Protein AF-A0AA36IEC2-F1 (afdb_monomer)

Organism: NCBI:txid2562239

Nearest PDB structures (foldseek):
  5kk2-assembly1_H  TM=3.352E-01  e=6.548E+00  Rattus norvegicus

Mean predicted aligned error: 17.55 Å

pLDDT: mean 84.3, std 18.64, range [32.69, 98.5]

Sequence (507 aa):
MPATSGAPTKKPAANKLTINAMVDDIKTAASSKDDEEENQLRDKGKAEKFGKLMKAGALPLAVVHMWQIESKKAQSQRQFQTNLINGLFNKQTDGSYKMNTESHQFKEYQKIYVQHVAKDKKKGMPRGIMLASVFHGDSRAMEASLAKGELQSHKDDAGMEYLSFRELQTMEVKTNERGETVEGFKKLKSQEAHTLAGLMSKMKWEWVCKEADQTRLEQDAHLPEGFLKTLAKAATACDKLLKEGLKLSKERGLAEKEGALKAAYADLTKHQSQIEHVKTWKELPNTDGPLTKGALDNFLLDIARDVDKYNKEIESVKGILKARLCRSPSMETACRWQGGRFPKLRGKAAEVRHFGAALHALWNAHMNPHLILHRRINLMLQLNCQLENMITEYKDDFAFPPGPAEDFENTCTTMLQLQTQVAEHFLEEGIAYFDVTSKCHMLQELAILARHINPRLIWVFCGEDMMQKMQQVAQSCTRGNTPGQTNLKMARHYRLGLHFLFKKRHG

Structure (mmCIF, N/CA/C/O backbone):
data_AF-A0AA36IEC2-F1
#
_entry.id   AF-A0AA36IEC2-F1
#
loop_
_atom_site.group_PDB
_atom_site.id
_atom_site.type_symbol
_atom_site.label_atom_id
_atom_site.label_alt_id
_atom_site.label_comp_id
_atom_site.label_asym_id
_atom_site.label_entity_id
_atom_site.label_seq_id
_atom_site.pdbx_PDB_ins_code
_atom_site.Cartn_x
_atom_site.Cartn_y
_atom_site.Cartn_z
_atom_site.occupancy
_atom_site.B_iso_or_equiv
_atom_site.auth_seq_id
_atom_site.auth_comp_id
_atom_site.auth_asym_id
_atom_site.auth_atom_id
_atom_site.pdbx_PDB_model_num
ATOM 1 N N . MET A 1 1 ? -11.502 87.257 -6.088 1.00 47.78 1 MET A N 1
ATOM 2 C CA . MET A 1 1 ? -11.928 85.869 -6.354 1.00 47.78 1 MET A CA 1
ATOM 3 C C . MET A 1 1 ? -11.246 85.380 -7.618 1.00 47.78 1 MET A C 1
ATOM 5 O O . MET A 1 1 ? -11.469 85.971 -8.667 1.00 47.78 1 MET A O 1
ATOM 9 N N . PRO A 1 2 ? -10.354 84.391 -7.493 1.00 41.88 2 PRO A N 1
ATOM 10 C CA . PRO A 1 2 ? -10.341 83.289 -8.452 1.00 41.88 2 PRO A CA 1
ATOM 11 C C . PRO A 1 2 ? -10.178 81.920 -7.769 1.00 41.88 2 PRO A C 1
ATOM 13 O O . PRO A 1 2 ? -9.589 81.797 -6.696 1.00 41.88 2 PRO A O 1
ATOM 16 N N . ALA A 1 3 ? -10.743 80.901 -8.413 1.00 41.62 3 ALA A N 1
ATOM 17 C CA . ALA A 1 3 ? -10.750 79.507 -7.996 1.00 41.62 3 ALA A CA 1
ATOM 18 C C . ALA A 1 3 ? -9.379 78.842 -8.204 1.00 41.62 3 ALA A C 1
ATOM 20 O O . ALA A 1 3 ? -8.795 78.939 -9.282 1.00 41.62 3 ALA A O 1
ATOM 21 N N . THR A 1 4 ? -8.891 78.131 -7.186 1.00 37.50 4 THR A N 1
ATOM 22 C CA . THR A 1 4 ? -7.700 77.280 -7.259 1.00 37.50 4 THR A CA 1
ATOM 23 C C . THR A 1 4 ? -8.101 75.824 -7.497 1.00 37.50 4 THR A C 1
ATOM 25 O O . THR A 1 4 ? -8.842 75.210 -6.733 1.00 37.50 4 THR A O 1
ATOM 28 N N . SER A 1 5 ? -7.602 75.273 -8.602 1.00 37.09 5 SER A N 1
ATOM 29 C CA . SER A 1 5 ? -7.731 73.879 -9.021 1.00 37.09 5 SER A CA 1
ATOM 30 C C . SER A 1 5 ? -6.851 72.958 -8.166 1.00 37.09 5 SER A C 1
ATOM 32 O O . SER A 1 5 ? -5.624 73.064 -8.205 1.00 37.09 5 SER A O 1
ATOM 34 N N . GLY A 1 6 ? -7.463 72.036 -7.419 1.00 37.50 6 GLY A N 1
ATOM 35 C CA . GLY A 1 6 ? -6.764 70.980 -6.683 1.00 37.50 6 GLY A CA 1
ATOM 36 C C . GLY A 1 6 ? -6.404 69.792 -7.580 1.00 37.50 6 GLY A C 1
ATOM 37 O O . GLY A 1 6 ? -7.276 69.193 -8.207 1.00 37.50 6 GLY A O 1
ATOM 38 N N . ALA A 1 7 ? -5.117 69.450 -7.631 1.00 38.03 7 ALA A N 1
ATOM 39 C CA . ALA A 1 7 ? -4.586 68.265 -8.302 1.00 38.03 7 ALA A CA 1
ATOM 40 C C . ALA A 1 7 ? -4.870 66.971 -7.502 1.00 38.03 7 ALA A C 1
ATOM 42 O O . ALA A 1 7 ? -4.892 67.013 -6.269 1.00 38.03 7 ALA A O 1
ATOM 43 N N . PRO A 1 8 ? -5.037 65.803 -8.156 1.00 38.59 8 PRO A N 1
ATOM 44 C CA . PRO A 1 8 ? -5.265 64.540 -7.461 1.00 38.59 8 PRO A CA 1
ATOM 45 C C . PRO A 1 8 ? -3.964 63.953 -6.888 1.00 38.59 8 PRO A C 1
ATOM 47 O O . PRO A 1 8 ? -2.959 63.781 -7.581 1.00 38.59 8 PRO A O 1
ATOM 50 N N . THR A 1 9 ? -4.007 63.601 -5.604 1.00 35.81 9 THR A N 1
ATOM 51 C CA . THR A 1 9 ? -2.950 62.915 -4.854 1.00 35.81 9 THR A CA 1
ATOM 52 C C . THR A 1 9 ? -2.808 61.450 -5.287 1.00 35.81 9 THR A C 1
ATOM 54 O O . THR A 1 9 ? -3.767 60.677 -5.314 1.00 35.81 9 THR A O 1
ATOM 57 N N . LYS A 1 10 ? -1.573 61.047 -5.617 1.00 36.94 10 LYS A N 1
ATOM 58 C CA . LYS A 1 10 ? -1.189 59.654 -5.895 1.00 36.94 10 LYS A CA 1
ATOM 59 C C . LYS A 1 10 ? -1.253 58.822 -4.608 1.00 36.94 10 LYS A C 1
ATOM 61 O O . LYS A 1 10 ? -0.612 59.168 -3.619 1.00 36.94 10 LYS A O 1
ATOM 66 N N . LYS A 1 11 ? -1.983 57.702 -4.637 1.00 36.38 11 LYS A N 1
ATOM 67 C CA . LYS A 1 11 ? -1.928 56.662 -3.594 1.00 36.38 11 LYS A CA 1
ATOM 68 C C . LYS A 1 11 ? -0.599 55.887 -3.681 1.00 36.38 11 LYS A C 1
ATOM 70 O O . LYS A 1 11 ? -0.142 55.634 -4.798 1.00 36.38 11 LYS A O 1
ATOM 75 N N . PRO A 1 12 ? 0.007 55.484 -2.549 1.00 33.41 12 PRO A N 1
ATOM 76 C CA . PRO A 1 12 ? 1.220 54.673 -2.547 1.00 33.41 12 PRO A CA 1
ATOM 77 C C . PRO A 1 12 ? 0.942 53.238 -3.016 1.00 33.41 12 PRO A C 1
ATOM 79 O O . PRO A 1 12 ? -0.134 52.681 -2.790 1.00 33.41 12 PRO A O 1
ATOM 82 N N . ALA A 1 13 ? 1.934 52.661 -3.692 1.00 32.69 13 ALA A N 1
ATOM 83 C CA . ALA A 1 13 ? 1.910 51.308 -4.223 1.00 32.69 13 ALA A CA 1
ATOM 84 C C . ALA A 1 13 ? 1.797 50.270 -3.095 1.00 32.69 13 ALA A C 1
ATOM 86 O O . ALA A 1 13 ? 2.565 50.285 -2.134 1.00 32.69 13 ALA A O 1
ATOM 87 N N . ALA A 1 14 ? 0.838 49.354 -3.234 1.00 33.19 14 ALA A N 1
ATOM 88 C CA . ALA A 1 14 ? 0.695 48.201 -2.362 1.00 33.19 14 ALA A CA 1
ATOM 89 C C . ALA A 1 14 ? 1.863 47.227 -2.588 1.00 33.19 14 ALA A C 1
ATOM 91 O O . ALA A 1 14 ? 2.079 46.744 -3.703 1.00 33.19 14 ALA A O 1
ATOM 92 N N . ASN A 1 15 ? 2.602 46.941 -1.516 1.00 36.34 15 ASN A N 1
ATOM 93 C CA . ASN A 1 15 ? 3.621 45.899 -1.475 1.00 36.34 15 ASN A CA 1
ATOM 94 C C . ASN A 1 15 ? 2.999 44.543 -1.844 1.00 36.34 15 ASN A C 1
ATOM 96 O O . ASN A 1 15 ? 2.069 44.070 -1.189 1.00 36.34 15 ASN A O 1
ATOM 100 N N . LYS A 1 16 ? 3.538 43.909 -2.890 1.00 36.50 16 LYS A N 1
ATOM 101 C CA . LYS A 1 16 ? 3.259 42.516 -3.253 1.00 36.50 16 LYS A CA 1
ATOM 102 C C . LYS A 1 16 ? 3.830 41.595 -2.172 1.00 36.50 16 LYS A C 1
ATOM 104 O O . LYS A 1 16 ? 4.987 41.197 -2.240 1.00 36.50 16 LYS A O 1
ATOM 109 N N . LEU A 1 17 ? 3.004 41.243 -1.192 1.00 40.44 17 LEU A N 1
ATOM 110 C CA . LEU A 1 17 ? 3.216 40.058 -0.367 1.00 40.44 17 LEU A CA 1
ATOM 111 C C . LEU A 1 17 ? 3.017 38.823 -1.255 1.00 40.44 17 LEU A C 1
ATOM 113 O O . LEU A 1 17 ? 1.929 38.569 -1.771 1.00 40.44 17 LEU A O 1
ATOM 117 N N . THR A 1 18 ? 4.099 38.091 -1.496 1.00 43.88 18 THR A N 1
ATOM 118 C CA . THR A 1 18 ? 4.103 36.832 -2.243 1.00 43.88 18 THR A CA 1
ATOM 119 C C . THR A 1 18 ? 3.389 35.734 -1.461 1.00 43.88 18 THR A C 1
ATOM 121 O O . THR A 1 18 ? 3.666 35.524 -0.283 1.00 43.88 18 THR A O 1
ATOM 124 N N . ILE A 1 19 ? 2.530 34.986 -2.156 1.00 41.19 19 ILE A N 1
ATOM 125 C CA . ILE A 1 19 ? 1.739 33.842 -1.663 1.00 41.19 19 ILE A CA 1
ATOM 126 C C . ILE A 1 19 ? 2.588 32.818 -0.884 1.00 41.19 19 ILE A C 1
ATOM 128 O O . ILE A 1 19 ? 2.086 32.188 0.041 1.00 41.19 19 ILE A O 1
ATOM 132 N N . ASN A 1 20 ? 3.886 32.712 -1.178 1.00 41.72 20 ASN A N 1
ATOM 133 C CA . ASN A 1 20 ? 4.801 31.823 -0.459 1.00 41.72 20 ASN A CA 1
ATOM 134 C C . ASN A 1 20 ? 4.995 32.208 1.021 1.00 41.72 20 ASN A C 1
ATOM 136 O O . ASN A 1 20 ? 5.064 31.314 1.855 1.00 41.72 20 ASN A O 1
ATOM 140 N N . ALA A 1 21 ? 4.964 33.499 1.376 1.00 48.69 21 ALA A N 1
ATOM 141 C CA . ALA A 1 21 ? 5.058 33.935 2.776 1.00 48.69 21 ALA A CA 1
ATOM 142 C C . ALA A 1 21 ? 3.796 33.565 3.581 1.00 48.69 21 ALA A C 1
ATOM 144 O O . ALA A 1 21 ? 3.878 33.179 4.740 1.00 48.69 21 ALA A O 1
ATOM 145 N N . MET A 1 22 ? 2.624 33.582 2.935 1.00 46.25 22 MET A N 1
ATOM 146 C CA . MET A 1 22 ? 1.365 33.142 3.547 1.00 46.25 22 MET A CA 1
ATOM 147 C C . MET A 1 22 ? 1.311 31.621 3.755 1.00 46.25 22 MET A C 1
ATOM 149 O O . MET A 1 22 ? 0.682 31.150 4.698 1.00 46.25 22 MET A O 1
ATOM 153 N N . VAL A 1 23 ? 1.962 30.839 2.888 1.00 46.44 23 VAL A N 1
ATOM 154 C CA . VAL A 1 23 ? 2.033 29.375 3.024 1.00 46.44 23 VAL A CA 1
ATOM 155 C C . VAL A 1 23 ? 2.973 28.967 4.160 1.00 46.44 23 VAL A C 1
ATOM 157 O O . VAL A 1 23 ? 2.670 27.999 4.860 1.00 46.44 23 VAL A O 1
ATOM 160 N N . ASP A 1 24 ? 4.052 29.714 4.394 1.00 49.03 24 ASP A N 1
ATOM 161 C CA . ASP A 1 24 ? 4.957 29.463 5.519 1.00 49.03 24 ASP A CA 1
ATOM 162 C C . ASP A 1 24 ? 4.345 29.903 6.861 1.00 49.03 24 ASP A C 1
ATOM 164 O O . ASP A 1 24 ? 4.435 29.155 7.835 1.00 49.03 24 ASP A O 1
ATOM 168 N N . ASP A 1 25 ? 3.583 31.001 6.906 1.00 46.66 25 ASP A N 1
ATOM 169 C CA . ASP A 1 25 ? 2.824 31.387 8.108 1.00 46.66 25 ASP A CA 1
ATOM 170 C C . ASP A 1 25 ? 1.684 30.403 8.426 1.00 46.66 25 ASP A C 1
ATOM 172 O O . ASP A 1 25 ? 1.441 30.088 9.591 1.00 46.66 25 ASP A O 1
ATOM 176 N N . ILE A 1 26 ? 1.019 29.830 7.413 1.00 47.50 26 ILE A N 1
ATOM 177 C CA . ILE A 1 26 ? -0.009 28.792 7.616 1.00 47.50 26 ILE A CA 1
ATOM 178 C C . ILE A 1 26 ? 0.618 27.456 8.031 1.00 47.50 26 ILE A C 1
ATOM 180 O O . ILE A 1 26 ? 0.047 26.762 8.869 1.00 47.50 26 ILE A O 1
ATOM 184 N N . LYS A 1 27 ? 1.798 27.091 7.510 1.00 44.28 27 LYS A N 1
ATOM 185 C CA . LYS A 1 27 ? 2.533 25.905 7.984 1.00 44.28 27 LYS A CA 1
ATOM 186 C C . LYS A 1 27 ? 2.996 26.065 9.429 1.00 44.28 27 LYS A C 1
ATOM 188 O O . LYS A 1 27 ? 2.899 25.106 10.186 1.00 44.28 27 LYS A O 1
ATOM 193 N N . THR A 1 28 ? 3.412 27.268 9.818 1.00 44.28 28 THR A N 1
ATOM 194 C CA . THR A 1 28 ? 3.853 27.578 11.186 1.00 44.28 28 THR A CA 1
ATOM 195 C C . THR A 1 28 ? 2.665 27.691 12.159 1.00 44.28 28 THR A C 1
ATOM 197 O O . THR A 1 28 ? 2.767 27.301 13.322 1.00 44.28 28 THR A O 1
ATOM 200 N N . ALA A 1 29 ? 1.494 28.135 11.684 1.00 39.22 29 ALA A N 1
ATOM 201 C CA . ALA A 1 29 ? 0.252 28.189 12.464 1.00 39.22 29 ALA A CA 1
ATOM 202 C C . ALA A 1 29 ? -0.489 26.838 12.558 1.00 39.22 29 ALA A C 1
ATOM 204 O O . ALA A 1 29 ? -1.216 26.601 13.521 1.00 39.22 29 ALA A O 1
ATOM 205 N N . ALA A 1 30 ? -0.314 25.941 11.581 1.00 38.62 30 ALA A N 1
ATOM 206 C CA . ALA A 1 30 ? -0.909 24.601 11.588 1.00 38.62 30 ALA A CA 1
ATOM 207 C C . ALA A 1 30 ? -0.095 23.578 12.402 1.00 38.62 30 ALA A C 1
ATOM 209 O O . ALA A 1 30 ? -0.630 22.533 12.758 1.00 38.62 30 ALA A O 1
ATOM 210 N N . SER A 1 31 ? 1.167 23.877 12.728 1.00 39.00 31 SER A N 1
ATOM 211 C CA . SER A 1 31 ? 2.005 23.063 13.619 1.00 39.00 31 SER A CA 1
ATOM 212 C C . SER A 1 31 ? 1.961 23.497 15.090 1.00 39.00 31 SER A C 1
ATOM 214 O O . SER A 1 31 ? 2.713 22.960 15.892 1.00 39.00 31 SER A O 1
ATOM 216 N N . SER A 1 32 ? 1.142 24.489 15.458 1.00 39.81 32 SER A N 1
ATOM 217 C CA . SER A 1 32 ? 1.195 25.131 16.783 1.00 39.81 32 SER A CA 1
ATOM 218 C C . SER A 1 32 ? -0.139 25.175 17.536 1.00 39.81 32 SER A C 1
ATOM 220 O O . SER A 1 32 ? -0.264 25.947 18.482 1.00 39.81 32 SER A O 1
ATOM 222 N N . LYS A 1 33 ? -1.144 24.368 17.156 1.00 37.53 33 LYS A N 1
ATOM 223 C CA . LYS A 1 33 ? -2.482 24.453 17.777 1.00 37.53 33 LYS A CA 1
ATOM 224 C C . LYS A 1 33 ? -3.104 23.188 18.370 1.00 37.53 33 LYS A C 1
ATOM 226 O O . LYS A 1 33 ? -4.206 23.317 18.876 1.00 37.53 33 LYS A O 1
ATOM 231 N N . ASP A 1 34 ? -2.414 22.045 18.418 1.00 38.00 34 ASP A N 1
ATOM 232 C CA . ASP A 1 34 ? -2.934 20.846 19.117 1.00 38.00 34 ASP A CA 1
ATOM 233 C C . ASP A 1 34 ? -1.892 20.064 19.958 1.00 38.00 34 ASP A C 1
ATOM 235 O O . ASP A 1 34 ? -2.221 19.009 20.489 1.00 38.00 34 ASP A O 1
ATOM 239 N N . ASP A 1 35 ? -0.677 20.593 20.167 1.00 41.88 35 ASP A N 1
ATOM 240 C CA . ASP A 1 35 ? 0.358 19.980 21.029 1.00 41.88 35 ASP A CA 1
ATOM 241 C C . ASP A 1 35 ? 0.687 20.854 22.261 1.00 41.88 35 ASP A C 1
ATOM 243 O O . ASP A 1 35 ? 1.843 20.992 22.660 1.00 41.88 35 ASP A O 1
ATOM 247 N N . GLU A 1 36 ? -0.325 21.426 22.922 1.00 42.94 36 GLU A N 1
ATOM 248 C CA . GLU A 1 36 ? -0.196 21.769 24.351 1.00 42.94 36 GLU A CA 1
ATOM 249 C C . GLU A 1 36 ? -0.370 20.495 25.203 1.00 42.94 36 GLU A C 1
ATOM 251 O O . GLU A 1 36 ? -1.143 20.447 26.158 1.00 42.94 36 GLU A O 1
ATOM 256 N N . GLU A 1 37 ? 0.368 19.427 24.872 1.00 51.28 37 GLU A N 1
ATOM 257 C CA . GLU A 1 37 ? 0.730 18.455 25.897 1.00 51.28 37 GLU A CA 1
ATOM 258 C C . GLU A 1 37 ? 1.607 19.222 26.883 1.00 51.28 37 GLU A C 1
ATOM 260 O O . GLU A 1 37 ? 2.784 19.482 26.615 1.00 51.28 37 GLU A O 1
ATOM 265 N N . GLU A 1 38 ? 1.005 19.638 28.003 1.00 48.88 38 GLU A N 1
ATOM 266 C CA . GLU A 1 38 ? 1.720 20.101 29.185 1.00 48.88 38 GLU A CA 1
ATOM 267 C C . GLU A 1 38 ? 2.996 19.279 29.303 1.00 48.88 38 GLU A C 1
ATOM 269 O O . GLU A 1 38 ? 2.957 18.053 29.431 1.00 48.88 38 GLU A O 1
ATOM 274 N N . ASN A 1 39 ? 4.135 19.956 29.202 1.00 59.75 39 ASN A N 1
ATOM 275 C CA . ASN A 1 39 ? 5.445 19.345 29.298 1.00 59.75 39 ASN A CA 1
ATOM 276 C C . ASN A 1 39 ? 5.613 18.904 30.761 1.00 59.75 39 ASN A C 1
ATOM 278 O O . ASN A 1 39 ? 6.229 19.603 31.567 1.00 59.75 39 ASN A O 1
ATOM 282 N N . GLN A 1 40 ? 4.947 17.806 31.138 1.00 81.12 40 GLN A N 1
ATOM 283 C CA . GLN A 1 40 ? 4.780 17.394 32.520 1.00 81.12 40 GLN A CA 1
ATOM 284 C C . GLN A 1 40 ? 6.172 17.200 33.098 1.00 81.12 40 GLN A C 1
ATOM 286 O O . GLN A 1 40 ? 6.946 16.339 32.667 1.00 81.12 40 GLN A O 1
ATOM 291 N N . LEU A 1 41 ? 6.518 18.049 34.062 1.00 92.62 41 LEU A N 1
ATOM 292 C CA . LEU A 1 41 ? 7.785 17.941 34.757 1.00 92.62 41 LEU A CA 1
ATOM 293 C C . LEU A 1 41 ? 7.836 16.576 35.450 1.00 92.62 41 LEU A C 1
ATOM 295 O O . LEU A 1 41 ? 6.860 16.092 36.028 1.00 92.62 41 LEU A O 1
ATOM 299 N N . ARG A 1 42 ? 8.995 15.923 35.365 1.00 94.62 42 ARG A N 1
ATOM 300 C CA . ARG A 1 42 ? 9.210 14.623 36.001 1.00 94.62 42 ARG A CA 1
ATOM 301 C C . ARG A 1 42 ? 9.097 14.779 37.512 1.00 94.62 42 ARG A C 1
ATOM 303 O O . ARG A 1 42 ? 9.872 15.532 38.100 1.00 94.62 42 ARG A O 1
ATOM 310 N N . ASP A 1 43 ? 8.191 14.030 38.136 1.00 96.62 43 ASP A N 1
ATOM 311 C CA . ASP A 1 43 ? 8.055 14.030 39.591 1.00 96.62 43 ASP A CA 1
ATOM 312 C C . ASP A 1 43 ? 9.342 13.479 40.229 1.00 96.62 43 ASP A C 1
ATOM 314 O O . ASP A 1 43 ? 9.743 12.330 39.996 1.00 96.62 43 ASP A O 1
ATOM 318 N N . LYS A 1 44 ? 10.016 14.320 41.022 1.00 97.06 44 LYS A N 1
ATOM 319 C CA . LYS A 1 44 ? 11.308 13.997 41.641 1.00 97.06 44 LYS A CA 1
ATOM 320 C C . LYS A 1 44 ? 11.200 12.805 42.597 1.00 97.06 44 LYS A C 1
ATOM 322 O O . LYS A 1 44 ? 12.075 11.941 42.585 1.00 97.06 44 LYS A O 1
ATOM 327 N N . GLY A 1 45 ? 10.121 12.718 43.377 1.00 96.69 45 GLY A N 1
ATOM 328 C CA . GLY A 1 45 ? 9.923 11.644 44.349 1.00 96.69 45 GLY A CA 1
ATOM 329 C C . GLY A 1 45 ? 9.689 10.294 43.674 1.00 96.69 45 GLY A C 1
ATOM 330 O O . GLY A 1 45 ? 10.316 9.295 44.043 1.00 96.69 45 GLY A O 1
ATOM 331 N N . LYS A 1 46 ? 8.860 10.269 42.621 1.00 97.69 46 LYS A N 1
ATOM 332 C CA . LYS A 1 46 ? 8.660 9.062 41.801 1.00 97.69 46 LYS A CA 1
ATOM 333 C C . LYS A 1 46 ? 9.961 8.627 41.119 1.00 97.69 46 LYS A C 1
ATOM 335 O O . LYS A 1 46 ? 10.281 7.438 41.111 1.00 97.69 46 LYS A O 1
ATOM 340 N N . ALA A 1 47 ? 10.744 9.575 40.597 1.00 97.38 47 ALA A N 1
ATOM 341 C CA . ALA A 1 47 ? 12.016 9.287 39.935 1.00 97.38 47 ALA A CA 1
ATOM 342 C C . ALA A 1 47 ? 13.071 8.704 40.892 1.00 97.38 47 ALA A C 1
ATOM 344 O O . ALA A 1 47 ? 13.745 7.731 40.546 1.00 97.38 47 ALA A O 1
ATOM 345 N N . GLU A 1 48 ? 13.189 9.239 42.109 1.00 97.81 48 GLU A N 1
ATOM 346 C CA . GLU A 1 48 ? 14.088 8.698 43.135 1.00 97.81 48 GLU A CA 1
ATOM 347 C C . GLU A 1 48 ? 13.682 7.281 43.561 1.00 97.81 48 GLU A C 1
ATOM 349 O O . GLU A 1 48 ? 14.537 6.394 43.670 1.00 97.81 48 GLU A O 1
ATOM 354 N N . LYS A 1 49 ? 12.377 7.029 43.755 1.00 97.62 49 LYS A N 1
ATOM 355 C CA . LYS A 1 49 ? 11.866 5.688 44.082 1.00 97.62 49 LYS A CA 1
ATOM 356 C C . LYS A 1 49 ? 12.139 4.693 42.953 1.00 97.62 49 LYS A C 1
ATOM 358 O O . LYS A 1 49 ? 12.612 3.589 43.229 1.00 97.62 49 LYS A O 1
ATOM 363 N N . PHE A 1 50 ? 11.900 5.090 41.703 1.00 97.81 50 PHE A N 1
ATOM 364 C CA . PHE A 1 50 ? 12.205 4.278 40.524 1.00 97.81 50 PHE A CA 1
ATOM 365 C C . PHE A 1 50 ? 13.697 3.937 40.443 1.00 97.81 50 PHE A C 1
ATOM 367 O O . PHE A 1 50 ? 14.053 2.772 40.276 1.00 97.81 50 PHE A O 1
ATOM 374 N N . GLY A 1 51 ? 14.577 4.923 40.649 1.00 97.44 51 GLY A N 1
ATOM 375 C CA . GLY A 1 51 ? 16.026 4.718 40.661 1.00 97.44 51 GLY A CA 1
ATOM 376 C C . GLY A 1 51 ? 16.490 3.748 41.753 1.00 97.44 51 GLY A C 1
ATOM 377 O O . GLY A 1 51 ? 17.339 2.895 41.492 1.00 97.44 51 GLY A O 1
ATOM 378 N N . LYS A 1 52 ? 15.903 3.820 42.957 1.00 97.94 52 LYS A N 1
ATOM 379 C CA . LYS A 1 52 ? 16.175 2.865 44.049 1.00 97.94 52 LYS A CA 1
ATOM 380 C C . LYS A 1 52 ? 15.747 1.439 43.685 1.00 97.94 52 LYS A C 1
ATOM 382 O O . LYS A 1 52 ? 16.531 0.514 43.877 1.00 97.94 52 LYS A O 1
ATOM 387 N N . LEU A 1 53 ? 14.546 1.259 43.126 1.00 97.50 53 LEU A N 1
ATOM 388 C CA . LEU A 1 53 ? 14.048 -0.062 42.712 1.00 97.50 53 LEU A CA 1
ATOM 389 C C . LEU A 1 53 ? 14.837 -0.644 41.531 1.00 97.50 53 LEU A C 1
ATOM 391 O O . LEU A 1 53 ? 15.083 -1.847 41.505 1.00 97.50 53 LEU A O 1
ATOM 395 N N . MET A 1 54 ? 15.279 0.198 40.592 1.00 97.19 54 MET A N 1
ATOM 396 C CA . MET A 1 54 ? 16.132 -0.218 39.477 1.00 97.19 54 MET A CA 1
ATOM 397 C C . MET A 1 54 ? 17.500 -0.705 39.966 1.00 97.19 54 MET A C 1
ATOM 399 O O . MET A 1 54 ? 17.943 -1.769 39.548 1.00 97.19 54 MET A O 1
ATOM 403 N N . LYS A 1 55 ? 18.145 0.030 40.884 1.00 97.19 55 LYS A N 1
ATOM 404 C CA . LYS A 1 55 ? 19.425 -0.387 41.488 1.00 97.19 55 LYS A CA 1
ATOM 405 C C . LYS A 1 55 ? 19.294 -1.668 42.314 1.00 97.19 55 LYS A C 1
ATOM 407 O O . LYS A 1 55 ? 20.217 -2.469 42.325 1.00 97.19 55 LYS A O 1
ATOM 412 N N . ALA A 1 56 ? 18.155 -1.862 42.977 1.00 97.38 56 ALA A N 1
ATOM 413 C CA . ALA A 1 56 ? 17.867 -3.065 43.755 1.00 97.38 56 ALA A CA 1
ATOM 414 C C . ALA A 1 56 ? 17.440 -4.277 42.902 1.00 97.38 56 ALA A C 1
ATOM 416 O O . ALA A 1 56 ? 17.245 -5.354 43.455 1.00 97.38 56 ALA A O 1
ATOM 417 N N . GLY A 1 57 ? 17.237 -4.120 41.587 1.00 95.25 57 GLY A N 1
ATOM 418 C CA . GLY A 1 57 ? 16.733 -5.196 40.724 1.00 95.25 57 GLY A CA 1
ATOM 419 C C . GLY A 1 57 ? 15.287 -5.621 41.020 1.00 95.25 57 GLY A C 1
ATOM 420 O O . GLY A 1 57 ? 14.872 -6.699 40.615 1.00 95.25 57 GLY A O 1
ATOM 421 N N . ALA A 1 58 ? 14.511 -4.784 41.715 1.00 96.81 58 ALA A N 1
ATOM 422 C CA . ALA A 1 58 ? 13.150 -5.099 42.161 1.00 96.81 58 ALA A CA 1
ATOM 423 C C . ALA A 1 58 ? 12.054 -4.687 41.153 1.00 96.81 58 ALA A C 1
ATOM 425 O O . ALA A 1 58 ? 10.865 -4.852 41.425 1.00 96.81 58 ALA A O 1
ATOM 426 N N . LEU A 1 59 ? 12.428 -4.108 40.005 1.00 96.44 59 LEU A N 1
ATOM 427 C CA . LEU A 1 59 ? 11.481 -3.735 38.950 1.00 96.44 59 LEU A CA 1
ATOM 428 C C . LEU A 1 59 ? 11.137 -4.942 38.059 1.00 96.44 59 LEU A C 1
ATOM 430 O O . LEU A 1 59 ? 12.041 -5.689 37.682 1.00 96.44 59 LEU A O 1
ATOM 434 N N . PRO A 1 60 ? 9.870 -5.098 37.630 1.00 94.81 60 PRO A N 1
ATOM 435 C CA . PRO A 1 60 ? 9.505 -6.102 36.636 1.00 94.81 60 PRO A CA 1
ATOM 436 C C . PRO A 1 60 ? 10.308 -5.937 35.339 1.00 94.81 60 PRO A C 1
ATOM 438 O O . PRO A 1 60 ? 10.457 -4.822 34.831 1.00 94.81 60 PRO A O 1
ATOM 441 N N . LEU A 1 61 ? 10.764 -7.052 34.759 1.00 91.31 61 LEU A N 1
ATOM 442 C CA . LEU A 1 61 ? 11.565 -7.075 33.523 1.00 91.31 61 LEU A CA 1
ATOM 443 C C . LEU A 1 61 ? 10.926 -6.290 32.367 1.00 91.31 61 LEU A C 1
ATOM 445 O O . LEU A 1 61 ? 11.626 -5.572 31.655 1.00 91.31 61 LEU A O 1
ATOM 449 N N . ALA A 1 62 ? 9.600 -6.358 32.220 1.00 93.00 62 ALA A N 1
ATOM 450 C CA . ALA A 1 62 ? 8.871 -5.612 31.195 1.00 93.00 62 ALA A CA 1
ATOM 451 C C . ALA A 1 62 ? 9.039 -4.087 31.351 1.00 93.00 62 ALA A C 1
ATOM 453 O O . ALA A 1 62 ? 9.274 -3.386 30.369 1.00 93.00 62 ALA A O 1
ATOM 454 N N . VAL A 1 63 ? 9.009 -3.572 32.585 1.00 95.25 63 VAL A N 1
ATOM 455 C CA . VAL A 1 63 ? 9.199 -2.140 32.878 1.00 95.25 63 VAL A CA 1
ATOM 456 C C . VAL A 1 63 ? 10.647 -1.721 32.624 1.00 95.25 63 VAL A C 1
ATOM 458 O O . VAL A 1 63 ? 10.895 -0.657 32.055 1.00 95.25 63 VAL A O 1
ATOM 461 N N . VAL A 1 64 ? 11.613 -2.569 32.994 1.00 95.69 64 VAL A N 1
ATOM 462 C CA . VAL A 1 64 ? 13.036 -2.330 32.698 1.00 95.69 64 VAL A CA 1
ATOM 463 C C . VAL A 1 64 ? 13.262 -2.257 31.187 1.00 95.69 64 VAL A C 1
ATOM 465 O O . VAL A 1 64 ? 13.953 -1.355 30.714 1.00 95.69 64 VAL A O 1
ATOM 468 N N . HIS A 1 65 ? 12.623 -3.140 30.418 1.00 94.00 65 HIS A N 1
ATOM 469 C CA . HIS A 1 65 ? 12.688 -3.125 28.961 1.00 94.00 65 HIS A CA 1
ATOM 470 C C . HIS A 1 65 ? 12.049 -1.862 28.360 1.00 94.00 65 HIS A C 1
ATOM 472 O O . HIS A 1 65 ? 12.666 -1.224 27.505 1.00 94.00 65 HIS A O 1
ATOM 478 N N . MET A 1 66 ? 10.871 -1.435 28.839 1.00 94.31 66 MET A N 1
ATOM 479 C CA . MET A 1 66 ? 10.275 -0.153 28.426 1.00 94.31 66 MET A CA 1
ATOM 480 C C . MET A 1 66 ? 11.241 1.012 28.671 1.00 94.31 66 MET A C 1
ATOM 482 O O . MET A 1 66 ? 11.439 1.864 27.805 1.00 94.31 66 MET A O 1
ATOM 486 N N . TRP A 1 67 ? 11.887 1.033 29.838 1.00 96.38 67 TRP A N 1
ATOM 487 C CA . TRP A 1 67 ? 12.828 2.088 30.194 1.00 96.38 67 TRP A CA 1
ATOM 488 C C . TRP A 1 67 ? 14.103 2.068 29.348 1.00 96.38 67 TRP A C 1
ATOM 490 O O . TRP A 1 67 ? 14.556 3.122 28.913 1.00 96.38 67 TRP A O 1
ATOM 500 N N . GLN A 1 68 ? 14.721 0.910 29.125 1.00 95.19 68 GLN A N 1
ATOM 501 C CA . GLN A 1 68 ? 16.043 0.833 28.492 1.00 95.19 68 GLN A CA 1
ATOM 502 C C . GLN A 1 68 ? 15.992 0.774 26.964 1.00 95.19 68 GLN A C 1
ATOM 504 O O . GLN A 1 68 ? 16.908 1.283 26.314 1.00 95.19 68 GLN A O 1
ATOM 509 N N . ILE A 1 69 ? 14.959 0.141 26.403 1.00 92.94 69 ILE A N 1
ATOM 510 C CA . ILE A 1 69 ? 14.861 -0.160 24.971 1.00 92.94 69 ILE A CA 1
ATOM 511 C C . ILE A 1 69 ? 13.796 0.712 24.313 1.00 92.94 69 ILE A C 1
ATOM 513 O O . ILE A 1 69 ? 14.120 1.442 23.380 1.00 92.94 69 ILE A O 1
ATOM 517 N N . GLU A 1 70 ? 12.555 0.704 24.805 1.00 93.12 70 GLU A N 1
ATOM 518 C CA . GLU A 1 70 ? 11.479 1.470 24.152 1.00 93.12 70 GLU A CA 1
ATOM 519 C C . GLU A 1 70 ? 11.671 2.980 24.281 1.00 93.12 70 GLU A C 1
ATOM 521 O O . GLU A 1 70 ? 11.448 3.706 23.315 1.00 93.12 70 GLU A O 1
ATOM 526 N N . SER A 1 71 ? 12.200 3.463 25.412 1.00 95.94 71 SER A N 1
ATOM 527 C CA . SER A 1 71 ? 12.493 4.895 25.550 1.00 95.94 71 SER A CA 1
ATOM 528 C C . SER A 1 71 ? 13.495 5.410 24.512 1.00 95.94 71 SER A C 1
ATOM 530 O O . SER A 1 71 ? 13.406 6.567 24.120 1.00 95.94 71 SER A O 1
ATOM 532 N N . LYS A 1 72 ? 14.417 4.565 24.025 1.00 94.88 72 LYS A N 1
ATOM 533 C CA . LYS A 1 72 ? 15.385 4.934 22.976 1.00 94.88 72 LYS A CA 1
ATOM 534 C C . LYS A 1 72 ? 14.765 4.985 21.580 1.00 94.88 72 LYS A C 1
ATOM 536 O O . LYS A 1 72 ? 15.337 5.612 20.698 1.00 94.88 72 LYS A O 1
ATOM 541 N N . LYS A 1 73 ? 13.638 4.298 21.370 1.00 92.38 73 LYS A N 1
ATOM 542 C CA . LYS A 1 73 ? 12.901 4.288 20.096 1.00 92.38 73 LYS A CA 1
ATOM 543 C C . LYS A 1 73 ? 11.872 5.416 20.007 1.00 92.38 73 LYS A C 1
ATOM 545 O O . LYS A 1 73 ? 11.445 5.755 18.909 1.00 92.38 73 LYS A O 1
ATOM 550 N N . ALA A 1 74 ? 11.440 5.956 21.146 1.00 94.00 74 ALA A N 1
ATOM 551 C CA . ALA A 1 74 ? 10.495 7.064 21.198 1.00 94.00 74 ALA A CA 1
ATOM 552 C C . ALA A 1 74 ? 11.106 8.356 20.627 1.00 94.00 74 ALA A C 1
ATOM 554 O O . ALA A 1 74 ? 12.308 8.587 20.743 1.00 94.00 74 ALA A O 1
ATOM 555 N N . GLN A 1 75 ? 10.259 9.230 20.075 1.00 92.25 75 GLN A N 1
ATOM 556 C CA . GLN A 1 75 ? 10.666 10.524 19.507 1.00 92.25 75 GLN A CA 1
ATOM 557 C C . GLN A 1 75 ? 11.413 11.406 20.523 1.00 92.25 75 GLN A C 1
ATOM 559 O O . GLN A 1 75 ? 12.365 12.095 20.168 1.00 92.25 75 GLN A O 1
ATOM 564 N N . SER A 1 76 ? 11.013 11.346 21.798 1.00 95.25 76 SER A N 1
ATOM 565 C CA . SER A 1 76 ? 11.709 11.986 22.914 1.00 95.25 76 SER A CA 1
ATOM 566 C C . SER A 1 76 ? 11.907 10.990 24.051 1.00 95.25 76 SER A C 1
ATOM 568 O O . SER A 1 76 ? 10.978 10.663 24.795 1.00 95.25 76 SER A O 1
ATOM 570 N N . GLN A 1 77 ? 13.150 10.531 24.224 1.00 96.12 77 GLN A N 1
ATOM 571 C CA . GLN A 1 77 ? 13.512 9.603 25.298 1.00 96.12 77 GLN A CA 1
ATOM 572 C C . GLN A 1 77 ? 13.156 10.168 26.679 1.00 96.12 77 GLN A C 1
ATOM 574 O O . GLN A 1 77 ? 12.639 9.452 27.540 1.00 96.12 77 GLN A O 1
ATOM 579 N N . ARG A 1 78 ? 13.409 11.465 26.898 1.00 95.81 78 ARG A N 1
ATOM 580 C CA . ARG A 1 78 ? 13.167 12.125 28.185 1.00 95.81 78 ARG A CA 1
ATOM 581 C C . ARG A 1 78 ? 11.679 12.170 28.522 1.00 95.81 78 ARG A C 1
ATOM 583 O O . ARG A 1 78 ? 11.336 11.849 29.660 1.00 95.81 78 ARG A O 1
ATOM 590 N N . GLN A 1 79 ? 10.833 12.540 27.560 1.00 95.00 79 GLN A N 1
ATOM 591 C CA . GLN A 1 79 ? 9.381 12.635 27.740 1.00 95.00 79 GLN A CA 1
ATOM 592 C C . GLN A 1 79 ? 8.776 11.252 27.983 1.00 95.00 79 GLN A C 1
ATOM 594 O O . GLN A 1 79 ? 8.061 11.066 28.962 1.00 95.00 79 GLN A O 1
ATOM 599 N N . PHE A 1 80 ? 9.172 10.245 27.195 1.00 96.00 80 PHE A N 1
ATOM 600 C CA . PHE A 1 80 ? 8.724 8.865 27.395 1.00 96.00 80 PHE A CA 1
ATOM 601 C C . PHE A 1 80 ? 9.068 8.345 28.795 1.00 96.00 80 PHE A C 1
ATOM 603 O O . PHE A 1 80 ? 8.217 7.808 29.499 1.00 96.00 80 PHE A O 1
ATOM 610 N N . GLN A 1 81 ? 10.312 8.546 29.234 1.00 96.69 81 GLN A N 1
ATOM 611 C CA . GLN A 1 81 ? 10.750 8.175 30.580 1.00 96.69 81 GLN A CA 1
ATOM 612 C C . GLN A 1 81 ? 9.981 8.916 31.679 1.00 96.69 81 GLN A C 1
ATOM 614 O O . GLN A 1 81 ? 9.706 8.342 32.731 1.00 96.69 81 GLN A O 1
ATOM 619 N N . THR A 1 82 ? 9.654 10.190 31.461 1.00 96.69 82 THR A N 1
ATOM 620 C CA . THR A 1 82 ? 8.868 10.979 32.411 1.00 96.69 82 THR A CA 1
ATOM 621 C C . THR A 1 82 ? 7.440 10.452 32.519 1.00 96.69 82 THR A C 1
ATOM 623 O O . THR A 1 82 ? 6.997 10.176 33.631 1.00 96.69 82 THR A O 1
ATOM 626 N N . ASN A 1 83 ? 6.771 10.204 31.393 1.00 95.12 83 ASN A N 1
ATOM 627 C CA . ASN A 1 83 ? 5.417 9.646 31.360 1.00 95.12 83 ASN A CA 1
ATOM 628 C C . ASN A 1 83 ? 5.379 8.250 31.993 1.00 95.12 83 ASN A C 1
ATOM 630 O O . ASN A 1 83 ? 4.496 7.950 32.794 1.00 95.12 83 ASN A O 1
ATOM 634 N N . LEU A 1 84 ? 6.398 7.429 31.715 1.00 95.81 84 LEU A N 1
ATOM 635 C CA . LEU A 1 84 ? 6.558 6.104 32.307 1.00 95.81 84 LEU A CA 1
ATOM 636 C C . LEU A 1 84 ? 6.675 6.175 33.837 1.00 95.81 84 LEU A C 1
ATOM 638 O O . LEU A 1 84 ? 5.956 5.465 34.531 1.00 95.81 84 LEU A O 1
ATOM 642 N N . ILE A 1 85 ? 7.541 7.041 34.379 1.00 96.94 85 ILE A N 1
ATOM 643 C CA . ILE A 1 85 ? 7.700 7.207 35.837 1.00 96.94 85 ILE A CA 1
ATOM 644 C C . ILE A 1 85 ? 6.421 7.765 36.467 1.00 96.94 85 ILE A C 1
ATOM 646 O O . ILE A 1 85 ? 5.985 7.275 37.513 1.00 96.94 85 ILE A O 1
ATOM 650 N N . ASN A 1 86 ? 5.819 8.779 35.843 1.00 95.81 86 ASN A N 1
ATOM 651 C CA . ASN A 1 86 ? 4.637 9.446 36.374 1.00 95.81 86 ASN A CA 1
ATOM 652 C C . ASN A 1 86 ? 3.421 8.506 36.402 1.00 95.81 86 ASN A C 1
ATOM 654 O O . ASN A 1 86 ? 2.690 8.527 37.393 1.00 95.81 86 ASN A O 1
ATOM 658 N N . GLY A 1 87 ? 3.251 7.654 35.385 1.00 94.44 87 GLY A N 1
ATOM 659 C CA . GLY A 1 87 ? 2.180 6.656 35.317 1.00 94.44 87 GLY A CA 1
ATOM 660 C C . GLY A 1 87 ? 2.434 5.384 36.136 1.00 94.44 87 GLY A C 1
ATOM 661 O O . GLY A 1 87 ? 1.481 4.739 36.565 1.00 94.44 87 GLY A O 1
ATOM 662 N N . LEU A 1 88 ? 3.699 5.017 36.384 1.00 96.69 88 LEU A N 1
ATOM 663 C CA . LEU A 1 88 ? 4.048 3.791 37.114 1.00 96.69 88 LEU A CA 1
ATOM 664 C C . LEU A 1 88 ? 3.810 3.896 38.625 1.00 96.69 88 LEU A C 1
ATOM 666 O O . LEU A 1 88 ? 3.566 2.876 39.266 1.00 96.69 88 LEU A O 1
ATOM 670 N N . PHE A 1 89 ? 3.896 5.089 39.219 1.00 97.31 89 PHE A N 1
ATOM 671 C CA . PHE A 1 89 ? 3.730 5.267 40.666 1.00 97.31 89 PHE A CA 1
ATOM 672 C C . PHE A 1 89 ? 2.538 6.147 41.006 1.00 97.31 89 PHE A C 1
ATOM 674 O O . PHE A 1 89 ? 2.441 7.287 40.550 1.00 97.31 89 PHE A O 1
ATOM 681 N N . ASN A 1 90 ? 1.710 5.655 41.923 1.00 96.19 90 ASN A N 1
ATOM 682 C CA . ASN A 1 90 ? 0.672 6.440 42.575 1.00 96.19 90 ASN A CA 1
ATOM 683 C C . ASN A 1 90 ? 1.168 6.868 43.959 1.00 96.19 90 ASN A C 1
ATOM 685 O O . ASN A 1 90 ? 1.704 6.051 44.715 1.00 96.19 90 ASN A O 1
ATOM 689 N N . LYS A 1 91 ? 1.011 8.156 44.276 1.00 96.88 91 LYS A N 1
ATOM 690 C CA . LYS A 1 91 ? 1.303 8.693 45.607 1.00 96.88 91 LYS A CA 1
ATOM 691 C C . LYS A 1 91 ? 0.126 8.361 46.524 1.00 96.88 91 LYS A C 1
ATOM 693 O O . LYS A 1 91 ? -1.012 8.670 46.184 1.00 96.88 91 LYS A O 1
ATOM 698 N N . GLN A 1 92 ? 0.393 7.691 47.635 1.00 97.19 92 GLN A N 1
ATOM 699 C CA . GLN A 1 92 ? -0.604 7.373 48.652 1.00 97.19 92 GLN A CA 1
ATOM 700 C C . GLN A 1 92 ? -0.809 8.561 49.603 1.00 97.19 92 GLN A C 1
ATOM 702 O O . GLN A 1 92 ? -0.043 9.528 49.597 1.00 97.19 92 GLN A O 1
ATOM 707 N N . THR A 1 93 ? -1.869 8.507 50.411 1.00 96.62 93 THR A N 1
ATOM 708 C CA . THR A 1 93 ? -2.219 9.558 51.382 1.00 96.62 93 THR A CA 1
ATOM 709 C C . THR A 1 93 ? -1.171 9.725 52.483 1.00 96.62 93 THR A C 1
ATOM 711 O O . THR A 1 93 ? -1.017 10.818 53.014 1.00 96.62 93 THR A O 1
ATOM 714 N N . ASP A 1 94 ? -0.409 8.673 52.783 1.00 94.38 94 ASP A N 1
ATOM 715 C CA . ASP A 1 94 ? 0.734 8.673 53.707 1.00 94.38 94 ASP A CA 1
ATOM 716 C C . ASP A 1 94 ? 2.011 9.301 53.103 1.00 94.38 94 ASP A C 1
ATOM 718 O O . ASP A 1 94 ? 3.053 9.364 53.752 1.00 94.38 94 ASP A O 1
ATOM 722 N N . GLY A 1 95 ? 1.952 9.753 51.844 1.00 94.25 95 GLY A N 1
ATOM 723 C CA . GLY A 1 95 ? 3.091 10.295 51.105 1.00 94.25 95 GLY A CA 1
ATOM 724 C C . GLY A 1 95 ? 4.027 9.238 50.512 1.00 94.25 95 GLY A C 1
ATOM 725 O O . GLY A 1 95 ? 4.990 9.606 49.833 1.00 94.25 95 GLY A O 1
ATOM 726 N N . SER A 1 96 ? 3.754 7.945 50.709 1.00 96.19 96 SER A N 1
ATOM 727 C CA . SER A 1 96 ? 4.518 6.855 50.110 1.00 96.19 96 SER A CA 1
ATOM 728 C C . SER A 1 96 ? 4.160 6.662 48.627 1.00 96.19 96 SER A C 1
ATOM 730 O O . SER A 1 96 ? 3.111 7.090 48.142 1.00 96.19 96 SER A O 1
ATOM 732 N N . TYR A 1 97 ? 5.057 6.033 47.863 1.00 97.50 97 TYR A N 1
ATOM 733 C CA . TYR A 1 97 ? 4.839 5.734 46.444 1.00 97.50 97 TYR A CA 1
ATOM 734 C C . TYR A 1 97 ? 4.629 4.234 46.252 1.00 97.50 97 TYR A C 1
ATOM 736 O O . TYR A 1 97 ? 5.552 3.443 46.487 1.00 97.50 97 TYR A O 1
ATOM 744 N N . LYS A 1 98 ? 3.444 3.850 45.765 1.00 96.81 98 LYS A N 1
ATOM 745 C CA . LYS A 1 98 ? 3.115 2.466 45.401 1.00 96.81 98 LYS A CA 1
ATOM 746 C C . LYS A 1 98 ? 3.213 2.290 43.887 1.00 96.81 98 LYS A C 1
ATOM 748 O O . LYS A 1 98 ? 2.651 3.077 43.125 1.00 96.81 98 LYS A O 1
ATOM 753 N N . MET A 1 99 ? 3.942 1.262 43.457 1.00 97.12 99 MET A N 1
ATOM 754 C CA . MET A 1 99 ? 4.052 0.888 42.046 1.00 97.12 99 MET A CA 1
ATOM 755 C C . MET A 1 99 ? 2.719 0.296 41.573 1.00 97.12 99 MET A C 1
ATOM 757 O O . MET A 1 99 ? 2.212 -0.640 42.187 1.00 97.12 99 MET A O 1
ATOM 761 N N . ASN A 1 100 ? 2.157 0.840 40.498 1.00 94.50 100 ASN A N 1
ATOM 762 C CA . ASN A 1 100 ? 0.915 0.393 39.888 1.00 94.50 100 ASN A CA 1
ATOM 763 C C . ASN A 1 100 ? 1.203 -0.304 38.552 1.00 94.50 100 ASN A C 1
ATOM 765 O O . ASN A 1 100 ? 1.144 0.303 37.484 1.00 94.50 100 ASN A O 1
ATOM 769 N N . THR A 1 101 ? 1.496 -1.600 38.610 1.00 92.75 101 THR A N 1
ATOM 770 C CA . THR A 1 101 ? 1.646 -2.438 37.410 1.00 92.75 101 THR A CA 1
ATOM 771 C C . THR A 1 101 ? 0.306 -2.812 36.776 1.00 92.75 101 THR A C 1
ATOM 773 O O . THR A 1 101 ? 0.292 -3.461 35.735 1.00 92.75 101 THR A O 1
ATOM 776 N N . GLU A 1 102 ? -0.824 -2.430 37.382 1.00 91.31 102 GLU A N 1
ATOM 777 C CA . GLU A 1 102 ? -2.148 -2.822 36.902 1.00 91.31 102 GLU A CA 1
ATOM 778 C C . GLU A 1 102 ? -2.767 -1.861 35.888 1.00 91.31 102 GLU A C 1
ATOM 780 O O . GLU A 1 102 ? -3.806 -2.185 35.306 1.00 91.31 102 GLU A O 1
ATOM 785 N N . SER A 1 103 ? -2.141 -0.703 35.663 1.00 90.06 103 SER A N 1
ATOM 786 C CA . SER A 1 103 ? -2.586 0.233 34.635 1.00 90.06 103 SER A CA 1
ATOM 787 C C . SER A 1 103 ? -2.596 -0.437 33.254 1.00 90.06 103 SER A C 1
ATOM 789 O O . SER A 1 103 ? -1.738 -1.262 32.925 1.00 90.06 103 SER A O 1
ATOM 791 N N . HIS A 1 104 ? -3.602 -0.078 32.452 1.00 83.81 104 HIS A N 1
ATOM 792 C CA . HIS A 1 104 ? -3.887 -0.670 31.145 1.00 83.81 104 HIS A CA 1
ATOM 793 C C . HIS A 1 104 ? -2.645 -0.727 30.250 1.00 83.81 104 HIS A C 1
ATOM 795 O O . HIS A 1 104 ? -2.320 -1.782 29.710 1.00 83.81 104 HIS A O 1
ATOM 801 N N . GLN A 1 105 ? -1.890 0.373 30.191 1.00 84.88 105 GLN A N 1
ATOM 802 C CA . GLN A 1 105 ? -0.677 0.483 29.382 1.00 84.88 105 GLN A CA 1
ATOM 803 C C . GLN A 1 105 ? 0.380 -0.569 29.757 1.00 84.88 105 GLN A C 1
ATOM 805 O O . GLN A 1 105 ? 1.024 -1.141 28.879 1.00 84.88 105 GLN A O 1
ATOM 810 N N . PHE A 1 106 ? 0.546 -0.868 31.050 1.00 90.06 106 PHE A N 1
ATOM 811 C CA . PHE A 1 106 ? 1.510 -1.871 31.511 1.00 90.06 106 PHE A CA 1
ATOM 812 C C . PHE A 1 106 ? 1.008 -3.292 31.295 1.00 90.06 106 PHE A C 1
ATOM 814 O O . PHE A 1 106 ? 1.801 -4.141 30.899 1.00 90.06 106 PHE A O 1
ATOM 821 N N . LYS A 1 107 ? -0.291 -3.554 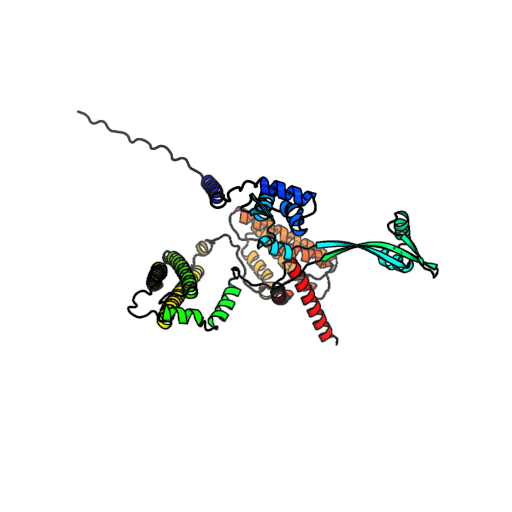31.494 1.00 87.81 107 LYS A N 1
ATOM 822 C CA . LYS A 1 107 ? -0.890 -4.867 31.207 1.00 87.81 107 LYS A CA 1
ATOM 823 C C . LYS A 1 107 ? -0.796 -5.210 29.722 1.00 87.81 107 LYS A C 1
ATOM 825 O O . LYS A 1 107 ? -0.446 -6.335 29.379 1.00 87.81 107 LYS A O 1
ATOM 830 N N . GLU A 1 108 ? -1.066 -4.255 28.837 1.00 82.25 108 GLU A N 1
ATOM 831 C CA . GLU A 1 108 ? -0.888 -4.447 27.395 1.00 82.25 108 GLU A CA 1
ATOM 832 C C . GLU A 1 108 ? 0.574 -4.674 27.034 1.00 82.25 108 GLU A C 1
ATOM 834 O O . GLU A 1 108 ? 0.897 -5.626 26.323 1.00 82.25 108 GLU A O 1
ATOM 839 N N . TYR A 1 109 ? 1.476 -3.852 27.574 1.00 86.62 109 TYR A N 1
ATOM 840 C CA . TYR A 1 109 ? 2.895 -4.027 27.309 1.00 86.62 109 TYR A CA 1
ATOM 841 C C . TYR A 1 109 ? 3.410 -5.369 27.830 1.00 86.62 109 TYR A C 1
ATOM 843 O O . TYR A 1 109 ? 4.174 -6.036 27.145 1.00 86.62 109 TYR A O 1
ATOM 851 N N . GLN A 1 110 ? 2.955 -5.814 29.001 1.00 85.69 110 GLN A N 1
ATOM 852 C CA . GLN A 1 110 ? 3.306 -7.111 29.572 1.00 85.69 110 GLN A CA 1
ATOM 853 C C . GLN A 1 110 ? 2.831 -8.276 28.693 1.00 85.69 110 GLN A C 1
ATOM 855 O O . GLN A 1 110 ? 3.549 -9.264 28.570 1.00 85.69 110 GLN A O 1
ATOM 860 N N . LYS A 1 111 ? 1.669 -8.152 28.036 1.00 79.50 111 LYS A N 1
ATOM 861 C CA . LYS A 1 111 ? 1.190 -9.141 27.054 1.00 79.50 111 LYS A CA 1
ATOM 862 C C . LYS A 1 111 ? 2.043 -9.162 25.785 1.00 79.50 111 LYS A C 1
ATOM 864 O O . LYS A 1 111 ? 2.240 -10.219 25.194 1.00 79.50 111 LYS A O 1
ATOM 869 N N . ILE A 1 112 ? 2.531 -8.000 25.350 1.00 73.25 112 ILE A N 1
ATOM 870 C CA . ILE A 1 112 ? 3.324 -7.854 24.118 1.00 73.25 112 ILE A CA 1
ATOM 871 C C . ILE A 1 112 ? 4.811 -8.141 24.361 1.00 73.25 112 ILE A C 1
ATOM 873 O O . ILE A 1 112 ? 5.530 -8.479 23.421 1.00 73.25 112 ILE A O 1
ATOM 877 N N . TYR A 1 113 ? 5.276 -8.017 25.604 1.00 77.56 113 TYR A N 1
ATOM 878 C CA . TYR A 1 113 ? 6.670 -8.164 25.992 1.00 77.56 113 TYR A CA 1
ATOM 879 C C . TYR A 1 113 ? 7.213 -9.525 25.548 1.00 77.56 113 TYR A C 1
ATOM 881 O O . TYR A 1 113 ? 6.828 -10.579 26.052 1.00 77.56 113 TYR A O 1
ATOM 889 N N . VAL A 1 114 ? 8.117 -9.483 24.570 1.00 67.50 114 VAL A N 1
ATOM 890 C CA . VAL A 1 114 ? 8.807 -10.659 24.049 1.00 67.50 114 VAL A CA 1
ATOM 891 C C . VAL A 1 114 ? 10.101 -10.806 24.824 1.00 67.50 114 VAL A C 1
ATOM 893 O O . VAL A 1 114 ? 10.989 -9.958 24.730 1.00 67.50 114 VAL A O 1
ATOM 896 N N . GLN A 1 115 ? 10.231 -11.893 25.579 1.00 69.00 115 GLN A N 1
ATOM 897 C CA . GLN A 1 115 ? 11.509 -12.204 26.195 1.00 69.00 115 GLN A CA 1
ATOM 898 C C . GLN A 1 115 ? 12.394 -12.888 25.152 1.00 69.00 115 GLN A C 1
ATOM 900 O O . GLN A 1 115 ? 12.126 -14.011 24.716 1.00 69.00 115 GLN A O 1
ATOM 905 N N . HIS A 1 116 ? 13.461 -12.202 24.747 1.00 61.88 116 HIS A N 1
ATOM 906 C CA . HIS A 1 116 ? 14.538 -12.821 23.988 1.00 61.88 116 HIS A CA 1
ATOM 907 C C . HIS A 1 116 ? 15.389 -13.634 24.960 1.00 61.88 116 HIS A C 1
ATOM 909 O O . HIS A 1 116 ? 16.170 -13.081 25.733 1.00 61.88 116 HIS A O 1
ATOM 915 N N . VAL A 1 117 ? 15.212 -14.953 24.945 1.00 70.81 117 VAL A N 1
ATOM 916 C CA . VAL A 1 117 ? 16.059 -15.866 25.709 1.00 70.81 117 VAL A CA 1
ATOM 917 C C . VAL A 1 117 ? 17.042 -16.487 24.728 1.00 70.81 117 VAL A C 1
ATOM 919 O O . VAL A 1 117 ? 16.674 -17.327 23.905 1.00 70.81 117 VAL A O 1
ATOM 922 N N . ALA A 1 118 ? 18.300 -16.060 24.803 1.00 70.56 118 ALA A N 1
ATOM 923 C CA . ALA A 1 118 ? 19.386 -16.753 24.131 1.00 70.56 118 ALA A CA 1
ATOM 924 C C . ALA A 1 118 ? 19.751 -17.981 24.973 1.00 70.56 118 ALA A C 1
ATOM 926 O O . ALA A 1 118 ? 20.215 -17.844 26.105 1.00 70.56 118 ALA A O 1
ATOM 927 N N . LYS A 1 119 ? 19.494 -19.182 24.448 1.00 79.81 119 LYS A N 1
ATOM 928 C CA . LYS A 1 119 ? 19.998 -20.421 25.045 1.00 79.81 119 LYS A CA 1
ATOM 929 C C . LYS A 1 119 ? 21.235 -20.844 24.284 1.00 79.81 119 LYS A C 1
ATOM 931 O O . LYS A 1 119 ? 21.181 -21.089 23.081 1.00 79.81 119 LYS A O 1
ATOM 936 N N . ASP A 1 120 ? 22.331 -20.933 25.012 1.00 83.12 120 ASP A N 1
ATOM 937 C CA . ASP A 1 120 ? 23.577 -21.452 24.490 1.00 83.12 120 ASP A CA 1
ATOM 938 C C . ASP A 1 120 ? 23.518 -22.980 24.504 1.00 83.12 120 ASP A C 1
ATOM 940 O O . ASP A 1 120 ? 23.346 -23.588 25.564 1.00 83.12 120 ASP A O 1
ATOM 944 N N . LYS A 1 121 ? 23.574 -23.608 23.331 1.00 88.69 121 LYS A N 1
ATOM 945 C CA . LYS A 1 121 ? 23.578 -25.066 23.194 1.00 88.69 121 LYS A CA 1
ATOM 946 C C . LYS A 1 121 ? 24.881 -25.498 22.546 1.00 88.69 121 LYS A C 1
ATOM 948 O O . LYS A 1 121 ? 25.380 -24.848 21.636 1.00 88.69 121 LYS A O 1
ATOM 953 N N . LYS A 1 122 ? 25.432 -26.622 22.994 1.00 90.62 122 LYS A N 1
ATOM 954 C CA . LYS A 1 122 ? 26.533 -27.285 22.294 1.00 90.62 122 LYS A CA 1
ATOM 955 C C . LYS A 1 122 ? 25.951 -28.384 21.421 1.00 90.62 122 LYS A C 1
ATOM 957 O O . LYS A 1 122 ? 25.225 -29.240 21.927 1.00 90.62 122 LYS A O 1
ATOM 962 N N . LYS A 1 123 ? 26.261 -28.359 20.128 1.00 93.75 123 LYS A N 1
ATOM 963 C CA . LYS A 1 123 ? 25.884 -29.417 19.189 1.00 93.75 123 LYS A CA 1
ATOM 964 C C . LYS A 1 123 ? 27.141 -30.171 18.775 1.00 93.75 123 LYS A C 1
ATOM 966 O O . LYS A 1 123 ? 28.086 -29.559 18.290 1.00 93.75 123 LYS A O 1
ATOM 971 N N . GLY A 1 124 ? 27.158 -31.481 19.013 1.00 95.00 124 GLY A N 1
ATOM 972 C CA . GLY A 1 124 ? 28.240 -32.387 18.619 1.00 95.00 124 GLY A CA 1
ATOM 973 C C . GLY A 1 124 ? 27.825 -33.264 17.444 1.00 95.00 124 GLY A C 1
ATOM 974 O O . GLY A 1 124 ? 26.699 -33.758 17.421 1.00 95.00 124 GLY A O 1
ATOM 975 N N . MET A 1 125 ? 28.713 -33.454 16.467 1.00 96.69 125 MET A N 1
ATOM 976 C CA . MET A 1 125 ? 28.504 -34.372 15.340 1.00 96.69 125 MET A CA 1
ATOM 977 C C . MET A 1 125 ? 29.796 -35.151 15.044 1.00 96.69 125 MET A C 1
ATOM 979 O O . MET A 1 125 ? 30.881 -34.606 15.258 1.00 96.69 125 MET A O 1
ATOM 983 N N . PRO A 1 126 ? 29.723 -36.398 14.540 1.00 97.56 126 PRO A N 1
ATOM 984 C CA . PRO A 1 126 ? 30.910 -37.148 14.130 1.00 97.56 126 PRO A CA 1
ATOM 985 C C . PRO A 1 126 ? 31.722 -36.385 13.080 1.00 97.56 126 PRO A C 1
ATOM 987 O O . PRO A 1 126 ? 31.140 -35.754 12.191 1.00 97.56 126 PRO A O 1
ATOM 990 N N . ARG A 1 127 ? 33.056 -36.484 13.130 1.00 97.12 127 ARG A N 1
ATOM 991 C CA . ARG A 1 127 ? 33.969 -35.742 12.238 1.00 97.12 127 ARG A CA 1
ATOM 992 C C . ARG A 1 127 ? 33.608 -35.844 10.754 1.00 97.12 127 ARG A C 1
ATOM 994 O O . ARG A 1 127 ? 33.548 -34.824 10.074 1.00 97.12 127 ARG A O 1
ATOM 1001 N N . GLY A 1 128 ? 33.319 -37.050 10.260 1.00 96.56 128 GLY A N 1
ATOM 1002 C CA . GLY A 1 128 ? 32.953 -37.261 8.853 1.00 96.56 128 GLY A CA 1
ATOM 1003 C C . GLY A 1 128 ? 31.665 -36.537 8.449 1.00 96.56 128 GLY A C 1
ATOM 1004 O O . GLY A 1 128 ? 31.594 -35.947 7.372 1.00 96.56 128 GLY A O 1
ATOM 1005 N N . ILE A 1 129 ? 30.669 -36.509 9.341 1.00 96.62 129 ILE A N 1
ATOM 1006 C CA . ILE A 1 129 ? 29.401 -35.810 9.097 1.00 96.62 129 ILE A CA 1
ATOM 1007 C C . ILE A 1 129 ? 29.623 -34.297 9.141 1.00 96.62 129 ILE A C 1
ATOM 1009 O O . ILE A 1 129 ? 29.106 -33.585 8.282 1.00 96.62 129 ILE A O 1
ATOM 1013 N N . MET A 1 130 ? 30.421 -33.798 10.091 1.00 97.25 130 MET A N 1
ATOM 1014 C CA . MET A 1 130 ? 30.752 -32.372 10.185 1.00 97.25 130 MET A CA 1
ATOM 1015 C C . MET A 1 130 ? 31.441 -31.878 8.909 1.00 97.25 130 MET A C 1
ATOM 1017 O O . MET A 1 130 ? 31.036 -30.867 8.335 1.00 97.25 130 MET A O 1
ATOM 1021 N N . LEU A 1 131 ? 32.432 -32.637 8.432 1.00 97.19 131 LEU A N 1
ATOM 1022 C CA . LEU A 1 131 ? 33.180 -32.328 7.219 1.00 97.19 131 LEU A CA 1
ATOM 1023 C C . LEU A 1 131 ? 32.264 -32.256 5.991 1.00 97.19 131 LEU A C 1
ATOM 1025 O O . LEU A 1 131 ? 32.321 -31.290 5.234 1.00 97.19 131 LEU A O 1
ATOM 1029 N N . ALA A 1 132 ? 31.390 -33.248 5.811 1.00 96.06 132 ALA A N 1
ATOM 1030 C CA . ALA A 1 132 ? 30.491 -33.295 4.661 1.00 96.06 132 ALA A CA 1
ATOM 1031 C C . ALA A 1 132 ? 29.383 -32.226 4.716 1.00 96.06 132 ALA A C 1
ATOM 1033 O O . ALA A 1 132 ? 29.069 -31.614 3.698 1.00 96.06 132 ALA A O 1
ATOM 1034 N N . SER A 1 133 ? 28.780 -32.000 5.888 1.00 95.00 133 SER A N 1
ATOM 1035 C CA . SER A 1 133 ? 27.574 -31.166 6.019 1.00 95.00 133 SER A CA 1
ATOM 1036 C C . SER A 1 133 ? 27.844 -29.680 6.255 1.00 95.00 133 SER A C 1
ATOM 1038 O O . SER A 1 133 ? 27.117 -28.856 5.708 1.00 95.00 133 SER A O 1
ATOM 1040 N N . VAL A 1 134 ? 28.854 -29.335 7.061 1.00 95.12 134 VAL A N 1
ATOM 1041 C CA . VAL A 1 134 ? 29.156 -27.939 7.431 1.00 95.12 134 VAL A CA 1
ATOM 1042 C C . VAL A 1 134 ? 30.258 -27.360 6.550 1.00 95.12 134 VAL A C 1
ATOM 1044 O O . VAL A 1 134 ? 30.168 -26.208 6.142 1.00 95.12 134 VAL A O 1
ATOM 1047 N N . PHE A 1 135 ? 31.273 -28.163 6.220 1.00 95.00 135 PHE A N 1
ATOM 1048 C CA . PHE A 1 135 ? 32.432 -27.719 5.436 1.00 95.00 135 PHE A CA 1
ATOM 1049 C C . PHE A 1 135 ? 32.390 -28.168 3.970 1.00 95.00 135 PHE A C 1
ATOM 1051 O O . PHE A 1 135 ? 33.345 -27.935 3.235 1.00 95.00 135 PHE A O 1
ATOM 1058 N N . HIS A 1 136 ? 31.304 -28.814 3.532 1.00 94.00 136 HIS A N 1
ATOM 1059 C CA . HIS A 1 136 ? 31.110 -29.272 2.150 1.00 94.00 136 HIS A CA 1
ATOM 1060 C C . HIS A 1 136 ? 32.280 -30.111 1.590 1.00 94.00 136 HIS A C 1
ATOM 1062 O O . HIS A 1 136 ? 32.557 -30.081 0.394 1.00 94.00 136 HIS A O 1
ATOM 1068 N N . GLY A 1 137 ? 32.969 -30.867 2.453 1.00 95.00 137 GLY A N 1
ATOM 1069 C CA . GLY A 1 137 ? 34.116 -31.705 2.092 1.00 95.00 137 GLY A CA 1
ATOM 1070 C C . GLY A 1 137 ? 35.492 -31.031 2.195 1.00 95.00 137 GLY A C 1
ATOM 1071 O O . GLY A 1 137 ? 36.496 -31.711 1.992 1.00 95.00 137 GLY A O 1
ATOM 1072 N N . ASP A 1 138 ? 35.582 -29.742 2.540 1.00 96.69 138 ASP A N 1
ATOM 1073 C CA . ASP A 1 138 ? 36.867 -29.043 2.673 1.00 96.69 138 ASP A CA 1
ATOM 1074 C C . ASP A 1 138 ? 37.549 -29.331 4.024 1.00 96.69 138 ASP A C 1
ATOM 1076 O O . ASP A 1 138 ? 37.239 -28.740 5.064 1.00 96.69 138 ASP A O 1
ATOM 1080 N N . SER A 1 139 ? 38.524 -30.246 4.005 1.00 97.12 139 SER A N 1
ATOM 1081 C CA . SER A 1 139 ? 39.272 -30.640 5.207 1.00 97.12 139 SER A CA 1
ATOM 1082 C C . SER A 1 139 ? 40.153 -29.518 5.759 1.00 97.12 139 SER A C 1
ATOM 1084 O O . SER A 1 139 ? 40.352 -29.447 6.972 1.00 97.12 139 SER A O 1
ATOM 1086 N N . ARG A 1 140 ? 40.660 -28.617 4.905 1.00 97.50 140 ARG A N 1
ATOM 1087 C CA . ARG A 1 140 ? 41.554 -27.531 5.340 1.00 97.50 140 ARG A CA 1
ATOM 1088 C C . ARG A 1 140 ? 40.784 -26.480 6.129 1.00 97.50 140 ARG A C 1
ATOM 1090 O O . ARG A 1 140 ? 41.267 -26.011 7.158 1.00 97.50 140 ARG A O 1
ATOM 1097 N N . ALA A 1 141 ? 39.576 -26.145 5.678 1.00 96.88 141 ALA A N 1
ATOM 1098 C CA . ALA A 1 141 ? 38.696 -25.225 6.392 1.00 96.88 141 ALA A CA 1
ATOM 1099 C C . ALA A 1 141 ? 38.313 -25.764 7.783 1.00 96.88 141 ALA A C 1
ATOM 1101 O O . ALA A 1 141 ? 38.347 -25.022 8.765 1.00 96.88 141 ALA A O 1
ATOM 1102 N N . MET A 1 142 ? 38.033 -27.067 7.890 1.00 97.56 142 MET A N 1
ATOM 1103 C CA . MET A 1 142 ? 37.703 -27.707 9.168 1.00 97.56 142 MET A CA 1
ATOM 1104 C C . MET A 1 142 ? 38.886 -27.705 10.151 1.00 97.56 142 MET A C 1
ATOM 1106 O O . MET A 1 142 ? 38.710 -27.392 11.330 1.00 97.56 142 MET A O 1
ATOM 1110 N N . GLU A 1 143 ? 40.097 -28.020 9.683 1.00 97.38 143 GLU A N 1
ATOM 1111 C CA . GLU A 1 143 ? 41.314 -27.961 10.505 1.00 97.38 143 GLU A CA 1
ATOM 1112 C C . GLU A 1 143 ? 41.629 -26.533 10.964 1.00 97.38 143 GLU A C 1
ATOM 1114 O O . GLU A 1 143 ? 41.995 -26.324 12.121 1.00 97.38 143 GLU A O 1
ATOM 1119 N N . ALA A 1 144 ? 41.405 -25.536 10.103 1.00 97.50 144 ALA A N 1
ATOM 1120 C CA . ALA A 1 144 ? 41.543 -24.133 10.475 1.00 97.50 144 ALA A CA 1
ATOM 1121 C C . ALA A 1 144 ? 40.548 -23.721 11.578 1.00 97.50 144 ALA A C 1
ATOM 1123 O O . ALA A 1 144 ? 40.937 -23.016 12.510 1.00 97.50 144 ALA A O 1
ATOM 1124 N N . SER A 1 145 ? 39.290 -24.175 11.528 1.00 97.25 145 SER A N 1
ATOM 1125 C CA . SER A 1 145 ? 38.301 -23.920 12.593 1.00 97.25 145 SER A CA 1
ATOM 1126 C C . SER A 1 145 ? 38.627 -24.647 13.905 1.00 97.25 145 SER A C 1
ATOM 1128 O O . SER A 1 145 ? 38.377 -24.102 14.983 1.00 97.25 145 SER A O 1
ATOM 1130 N N . LEU A 1 146 ? 39.243 -25.835 13.847 1.00 96.62 146 LEU A N 1
ATOM 1131 C CA . LEU A 1 146 ? 39.795 -26.511 15.031 1.00 96.62 146 LEU A CA 1
ATOM 1132 C C . LEU A 1 146 ? 40.954 -25.717 15.644 1.00 96.62 146 LEU A C 1
ATOM 1134 O O . LEU A 1 146 ? 40.967 -25.492 16.852 1.00 96.62 146 LEU A O 1
ATOM 1138 N N . ALA A 1 147 ? 41.885 -25.228 14.819 1.00 96.81 147 ALA A N 1
ATOM 1139 C CA . ALA A 1 147 ? 43.010 -24.410 15.274 1.00 96.81 147 ALA A CA 1
ATOM 1140 C C . ALA A 1 147 ? 42.559 -23.076 15.897 1.00 96.81 147 ALA A C 1
ATOM 1142 O O . ALA A 1 147 ? 43.176 -22.593 16.844 1.00 96.81 147 ALA A O 1
ATOM 1143 N N . LYS A 1 148 ? 41.455 -22.499 15.404 1.00 96.94 148 LYS A N 1
ATOM 1144 C CA . LYS A 1 148 ? 40.831 -21.289 15.967 1.00 96.94 148 LYS A CA 1
ATOM 1145 C C . LYS A 1 148 ? 40.044 -21.534 17.260 1.00 96.94 148 LYS A C 1
ATOM 1147 O O . LYS A 1 148 ? 39.628 -20.569 17.896 1.00 96.94 148 LYS A O 1
ATOM 1152 N N . GLY A 1 149 ? 39.816 -22.789 17.652 1.00 95.56 149 GLY A N 1
ATOM 1153 C CA . GLY A 1 149 ? 39.014 -23.140 18.828 1.00 95.56 149 GLY A CA 1
ATOM 1154 C C . GLY A 1 149 ? 37.502 -22.960 18.642 1.00 95.56 149 GLY A C 1
ATOM 1155 O O . GLY A 1 149 ? 36.762 -22.950 19.624 1.00 95.56 149 GLY A O 1
ATOM 1156 N N . GLU A 1 150 ? 37.030 -22.825 17.398 1.00 96.06 150 GLU A N 1
ATOM 1157 C CA . GLU A 1 150 ? 35.597 -22.771 17.069 1.00 96.06 150 GLU A CA 1
ATOM 1158 C C . GLU A 1 150 ? 34.942 -24.156 17.209 1.00 96.06 150 GLU A C 1
ATOM 1160 O O . GLU A 1 150 ? 33.759 -24.264 17.545 1.00 96.06 150 GLU A O 1
ATOM 1165 N N . LEU A 1 151 ? 35.733 -25.212 16.983 1.00 97.19 151 LEU A N 1
ATOM 1166 C CA . LEU A 1 151 ? 35.366 -26.613 17.172 1.00 97.19 151 LEU A CA 1
ATOM 1167 C C . LEU A 1 151 ? 36.144 -27.211 18.352 1.00 97.19 151 LEU A C 1
ATOM 1169 O O . LEU A 1 151 ? 37.345 -26.989 18.490 1.00 97.19 151 LEU A O 1
ATOM 1173 N N . GLN A 1 152 ? 35.474 -28.017 19.175 1.00 97.12 152 GLN A N 1
ATOM 1174 C CA . GLN A 1 152 ? 36.099 -28.818 20.233 1.00 97.12 152 GLN A CA 1
ATOM 1175 C C . GLN A 1 152 ? 35.963 -30.303 19.895 1.00 97.12 152 GLN A C 1
ATOM 1177 O O . GLN A 1 152 ? 34.847 -30.784 19.682 1.00 97.12 152 GLN A O 1
ATOM 1182 N N . SER A 1 153 ? 37.094 -31.012 19.834 1.00 96.75 153 SER A N 1
ATOM 1183 C CA . SER A 1 153 ? 37.131 -32.456 19.588 1.00 96.75 153 SER A CA 1
ATOM 1184 C C . SER A 1 153 ? 37.015 -33.237 20.897 1.00 96.75 153 SER A C 1
ATOM 1186 O O . SER A 1 153 ? 37.733 -32.967 21.861 1.00 96.75 153 SER A O 1
ATOM 1188 N N . HIS A 1 154 ? 36.114 -34.216 20.916 1.00 96.50 154 HIS A N 1
ATOM 1189 C CA . HIS A 1 154 ? 35.931 -35.161 22.011 1.00 96.50 154 HIS A CA 1
ATOM 1190 C C . HIS A 1 154 ? 35.809 -36.575 21.441 1.00 96.50 154 HIS A C 1
ATOM 1192 O O . HIS A 1 154 ? 35.198 -36.772 20.391 1.00 96.50 154 HIS A O 1
ATOM 1198 N N . LYS A 1 155 ? 36.381 -37.568 22.126 1.00 97.19 155 LYS A N 1
ATOM 1199 C CA . LYS A 1 155 ? 36.202 -38.981 21.775 1.00 97.19 155 LYS A CA 1
ATOM 1200 C C . LYS A 1 155 ? 35.160 -39.602 22.691 1.00 97.19 155 LYS A C 1
ATOM 1202 O O . LYS A 1 155 ? 35.200 -39.368 23.894 1.00 97.19 155 LYS A O 1
ATOM 1207 N N . ASP A 1 156 ? 34.245 -40.350 22.096 1.00 95.00 156 ASP A N 1
ATOM 1208 C CA . ASP A 1 156 ? 33.267 -41.158 22.824 1.00 95.00 156 ASP A CA 1
ATOM 1209 C C . ASP A 1 156 ? 33.914 -42.454 23.352 1.00 95.00 156 ASP A C 1
ATOM 1211 O O . ASP A 1 156 ? 35.018 -42.811 22.928 1.00 95.00 156 ASP A O 1
ATOM 1215 N N . ASP A 1 157 ? 33.217 -43.193 24.216 1.00 94.75 157 ASP A N 1
ATOM 1216 C CA . ASP A 1 157 ? 33.687 -44.461 24.801 1.00 94.75 157 ASP A CA 1
ATOM 1217 C C . ASP A 1 157 ? 33.994 -45.524 23.726 1.00 94.75 157 ASP A C 1
ATOM 1219 O O . ASP A 1 157 ? 34.842 -46.397 23.909 1.00 94.75 157 ASP A O 1
ATOM 1223 N N . ALA A 1 158 ? 33.362 -45.410 22.551 1.00 93.69 158 ALA A N 1
ATOM 1224 C CA . ALA A 1 158 ? 33.626 -46.236 21.371 1.00 93.69 158 ALA A CA 1
ATOM 1225 C C . ALA A 1 158 ? 34.849 -45.782 20.538 1.00 93.69 158 ALA A C 1
ATOM 1227 O O . ALA A 1 158 ? 35.098 -46.311 19.455 1.00 93.69 158 ALA A O 1
ATOM 1228 N N . GLY A 1 159 ? 35.587 -44.760 20.983 1.00 95.06 159 GLY A N 1
ATOM 1229 C CA . GLY A 1 159 ? 36.755 -44.204 20.292 1.00 95.06 159 GLY A CA 1
ATOM 1230 C C . GLY A 1 159 ? 36.440 -43.315 19.081 1.00 95.06 159 GLY A C 1
ATOM 1231 O O . GLY A 1 159 ? 37.368 -42.831 18.428 1.00 95.06 159 GLY A O 1
ATOM 1232 N N . MET A 1 160 ? 35.161 -43.068 18.776 1.00 95.81 160 MET A N 1
ATOM 1233 C CA . MET A 1 160 ? 34.745 -42.190 17.676 1.00 95.81 160 MET A CA 1
ATOM 1234 C C . MET A 1 160 ? 34.940 -40.711 18.026 1.00 95.81 160 MET A C 1
ATOM 1236 O O . MET A 1 160 ? 34.542 -40.258 19.098 1.00 95.81 160 MET A O 1
ATOM 1240 N N . GLU A 1 161 ? 35.527 -39.948 17.100 1.00 97.00 161 GLU A N 1
ATOM 1241 C CA . GLU A 1 161 ? 35.770 -38.510 17.258 1.00 97.00 161 GLU A CA 1
ATOM 1242 C C . GLU A 1 161 ? 34.525 -37.684 16.885 1.00 97.00 161 GLU A C 1
ATOM 1244 O O . GLU A 1 161 ? 34.065 -37.685 15.735 1.00 97.00 161 GLU A O 1
ATOM 1249 N N . TYR A 1 162 ? 34.010 -36.935 17.860 1.00 97.56 162 TYR A N 1
ATOM 1250 C CA . TYR A 1 162 ? 32.946 -35.951 17.706 1.00 97.56 162 TYR A CA 1
ATOM 1251 C C . TYR A 1 162 ? 33.519 -34.539 17.762 1.00 97.56 162 TYR A C 1
ATOM 1253 O O . TYR A 1 162 ? 34.271 -34.185 18.669 1.00 97.56 162 TYR A O 1
ATOM 1261 N N . LEU A 1 163 ? 33.104 -33.709 16.810 1.00 97.69 163 LEU A N 1
ATOM 1262 C CA . LEU A 1 163 ? 33.394 -32.283 16.800 1.00 97.69 163 LEU A CA 1
ATOM 1263 C C . LEU A 1 163 ? 32.163 -31.544 17.315 1.00 97.69 163 LEU A C 1
ATOM 1265 O O . LEU A 1 163 ? 31.060 -31.716 16.790 1.00 97.69 163 LEU A O 1
ATOM 1269 N N . SER A 1 164 ? 32.343 -30.741 18.358 1.00 96.06 164 SER A N 1
ATOM 1270 C CA . SER A 1 164 ? 31.284 -29.927 18.946 1.00 96.06 164 SER A CA 1
ATOM 1271 C C . SER A 1 164 ? 31.508 -28.446 18.689 1.00 96.06 164 SER A C 1
ATOM 1273 O O . SER A 1 164 ? 32.638 -27.965 18.728 1.00 96.06 164 SER A O 1
ATOM 1275 N N . PHE A 1 165 ? 30.421 -27.729 18.415 1.00 96.00 165 PHE A N 1
ATOM 1276 C CA . PHE A 1 165 ? 30.425 -26.285 18.216 1.00 96.00 165 PHE A CA 1
ATOM 1277 C C . PHE A 1 165 ? 29.303 -25.621 19.008 1.00 96.00 165 PHE A C 1
ATOM 1279 O O . PHE A 1 165 ? 28.316 -26.253 19.407 1.00 96.00 165 PHE A O 1
ATOM 1286 N N . ARG A 1 166 ? 29.489 -24.328 19.269 1.00 92.62 166 ARG A N 1
ATOM 1287 C CA . ARG A 1 166 ? 28.540 -23.496 20.002 1.00 92.62 166 ARG A CA 1
ATOM 1288 C C . ARG A 1 166 ? 27.416 -23.053 19.066 1.00 92.62 166 ARG A C 1
ATOM 1290 O O . ARG A 1 166 ? 27.661 -22.361 18.085 1.00 92.62 166 ARG A O 1
ATOM 1297 N N . GLU A 1 167 ? 26.186 -23.428 19.384 1.00 89.56 167 GLU A N 1
ATOM 1298 C CA . GLU A 1 167 ? 24.977 -23.012 18.680 1.00 89.56 167 GLU A CA 1
ATOM 1299 C C . GLU A 1 167 ? 24.184 -22.048 19.574 1.00 89.56 167 GLU A C 1
ATOM 1301 O O . GLU A 1 167 ? 23.626 -22.430 20.607 1.00 89.56 167 GLU A O 1
ATOM 1306 N N . LEU A 1 168 ? 24.132 -20.773 19.178 1.00 85.69 168 LEU A N 1
ATOM 1307 C CA . LEU A 1 168 ? 23.330 -19.769 19.871 1.00 85.69 168 LEU A CA 1
ATOM 1308 C C . LEU A 1 168 ? 21.878 -19.866 19.391 1.00 85.69 168 LEU A C 1
ATOM 1310 O O . LEU A 1 168 ? 21.518 -19.322 18.347 1.00 85.69 168 LEU A O 1
ATOM 1314 N N . GLN A 1 169 ? 21.024 -20.541 20.161 1.00 80.06 169 GLN A N 1
ATOM 1315 C CA . GLN A 1 169 ? 19.602 -20.599 19.852 1.00 80.06 169 GLN A CA 1
ATOM 1316 C C . GLN A 1 169 ? 18.883 -19.403 20.485 1.00 80.06 169 GLN A C 1
ATOM 1318 O O . GLN A 1 169 ? 18.528 -19.412 21.667 1.00 80.06 169 GLN A O 1
ATOM 1323 N N . THR A 1 170 ? 18.636 -18.368 19.685 1.00 73.25 170 THR A N 1
ATOM 1324 C CA . THR A 1 170 ? 17.790 -17.238 20.084 1.00 73.25 170 THR A CA 1
ATOM 1325 C C . THR A 1 170 ? 16.326 -17.651 19.973 1.00 73.25 170 THR A C 1
ATOM 1327 O O . THR A 1 170 ? 15.799 -17.794 18.871 1.00 73.25 170 THR A O 1
ATOM 1330 N N . MET A 1 171 ? 15.658 -17.874 21.107 1.00 69.44 171 MET A N 1
ATOM 1331 C CA . MET A 1 171 ? 14.216 -18.121 21.130 1.00 69.44 171 MET A CA 1
ATOM 1332 C C . MET A 1 171 ? 13.478 -16.861 21.580 1.00 69.44 171 MET A C 1
ATOM 1334 O O . MET A 1 171 ? 13.765 -16.294 22.634 1.00 69.44 171 MET A O 1
ATOM 1338 N N . GLU A 1 172 ? 12.498 -16.444 20.784 1.00 65.50 172 GLU A N 1
ATOM 1339 C CA . GLU A 1 172 ? 11.494 -15.465 21.195 1.00 65.50 172 GLU A CA 1
ATOM 1340 C C . GLU A 1 172 ? 10.380 -16.192 21.947 1.00 65.50 172 GLU A C 1
ATOM 1342 O O . GLU A 1 172 ? 9.553 -16.874 21.336 1.00 65.50 172 GLU A O 1
ATOM 1347 N N . VAL A 1 173 ? 10.338 -16.057 23.273 1.00 63.69 173 VAL A N 1
ATOM 1348 C CA . VAL A 1 173 ? 9.195 -16.540 24.054 1.00 63.69 173 VAL A CA 1
ATOM 1349 C C . VAL A 1 173 ? 8.136 -15.442 24.041 1.00 63.69 173 VAL A C 1
ATOM 1351 O O . VAL A 1 173 ? 8.295 -14.401 24.675 1.00 63.69 173 VAL A O 1
ATOM 1354 N N . LYS A 1 174 ? 7.067 -15.663 23.269 1.00 56.75 174 LYS A N 1
ATOM 1355 C CA . LYS A 1 174 ? 5.872 -14.808 23.251 1.00 56.75 174 LYS A CA 1
ATOM 1356 C C . LYS A 1 174 ? 4.829 -15.423 24.175 1.00 56.75 174 LYS A C 1
ATOM 1358 O O . LYS A 1 174 ? 4.259 -16.460 23.842 1.00 56.75 174 LYS A O 1
ATOM 1363 N N . THR A 1 175 ? 4.580 -14.801 25.322 1.00 49.53 175 THR A N 1
ATOM 1364 C CA . THR A 1 175 ? 3.437 -15.114 26.190 1.00 49.53 175 THR A CA 1
ATOM 1365 C C . THR A 1 175 ? 2.154 -14.725 25.461 1.00 49.53 175 THR A C 1
ATOM 1367 O O . THR A 1 175 ? 1.789 -13.559 25.391 1.00 49.53 175 THR A O 1
ATOM 1370 N N . ASN A 1 176 ? 1.509 -15.700 24.825 1.00 41.50 176 ASN A N 1
ATOM 1371 C CA . ASN A 1 176 ? 0.373 -15.478 23.934 1.00 41.50 176 ASN A CA 1
ATOM 1372 C C . ASN A 1 176 ? -0.934 -15.859 24.651 1.00 41.50 176 ASN A C 1
ATOM 1374 O O . ASN A 1 176 ? -1.527 -16.896 24.368 1.00 41.50 176 ASN A O 1
ATOM 1378 N N . GLU A 1 177 ? -1.400 -15.019 25.573 1.00 43.78 177 GLU A N 1
ATOM 1379 C CA . GLU A 1 177 ? -2.800 -15.060 26.010 1.00 43.78 177 GLU A CA 1
ATOM 1380 C C . GLU A 1 177 ? -3.610 -14.155 25.076 1.00 43.78 177 GLU A C 1
ATOM 1382 O O . GLU A 1 177 ? -3.631 -12.932 25.222 1.00 43.78 177 GLU A O 1
ATOM 1387 N N . ARG A 1 178 ? -4.228 -14.745 24.045 1.00 42.25 178 ARG A N 1
ATOM 1388 C CA . ARG A 1 178 ? -5.073 -14.014 23.092 1.00 42.25 178 ARG A CA 1
ATOM 1389 C C . ARG A 1 178 ? -6.553 -14.245 23.383 1.00 42.25 178 ARG A C 1
ATOM 1391 O O . ARG A 1 178 ? -7.125 -15.239 22.952 1.00 42.25 178 ARG A O 1
ATOM 1398 N N . GLY A 1 179 ? -7.165 -13.257 24.025 1.00 35.16 179 GLY A N 1
ATOM 1399 C CA . GLY A 1 179 ? -8.557 -12.871 23.809 1.00 35.16 179 GLY A CA 1
ATOM 1400 C C . GLY A 1 179 ? -8.568 -11.388 23.438 1.00 35.16 179 GLY A C 1
ATOM 1401 O O . GLY A 1 179 ? -7.990 -10.583 24.164 1.00 35.16 179 GLY A O 1
ATOM 1402 N N . GLU A 1 180 ? -9.156 -11.030 22.295 1.00 38.84 180 GLU A N 1
ATOM 1403 C CA . GLU A 1 180 ? -9.347 -9.633 21.882 1.00 38.84 180 GLU A CA 1
ATOM 1404 C C . GLU A 1 180 ? -10.834 -9.284 21.951 1.00 38.84 180 GLU A C 1
ATOM 1406 O O . GLU A 1 180 ? -11.653 -9.836 21.214 1.00 38.84 180 GLU A O 1
ATOM 1411 N N . THR A 1 181 ? -11.161 -8.324 22.811 1.00 33.97 181 THR A N 1
ATOM 1412 C CA . THR A 1 181 ? -12.385 -7.530 22.715 1.00 33.97 181 THR A CA 1
ATOM 1413 C C . THR A 1 181 ? -12.091 -6.405 21.726 1.00 33.97 181 THR A C 1
ATOM 1415 O O . THR A 1 181 ? -11.199 -5.593 21.963 1.00 33.97 181 THR A O 1
ATOM 1418 N N . VAL A 1 182 ? -12.771 -6.384 20.578 1.00 36.44 182 VAL A N 1
ATOM 1419 C CA . VAL A 1 182 ? -12.531 -5.371 19.541 1.00 36.44 182 VAL A CA 1
ATOM 1420 C C . VAL A 1 182 ? -13.410 -4.155 19.812 1.00 36.44 182 VAL A C 1
ATOM 1422 O O . VAL A 1 182 ? -14.582 -4.137 19.445 1.00 36.44 182 VAL A O 1
ATOM 1425 N N . GLU A 1 183 ? -12.822 -3.117 20.396 1.00 41.09 183 GLU A N 1
ATOM 1426 C CA . GLU A 1 183 ? -13.334 -1.749 20.315 1.00 41.09 183 GLU A CA 1
ATOM 1427 C C . GLU A 1 183 ? -12.399 -0.951 19.398 1.00 41.09 183 GLU A C 1
ATOM 1429 O O . GLU A 1 183 ? -11.224 -0.758 19.699 1.00 41.09 183 GLU A O 1
ATOM 1434 N N . GLY A 1 184 ? -12.882 -0.536 18.221 1.00 41.03 184 GLY A N 1
ATOM 1435 C CA . GLY A 1 184 ? -12.057 0.246 17.299 1.00 41.03 184 GLY A CA 1
ATOM 1436 C C . GLY A 1 184 ? -12.765 0.716 16.029 1.00 41.03 184 GLY A C 1
ATOM 1437 O O . GLY A 1 184 ? -13.487 -0.034 15.373 1.00 41.03 184 GLY A O 1
ATOM 1438 N N . PHE A 1 185 ? -12.499 1.969 15.650 1.00 44.00 185 PHE A N 1
ATOM 1439 C CA . PHE A 1 185 ? -12.977 2.613 14.425 1.00 44.00 185 PHE A CA 1
ATOM 1440 C C . PHE A 1 185 ? -11.906 2.525 13.330 1.00 44.00 185 PHE A C 1
ATOM 1442 O O . PHE A 1 185 ? -11.011 3.367 13.252 1.00 44.00 185 PHE A O 1
ATOM 1449 N N . LYS A 1 186 ? -11.978 1.518 12.452 1.00 61.16 186 LYS A N 1
ATOM 1450 C CA . LYS A 1 186 ? -11.090 1.444 11.279 1.00 61.16 186 LYS A CA 1
ATOM 1451 C C . LYS A 1 186 ? -11.783 2.007 10.037 1.00 61.16 186 LYS A C 1
ATOM 1453 O O . LYS A 1 186 ? -12.901 1.616 9.713 1.00 61.16 186 LYS A O 1
ATOM 1458 N N . LYS A 1 187 ? -11.102 2.904 9.311 1.00 50.62 187 LYS A N 1
ATOM 1459 C CA . LYS A 1 187 ? -11.570 3.429 8.015 1.00 50.62 187 LYS A CA 1
ATOM 1460 C C . LYS A 1 187 ? -11.615 2.295 6.979 1.00 50.62 187 LYS A C 1
ATOM 1462 O O . LYS A 1 187 ? -10.575 1.745 6.621 1.00 50.62 187 LYS A O 1
ATOM 1467 N N . LEU A 1 188 ? -12.817 1.954 6.518 1.00 67.12 188 LEU A N 1
ATOM 1468 C CA . LEU A 1 188 ? -13.067 0.967 5.461 1.00 67.12 188 LEU A CA 1
ATOM 1469 C C . LEU A 1 188 ? -12.712 1.533 4.080 1.00 67.12 188 LEU A C 1
ATOM 1471 O O . LEU A 1 188 ? -12.930 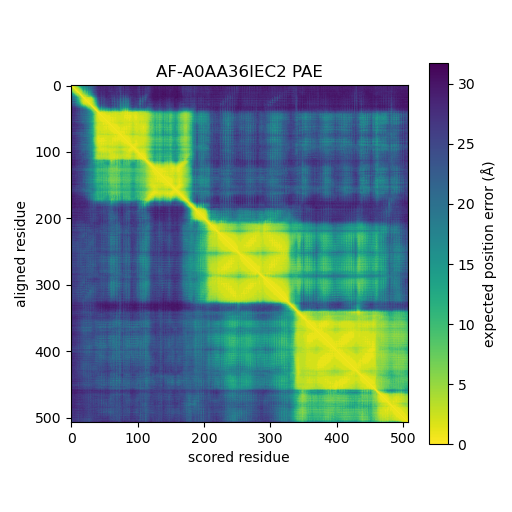2.717 3.810 1.00 67.12 188 LEU A O 1
ATOM 1475 N N . LYS A 1 189 ? -12.199 0.684 3.181 1.00 74.44 189 LYS A N 1
ATOM 1476 C CA . LYS A 1 189 ? -12.026 1.049 1.765 1.00 74.44 189 LYS A CA 1
ATOM 1477 C C . LYS A 1 189 ? -13.392 1.116 1.077 1.00 74.44 189 LYS A C 1
ATOM 1479 O O . LYS A 1 189 ? -14.300 0.385 1.443 1.00 74.44 189 LYS A O 1
ATOM 1484 N N . SER A 1 190 ? -13.537 1.942 0.039 1.00 61.34 190 SER A N 1
ATOM 1485 C CA . SER A 1 190 ? -14.832 2.178 -0.633 1.00 61.34 190 SER A CA 1
ATOM 1486 C C . SER A 1 190 ? -15.525 0.902 -1.147 1.00 61.34 190 SER A C 1
ATOM 1488 O O . SER A 1 190 ? -16.738 0.780 -1.004 1.00 61.34 190 SER A O 1
ATOM 1490 N N . GLN A 1 191 ? -14.781 -0.077 -1.677 1.00 61.34 191 GLN A N 1
ATOM 1491 C CA . GLN A 1 191 ? -15.359 -1.361 -2.104 1.00 61.34 191 GLN A CA 1
ATOM 1492 C C . GLN A 1 191 ? -15.818 -2.222 -0.921 1.00 61.34 191 GLN A C 1
ATOM 1494 O O . GLN A 1 191 ? -16.916 -2.762 -0.956 1.00 61.34 191 GLN A O 1
ATOM 1499 N N . GLU A 1 192 ? -15.024 -2.300 0.149 1.00 63.31 192 GLU A N 1
ATOM 1500 C CA . GLU A 1 192 ? -15.408 -2.995 1.386 1.00 63.31 192 GLU A CA 1
ATOM 1501 C C . GLU A 1 192 ? -16.614 -2.312 2.037 1.00 63.31 192 GLU A C 1
ATOM 1503 O O . GLU A 1 192 ? -17.509 -2.992 2.520 1.00 63.31 192 GLU A O 1
ATOM 1508 N N . ALA A 1 193 ? -16.679 -0.979 1.983 1.00 62.47 193 ALA A N 1
ATOM 1509 C CA . ALA A 1 193 ? -17.813 -0.196 2.452 1.00 62.47 193 ALA A CA 1
ATOM 1510 C C . ALA A 1 193 ? -19.077 -0.471 1.628 1.00 62.47 193 ALA A C 1
ATOM 1512 O O . ALA A 1 193 ? -20.145 -0.563 2.215 1.00 62.47 193 ALA A O 1
ATOM 1513 N N . HIS A 1 194 ? -18.978 -0.661 0.307 1.00 57.66 194 HIS A N 1
ATOM 1514 C CA . HIS A 1 194 ? -20.124 -1.046 -0.524 1.00 57.66 194 HIS A CA 1
ATOM 1515 C C . HIS A 1 194 ? -20.587 -2.484 -0.272 1.00 57.66 194 HIS A C 1
ATOM 1517 O O . HIS A 1 194 ? -21.788 -2.714 -0.152 1.00 57.66 194 HIS A O 1
ATOM 1523 N N . THR A 1 195 ? -19.669 -3.446 -0.154 1.00 66.81 195 THR A N 1
ATOM 1524 C CA . THR A 1 195 ? -20.020 -4.843 0.155 1.00 66.81 195 THR A CA 1
ATOM 1525 C C . THR A 1 195 ? -20.607 -4.961 1.557 1.00 66.81 195 THR A C 1
ATOM 1527 O O . THR A 1 195 ? -21.610 -5.646 1.755 1.00 66.81 195 THR A O 1
ATOM 1530 N N . LEU A 1 196 ? -20.021 -4.247 2.521 1.00 57.72 196 LEU A N 1
ATOM 1531 C CA . LEU A 1 196 ? -20.543 -4.156 3.874 1.00 57.72 196 LEU A CA 1
ATOM 1532 C C . LEU A 1 196 ? -21.897 -3.449 3.864 1.00 57.72 196 LEU A C 1
ATOM 1534 O O . LEU A 1 196 ? -22.828 -3.999 4.413 1.00 57.72 196 LEU A O 1
ATOM 1538 N N . ALA A 1 197 ? -22.071 -2.320 3.175 1.00 58.09 197 ALA A N 1
ATOM 1539 C CA . ALA A 1 197 ? -23.375 -1.663 3.051 1.00 58.09 197 ALA A CA 1
ATOM 1540 C C . ALA A 1 197 ? -24.432 -2.587 2.421 1.00 58.09 197 ALA A C 1
ATOM 1542 O O . ALA A 1 197 ? -25.557 -2.642 2.906 1.00 58.09 197 ALA A O 1
ATOM 1543 N N . GLY A 1 198 ? -24.066 -3.380 1.409 1.00 62.28 198 GLY A N 1
ATOM 1544 C CA . GLY A 1 198 ? -24.942 -4.389 0.812 1.00 62.28 198 GLY A CA 1
ATOM 1545 C C . GLY A 1 198 ? -25.336 -5.495 1.796 1.00 62.28 198 GLY A C 1
ATOM 1546 O O . GLY A 1 198 ? -26.511 -5.840 1.890 1.00 62.28 198 GLY A O 1
ATOM 1547 N N . LEU A 1 199 ? -24.388 -6.017 2.578 1.00 57.31 199 LEU A N 1
ATOM 1548 C CA . LEU A 1 199 ? -24.660 -6.994 3.641 1.00 57.31 199 LEU A CA 1
ATOM 1549 C C . LEU A 1 199 ? -25.490 -6.390 4.783 1.00 57.31 199 LEU A C 1
ATOM 1551 O O . LEU A 1 199 ? -26.457 -7.002 5.223 1.00 57.31 199 LEU A O 1
ATOM 1555 N N . MET A 1 200 ? -25.159 -5.174 5.214 1.00 52.94 200 MET A N 1
ATOM 1556 C CA . MET A 1 200 ? -25.838 -4.454 6.292 1.00 52.94 200 MET A CA 1
ATOM 1557 C C . MET A 1 200 ? -27.259 -4.059 5.874 1.00 52.94 200 MET A C 1
ATOM 1559 O O . MET A 1 200 ? -28.138 -4.093 6.718 1.00 52.94 200 MET A O 1
ATOM 1563 N N . SER A 1 201 ? -27.517 -3.770 4.592 1.00 51.00 201 SER A N 1
ATOM 1564 C CA . SER A 1 201 ? -28.872 -3.504 4.072 1.00 51.00 201 SER A CA 1
ATOM 1565 C C . SER A 1 201 ? -29.777 -4.741 4.061 1.00 51.00 201 SER A C 1
ATOM 1567 O O . SER A 1 201 ? -30.997 -4.616 4.106 1.00 51.00 201 SER A O 1
ATOM 1569 N N . LYS A 1 202 ? -29.183 -5.943 4.009 1.00 50.88 202 LYS A N 1
ATOM 1570 C CA . LYS A 1 202 ? -29.905 -7.222 4.087 1.00 50.88 202 LYS A CA 1
ATOM 1571 C C . LYS A 1 202 ? -30.121 -7.687 5.525 1.00 50.88 202 LYS A C 1
ATOM 1573 O O . LYS A 1 202 ? -31.006 -8.503 5.766 1.00 50.88 202 LYS A O 1
ATOM 1578 N N . MET A 1 203 ? -29.323 -7.193 6.470 1.00 42.19 203 MET A N 1
ATOM 1579 C CA . MET A 1 203 ? -29.592 -7.392 7.888 1.00 42.19 203 MET A CA 1
ATOM 1580 C C . MET A 1 203 ? -30.744 -6.469 8.278 1.00 42.19 203 MET A C 1
ATOM 1582 O O . MET A 1 203 ? -30.632 -5.251 8.176 1.00 42.19 203 MET A O 1
ATOM 1586 N N . LYS A 1 204 ? -31.868 -7.043 8.709 1.00 46.19 204 LYS A N 1
ATOM 1587 C CA . LYS A 1 204 ? -32.911 -6.270 9.383 1.00 46.19 204 LYS A CA 1
ATOM 1588 C C . LYS A 1 204 ? -32.317 -5.792 10.706 1.00 46.19 204 LYS A C 1
ATOM 1590 O O . LYS A 1 204 ? -32.130 -6.589 11.620 1.00 46.19 204 LYS A O 1
ATOM 1595 N N . TRP A 1 205 ? -31.936 -4.520 10.769 1.00 53.50 205 TRP A N 1
ATOM 1596 C CA . TRP A 1 205 ? -31.483 -3.897 12.007 1.00 53.50 205 TRP A CA 1
ATOM 1597 C C . TRP A 1 205 ? -32.702 -3.677 12.884 1.00 53.50 205 TRP A C 1
ATOM 1599 O O . TRP A 1 205 ? -33.345 -2.635 12.821 1.00 53.50 205 TRP A O 1
ATOM 1609 N N . GLU A 1 206 ? -33.041 -4.686 13.672 1.00 53.94 206 GLU A N 1
ATOM 1610 C CA . GLU A 1 206 ? -33.959 -4.504 14.782 1.00 53.94 206 GLU A CA 1
ATOM 1611 C C . GLU A 1 206 ? -33.152 -3.937 15.942 1.00 53.94 206 GLU A C 1
ATOM 1613 O O . GLU A 1 206 ? -32.197 -4.545 16.435 1.00 53.94 206 GLU A O 1
ATOM 1618 N N . TRP A 1 207 ? -33.499 -2.720 16.353 1.00 58.03 207 TRP A N 1
ATOM 1619 C CA . TRP A 1 207 ? -33.028 -2.221 17.627 1.00 58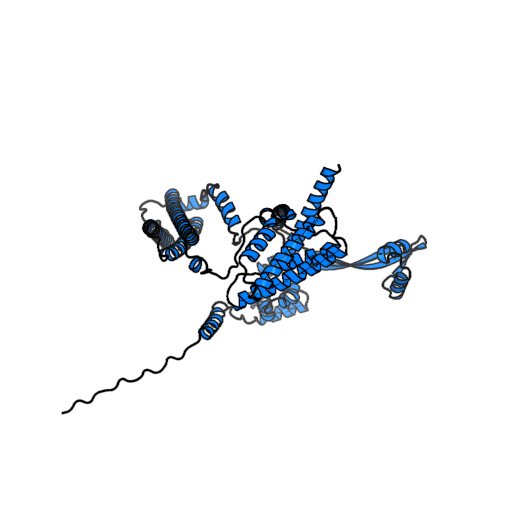.03 207 TRP A CA 1
ATOM 1620 C C . TRP A 1 207 ? -33.683 -3.063 18.723 1.00 58.03 207 TRP A C 1
ATOM 1622 O O . TRP A 1 207 ? -34.886 -2.992 18.971 1.00 58.03 207 TRP A O 1
ATOM 1632 N N . VAL A 1 208 ? -32.882 -3.907 19.365 1.00 66.25 208 VAL A N 1
ATOM 1633 C CA . VAL A 1 208 ? -33.326 -4.665 20.529 1.00 66.25 208 VAL A CA 1
ATOM 1634 C C . VAL A 1 208 ? -33.071 -3.794 21.751 1.00 66.25 208 VAL A C 1
ATOM 1636 O O . VAL A 1 208 ? -31.938 -3.693 22.227 1.00 66.25 208 VAL A O 1
ATOM 1639 N N . CYS A 1 209 ? -34.124 -3.137 22.246 1.00 70.50 209 CYS A N 1
ATOM 1640 C CA . CYS A 1 209 ? -34.115 -2.591 23.601 1.00 70.50 209 CYS A CA 1
ATOM 1641 C C . CYS A 1 209 ? -33.758 -3.733 24.552 1.00 70.50 209 CYS A C 1
ATOM 1643 O O . CYS A 1 209 ? -34.419 -4.773 24.524 1.00 70.50 209 CYS A O 1
ATOM 1645 N N . LYS A 1 210 ? -32.716 -3.573 25.370 1.00 83.88 210 LYS A N 1
ATOM 1646 C CA . LYS A 1 210 ? -32.452 -4.549 26.430 1.00 83.88 210 LYS A CA 1
ATOM 1647 C C . LYS A 1 210 ? -33.663 -4.555 27.361 1.00 83.88 210 LYS A C 1
ATOM 1649 O O . LYS A 1 210 ? -34.181 -3.486 27.663 1.00 83.88 210 LYS A O 1
ATOM 1654 N N . GLU A 1 211 ? -34.081 -5.718 27.853 1.00 83.38 211 GLU A N 1
ATOM 1655 C CA . GLU A 1 211 ? -35.233 -5.812 28.768 1.00 83.38 211 GLU A CA 1
ATOM 1656 C C . GLU A 1 211 ? -35.102 -4.842 29.953 1.00 83.38 211 GLU A C 1
ATOM 1658 O O . GLU A 1 211 ? -36.046 -4.132 30.273 1.00 83.38 211 GLU A O 1
ATOM 1663 N N . ALA A 1 212 ? -33.892 -4.700 30.507 1.00 83.88 212 ALA A N 1
ATOM 1664 C CA . ALA A 1 212 ? -33.598 -3.742 31.575 1.00 83.88 212 ALA A CA 1
ATOM 1665 C C . ALA A 1 212 ? -33.843 -2.269 31.188 1.00 83.88 212 ALA A C 1
ATOM 1667 O O . ALA A 1 212 ? -34.264 -1.472 32.024 1.00 83.88 212 ALA A O 1
ATOM 1668 N N . ASP A 1 213 ? -33.579 -1.898 29.934 1.00 82.56 213 ASP A N 1
ATOM 1669 C CA . ASP A 1 213 ? -33.833 -0.548 29.426 1.00 82.56 213 ASP A CA 1
ATOM 1670 C C . ASP A 1 213 ? -35.330 -0.337 29.162 1.00 82.56 213 ASP A C 1
ATOM 1672 O O . ASP A 1 213 ? -35.834 0.766 29.355 1.00 82.56 213 ASP A O 1
ATOM 1676 N N . GLN A 1 214 ? -36.054 -1.394 28.781 1.00 84.44 214 GLN A N 1
ATOM 1677 C CA . GLN A 1 214 ? -37.503 -1.355 28.604 1.00 84.44 214 GLN A CA 1
ATOM 1678 C C . GLN A 1 214 ? -38.233 -1.196 29.944 1.00 84.44 214 GLN A C 1
ATOM 1680 O O . GLN A 1 214 ? -39.094 -0.329 30.058 1.00 84.44 214 GLN A O 1
ATOM 1685 N N . THR A 1 215 ? -37.833 -1.939 30.981 1.00 84.38 215 THR A N 1
ATOM 1686 C CA . THR A 1 215 ? -38.401 -1.783 32.331 1.00 84.38 215 THR A CA 1
ATOM 1687 C C . THR A 1 215 ? -38.171 -0.372 32.882 1.00 84.38 215 THR A C 1
ATOM 1689 O O . THR A 1 215 ? -39.081 0.220 33.453 1.00 84.38 215 THR A O 1
ATOM 1692 N N . ARG A 1 216 ? -36.979 0.206 32.669 1.00 85.25 216 ARG A N 1
ATOM 1693 C CA . ARG A 1 216 ? -36.668 1.588 33.086 1.00 85.25 216 ARG A CA 1
ATOM 1694 C C . ARG A 1 216 ? -37.487 2.635 32.340 1.00 85.25 216 ARG A C 1
ATOM 1696 O O . ARG A 1 216 ? -37.867 3.642 32.931 1.00 85.25 216 ARG A O 1
ATOM 1703 N N . LEU A 1 217 ? -37.762 2.390 31.060 1.00 87.44 217 LEU A N 1
ATOM 1704 C CA . LEU A 1 217 ? -38.613 3.257 30.251 1.00 87.44 217 LEU A CA 1
ATOM 1705 C C . LEU A 1 217 ? -40.033 3.333 30.822 1.00 87.44 217 LEU A C 1
ATOM 1707 O O . LEU A 1 217 ? -40.610 4.413 30.902 1.00 87.44 217 LEU A O 1
ATOM 1711 N N . GLU A 1 218 ? -40.570 2.182 31.229 1.00 86.31 218 GLU A N 1
ATOM 1712 C CA . GLU A 1 218 ? -41.931 2.046 31.754 1.00 86.31 218 GLU A CA 1
ATOM 1713 C C . GLU A 1 218 ? -42.068 2.573 33.193 1.00 86.31 218 GLU A C 1
ATOM 1715 O O . GLU A 1 218 ? -43.134 3.067 33.553 1.00 86.31 218 GLU A O 1
ATOM 1720 N N . GLN A 1 219 ? -41.009 2.495 34.009 1.00 87.06 219 GLN A N 1
ATOM 1721 C CA . GLN A 1 219 ? -41.049 2.878 35.428 1.00 87.06 219 GLN A CA 1
ATOM 1722 C C . GLN A 1 219 ? -40.659 4.337 35.691 1.00 87.06 219 GLN A C 1
ATOM 1724 O O . GLN A 1 219 ? -41.364 5.032 36.419 1.00 87.06 219 GLN A O 1
ATOM 1729 N N . ASP A 1 220 ? -39.563 4.813 35.095 1.00 83.88 220 ASP A N 1
ATOM 1730 C CA . ASP A 1 220 ? -38.930 6.080 35.495 1.00 83.88 220 ASP A CA 1
ATOM 1731 C C . ASP A 1 220 ? -39.101 7.198 34.455 1.00 83.88 220 ASP A C 1
ATOM 1733 O O . ASP A 1 220 ? -38.571 8.300 34.636 1.00 83.88 220 ASP A O 1
ATOM 1737 N N . ALA A 1 221 ? -39.773 6.909 33.331 1.00 84.25 221 ALA A N 1
ATOM 1738 C CA . ALA A 1 221 ? -39.899 7.789 32.163 1.00 84.25 221 ALA A CA 1
ATOM 1739 C C . ALA A 1 221 ? -38.552 8.361 31.659 1.00 84.25 221 ALA A C 1
ATOM 1741 O O . ALA A 1 221 ? -38.507 9.369 30.955 1.00 84.25 221 ALA A O 1
ATOM 1742 N N . HIS A 1 222 ? -37.432 7.725 32.016 1.00 89.06 222 HIS A N 1
ATOM 1743 C CA . HIS A 1 222 ? -36.092 8.169 31.657 1.00 89.06 222 HIS A CA 1
ATOM 1744 C C . HIS A 1 222 ? -35.637 7.531 30.346 1.00 89.06 222 HIS A C 1
ATOM 1746 O O . HIS A 1 222 ? -35.769 6.325 30.136 1.00 89.06 222 HIS A O 1
ATOM 1752 N N . LEU A 1 223 ? -35.023 8.337 29.477 1.00 92.50 223 LEU A N 1
ATOM 1753 C CA . LEU A 1 223 ? -34.441 7.845 28.231 1.00 92.50 223 LEU A CA 1
ATOM 1754 C C . LEU A 1 223 ? -33.265 6.886 28.497 1.00 92.50 223 LEU A C 1
ATOM 1756 O O . LEU A 1 223 ? -32.314 7.266 29.189 1.00 92.50 223 LEU A O 1
ATOM 1760 N N . PRO A 1 224 ? -33.256 5.684 27.891 1.00 92.12 224 PRO A N 1
ATOM 1761 C CA . PRO A 1 224 ? -32.154 4.746 28.030 1.00 92.12 224 PRO A CA 1
ATOM 1762 C C . PRO A 1 224 ? -30.847 5.305 27.460 1.00 92.12 224 PRO A C 1
ATOM 1764 O O . PRO A 1 224 ? -30.815 5.901 26.380 1.00 92.12 224 PRO A O 1
ATOM 1767 N N . GLU A 1 225 ? -29.723 5.032 28.124 1.00 90.50 225 GLU A N 1
ATOM 1768 C CA . GLU A 1 225 ? -28.396 5.469 27.662 1.00 90.50 225 GLU A CA 1
ATOM 1769 C C . GLU A 1 225 ? -28.061 4.900 26.268 1.00 90.50 225 GLU A C 1
ATOM 1771 O O . GLU A 1 225 ? -27.438 5.564 25.435 1.00 90.50 225 GLU A O 1
ATOM 1776 N N . GLY A 1 226 ? -28.528 3.679 25.978 1.00 89.19 226 GLY A N 1
ATOM 1777 C CA . GLY A 1 226 ? -28.402 3.061 24.659 1.00 89.19 226 GLY A CA 1
ATOM 1778 C C . GLY A 1 226 ? -29.100 3.858 23.553 1.00 89.19 226 GLY A C 1
ATOM 1779 O O . GLY A 1 226 ? -28.555 3.990 22.455 1.00 89.19 226 GLY A O 1
ATOM 1780 N N . PHE A 1 227 ? -30.262 4.446 23.846 1.00 92.62 227 PHE A N 1
ATOM 1781 C CA . PHE A 1 227 ? -30.997 5.298 22.912 1.00 92.62 227 PHE A CA 1
ATOM 1782 C C . PHE A 1 227 ? -30.257 6.619 22.661 1.00 92.62 227 PHE A C 1
ATOM 1784 O O . PHE A 1 227 ? -30.050 6.997 21.508 1.00 92.62 227 PHE A O 1
ATOM 1791 N N . LEU A 1 228 ? -29.744 7.266 23.716 1.00 93.38 228 LEU A N 1
ATOM 1792 C CA . LEU A 1 228 ? -28.944 8.494 23.596 1.00 93.38 228 LEU A CA 1
ATOM 1793 C C . LEU A 1 228 ? -27.674 8.283 22.754 1.00 93.38 228 LEU A C 1
ATOM 1795 O O . LEU A 1 228 ? -27.328 9.126 21.922 1.00 93.38 228 LEU A O 1
ATOM 1799 N N . LYS A 1 229 ? -27.004 7.132 22.898 1.00 93.38 229 LYS A N 1
ATOM 1800 C CA . LYS A 1 229 ? -25.853 6.761 22.052 1.00 93.38 229 LYS A CA 1
ATOM 1801 C C . LYS A 1 229 ? -26.243 6.612 20.580 1.00 93.38 229 LYS A C 1
ATOM 1803 O O . LYS A 1 229 ? -25.483 7.024 19.702 1.00 93.38 229 LYS A O 1
ATOM 1808 N N . THR A 1 230 ? -27.410 6.041 20.294 1.00 91.75 230 THR A N 1
ATOM 1809 C CA . THR A 1 230 ? -27.928 5.922 18.921 1.00 91.75 230 THR A CA 1
ATOM 1810 C C . THR A 1 230 ? -28.298 7.290 18.345 1.00 91.75 230 THR A C 1
ATOM 1812 O O . THR A 1 230 ? -27.914 7.591 17.214 1.00 91.75 230 THR A O 1
ATOM 1815 N N . LEU A 1 231 ? -28.925 8.164 19.137 1.00 95.06 231 LEU A N 1
ATOM 1816 C CA . LEU A 1 231 ? -29.208 9.548 18.743 1.00 95.06 231 LEU A CA 1
ATOM 1817 C C . LEU A 1 231 ? -27.947 10.354 18.441 1.00 95.06 231 LEU A C 1
ATOM 1819 O O . LEU A 1 231 ? -27.923 11.117 17.478 1.00 95.06 231 LEU A O 1
ATOM 1823 N N . ALA A 1 232 ? -26.875 10.173 19.215 1.00 94.69 232 ALA A N 1
ATOM 1824 C CA . ALA A 1 232 ? -25.600 10.826 18.935 1.00 94.69 232 ALA A CA 1
ATOM 1825 C C . ALA A 1 232 ? -25.046 10.426 17.555 1.00 94.69 232 ALA A C 1
ATOM 1827 O O . ALA A 1 232 ? -24.594 11.287 16.801 1.00 94.69 232 ALA A O 1
ATOM 1828 N N . LYS A 1 233 ? -25.152 9.142 17.183 1.00 94.00 233 LYS A N 1
ATOM 1829 C CA . LYS A 1 233 ? -24.756 8.660 15.848 1.00 94.00 233 LYS A CA 1
ATOM 1830 C C . LYS A 1 233 ? -25.635 9.248 14.743 1.00 94.00 233 LYS A C 1
ATOM 1832 O O . LYS A 1 233 ? -25.102 9.661 13.713 1.00 94.00 233 LYS A O 1
ATOM 1837 N N . ALA A 1 234 ? -26.950 9.316 14.963 1.00 94.50 234 ALA A N 1
ATOM 1838 C CA . ALA A 1 234 ? -27.881 9.948 14.029 1.00 94.50 234 ALA A CA 1
ATOM 1839 C C . ALA A 1 234 ? -27.543 11.437 13.824 1.00 94.50 234 ALA A C 1
ATOM 1841 O O . ALA A 1 234 ? -27.453 11.889 12.686 1.00 94.50 234 ALA A O 1
ATOM 1842 N N . ALA A 1 235 ? -27.227 12.168 14.901 1.00 96.31 235 ALA A N 1
ATOM 1843 C CA . ALA A 1 235 ? -26.800 13.567 14.830 1.00 96.31 235 ALA A CA 1
ATOM 1844 C C . ALA A 1 235 ? -25.550 13.750 13.952 1.00 96.31 235 ALA A C 1
ATOM 1846 O O . ALA A 1 235 ? -25.518 14.623 13.087 1.00 96.31 235 ALA A O 1
ATOM 1847 N N . THR A 1 236 ? -24.529 12.902 14.137 1.00 95.56 236 THR A N 1
ATOM 1848 C CA . THR A 1 236 ? -23.305 12.939 13.319 1.00 95.56 236 THR A CA 1
ATOM 1849 C C . THR A 1 236 ? -23.585 12.629 11.846 1.00 95.56 236 THR A C 1
ATOM 1851 O O . THR A 1 236 ? -22.980 13.238 10.962 1.00 95.56 236 THR A O 1
ATOM 1854 N N . ALA A 1 237 ? -24.498 11.695 11.560 1.00 94.31 237 ALA A N 1
ATOM 1855 C CA . ALA A 1 237 ? -24.901 11.379 10.192 1.00 94.31 237 ALA A CA 1
ATOM 1856 C C . ALA A 1 237 ? -25.620 12.565 9.524 1.00 94.31 237 ALA A C 1
ATOM 1858 O O . ALA A 1 237 ? -25.265 12.924 8.398 1.00 94.31 237 ALA A O 1
ATOM 1859 N N . CYS A 1 238 ? -26.555 13.210 10.231 1.00 96.25 238 CYS A N 1
ATOM 1860 C CA . CYS A 1 238 ? -27.251 14.399 9.741 1.00 96.25 238 CYS A CA 1
ATOM 1861 C C . CYS A 1 238 ? -26.278 15.550 9.445 1.00 96.25 238 CYS A C 1
ATOM 1863 O O . CYS A 1 238 ? -26.291 16.088 8.340 1.00 96.25 238 CYS A O 1
ATOM 1865 N N . ASP A 1 239 ? -25.379 15.879 10.380 1.00 96.56 239 ASP A N 1
ATOM 1866 C CA . ASP A 1 239 ? -24.393 16.959 10.213 1.00 96.56 239 ASP A CA 1
ATOM 1867 C C . ASP A 1 239 ? -23.483 16.734 8.991 1.00 96.56 239 ASP A C 1
ATOM 1869 O O . ASP A 1 239 ? -23.237 17.644 8.193 1.00 96.56 239 ASP A O 1
ATOM 1873 N N . LYS A 1 240 ? -23.030 15.490 8.787 1.00 96.00 240 LYS A N 1
ATOM 1874 C CA . LYS A 1 240 ? -22.210 15.130 7.626 1.00 96.00 240 LYS A CA 1
ATOM 1875 C C . LYS A 1 240 ? -22.956 15.359 6.307 1.00 96.00 240 LYS A C 1
ATOM 1877 O O . LYS A 1 240 ? -22.386 15.952 5.389 1.00 96.00 240 LYS A O 1
ATOM 1882 N N . LEU A 1 241 ? -24.204 14.900 6.206 1.00 96.12 241 LEU A N 1
ATOM 1883 C CA . LEU A 1 241 ? -25.002 15.041 4.985 1.00 96.12 241 LEU A CA 1
ATOM 1884 C C . LEU A 1 241 ? -25.398 16.499 4.722 1.00 96.12 241 LEU A C 1
ATOM 1886 O O . LEU A 1 241 ? -25.376 16.936 3.573 1.00 96.12 241 LEU A O 1
ATOM 1890 N N . LEU A 1 242 ? -25.703 17.281 5.762 1.00 97.25 242 LEU A N 1
ATOM 1891 C CA . LEU A 1 242 ? -25.999 18.712 5.630 1.00 97.25 242 LEU A CA 1
ATOM 1892 C C . LEU A 1 242 ? -24.801 19.482 5.058 1.00 97.25 242 LEU A C 1
ATOM 1894 O O . LEU A 1 242 ? -24.957 20.223 4.086 1.00 97.25 242 LEU A O 1
ATOM 1898 N N . LYS A 1 243 ? -23.589 19.245 5.579 1.00 96.94 243 LYS A N 1
ATOM 1899 C CA . LYS A 1 243 ? -22.347 19.842 5.049 1.00 96.94 243 LYS A CA 1
ATOM 1900 C C . LYS A 1 243 ? -22.101 19.467 3.588 1.00 96.94 243 LYS A C 1
ATOM 1902 O O . LYS A 1 243 ? -21.702 20.311 2.784 1.00 96.94 243 LYS A O 1
ATOM 1907 N N . GLU A 1 244 ? -22.331 18.205 3.240 1.00 96.06 244 GLU A N 1
ATOM 1908 C CA . GLU A 1 244 ? -22.125 17.701 1.884 1.00 96.06 244 GLU A CA 1
ATOM 1909 C C . GLU A 1 244 ? -23.138 18.273 0.887 1.00 96.06 244 GLU A C 1
ATOM 1911 O O . GLU A 1 244 ? -22.745 18.774 -0.169 1.00 96.06 244 GLU A O 1
ATOM 1916 N N . GLY A 1 245 ? -24.424 18.286 1.230 1.00 95.88 245 GLY A N 1
ATOM 1917 C CA . GLY A 1 245 ? -25.437 18.872 0.360 1.00 95.88 245 GLY A CA 1
ATOM 1918 C C . GLY A 1 245 ? -25.331 20.394 0.242 1.00 95.88 245 GLY A C 1
ATOM 1919 O O . GLY A 1 245 ? -25.562 20.916 -0.844 1.00 95.88 245 GLY A O 1
ATOM 1920 N N . LEU A 1 246 ? -24.865 21.109 1.277 1.00 95.81 246 LEU A N 1
ATOM 1921 C CA . LEU A 1 246 ? -24.549 22.543 1.178 1.00 95.81 246 LEU A CA 1
ATOM 1922 C C . LEU A 1 246 ? -23.381 22.824 0.219 1.00 95.81 246 LEU A C 1
ATOM 1924 O O . LEU A 1 246 ? -23.334 23.869 -0.429 1.00 95.81 246 LEU A O 1
ATOM 1928 N N . LYS A 1 247 ? -22.410 21.909 0.126 1.00 94.75 247 LYS A N 1
ATOM 1929 C CA . LYS A 1 247 ? -21.340 22.012 -0.872 1.00 94.75 247 LYS A CA 1
ATOM 1930 C C . LYS A 1 247 ? -21.899 21.809 -2.280 1.00 94.75 247 LYS A C 1
ATOM 1932 O O . LYS A 1 247 ? -21.564 22.579 -3.174 1.00 94.75 247 LYS A O 1
ATOM 1937 N N . LEU A 1 248 ? -22.758 20.805 -2.461 1.00 93.94 248 LEU A N 1
ATOM 1938 C CA . LEU A 1 248 ? -23.364 20.489 -3.756 1.00 93.94 248 LEU A CA 1
ATOM 1939 C C . LEU A 1 248 ? -24.360 21.554 -4.225 1.00 93.94 248 LEU A C 1
ATOM 1941 O O . LEU A 1 248 ? -24.423 21.822 -5.419 1.00 93.94 248 LEU A O 1
ATOM 1945 N N . SER A 1 249 ? -25.087 22.213 -3.321 1.00 93.44 249 SER A N 1
ATOM 1946 C CA . SER A 1 249 ? -26.044 23.268 -3.683 1.00 93.44 249 SER A CA 1
ATOM 1947 C C . SER A 1 249 ? -25.387 24.518 -4.279 1.00 93.44 249 SER A C 1
ATOM 1949 O O . SER A 1 249 ? -26.062 25.320 -4.918 1.00 93.44 249 SER A O 1
ATOM 1951 N N . LYS A 1 250 ? -24.069 24.681 -4.110 1.00 93.62 250 LYS A N 1
ATOM 1952 C CA . LYS A 1 250 ? -23.283 25.767 -4.714 1.00 93.62 250 LYS A CA 1
ATOM 1953 C C . LYS A 1 250 ? -22.827 25.460 -6.147 1.00 93.62 250 LYS A C 1
ATOM 1955 O O . LYS A 1 250 ? -22.346 26.364 -6.830 1.00 93.62 250 LYS A O 1
ATOM 1960 N N . GLU A 1 251 ? -22.952 24.215 -6.608 1.00 92.69 251 GLU A N 1
ATOM 1961 C CA . GLU A 1 251 ? -22.534 23.805 -7.951 1.00 92.69 251 GLU A CA 1
ATOM 1962 C C . GLU A 1 251 ? -23.542 24.267 -9.017 1.00 92.69 251 GLU A C 1
ATOM 1964 O O . GLU A 1 251 ? -24.758 24.131 -8.872 1.00 92.69 251 GLU A O 1
ATOM 1969 N N . ARG A 1 252 ? -23.045 24.825 -10.130 1.00 89.81 252 ARG A N 1
ATOM 1970 C CA . ARG A 1 252 ? -23.904 25.383 -11.191 1.00 89.81 252 ARG A CA 1
ATOM 1971 C C . ARG A 1 252 ? -24.558 24.290 -12.041 1.00 89.81 252 ARG A C 1
ATOM 1973 O O . ARG A 1 252 ? -23.898 23.364 -12.507 1.00 89.81 252 ARG A O 1
ATOM 1980 N N . GLY A 1 253 ? -25.825 24.498 -12.404 1.00 87.06 253 GLY A N 1
ATOM 1981 C CA . GLY A 1 253 ? -26.571 23.645 -13.341 1.00 87.06 253 GLY A CA 1
ATOM 1982 C C . GLY A 1 253 ? -27.182 22.400 -12.703 1.00 87.06 253 GLY A C 1
ATOM 1983 O O . GLY A 1 253 ? -27.195 21.336 -13.314 1.00 87.06 253 GLY A O 1
ATOM 1984 N N . LEU A 1 254 ? -27.684 22.562 -11.479 1.00 91.12 254 LEU A N 1
ATOM 1985 C CA . LEU A 1 254 ? -28.488 21.581 -10.753 1.00 91.12 254 LEU A CA 1
ATOM 1986 C C . LEU A 1 254 ? -29.959 22.011 -10.630 1.00 91.12 254 LEU A C 1
ATOM 1988 O O . LEU A 1 254 ? -30.653 21.536 -9.738 1.00 91.12 254 LEU A O 1
ATOM 1992 N N . ALA A 1 255 ? -30.443 22.891 -11.515 1.00 92.69 255 ALA A N 1
ATOM 1993 C CA . ALA A 1 255 ? -31.774 23.503 -11.413 1.00 92.69 255 ALA A CA 1
ATOM 1994 C C . ALA A 1 255 ? -32.907 22.468 -11.252 1.00 92.69 255 ALA A C 1
ATOM 1996 O O . ALA A 1 255 ? -33.810 22.660 -10.446 1.00 92.69 255 ALA A O 1
ATOM 1997 N N . GLU A 1 256 ? -32.814 21.328 -11.944 1.00 93.88 256 GLU A N 1
ATOM 1998 C CA . GLU A 1 256 ? -33.814 20.249 -11.883 1.00 93.88 256 GLU A CA 1
ATOM 1999 C C . GLU A 1 256 ? -33.854 19.514 -10.532 1.00 93.88 256 GLU A C 1
ATOM 2001 O O . GLU A 1 256 ? -34.886 18.969 -10.147 1.00 93.88 256 GLU A O 1
ATOM 2006 N N . LYS A 1 257 ? -32.736 19.485 -9.797 1.00 95.00 257 LYS A N 1
ATOM 2007 C CA . LYS A 1 257 ? -32.597 18.763 -8.520 1.00 95.00 257 LYS A CA 1
ATOM 2008 C C . LYS A 1 257 ? -32.514 19.679 -7.303 1.00 95.00 257 LYS A C 1
ATOM 2010 O O . LYS A 1 257 ? -32.606 19.201 -6.175 1.00 95.00 257 LYS A O 1
ATOM 2015 N N . GLU A 1 258 ? -32.389 20.985 -7.511 1.00 94.75 258 GLU A N 1
ATOM 2016 C CA . GLU A 1 258 ? -32.250 21.972 -6.444 1.00 94.75 258 GLU A CA 1
ATOM 2017 C C . GLU A 1 258 ? -33.457 21.973 -5.497 1.00 94.75 258 GLU A C 1
ATOM 2019 O O . GLU A 1 258 ? -33.277 22.017 -4.281 1.00 94.75 258 GLU A O 1
ATOM 2024 N N . GLY A 1 259 ? -34.679 21.853 -6.030 1.00 95.94 259 GLY A N 1
ATOM 2025 C CA . GLY A 1 259 ? -35.899 21.785 -5.218 1.00 95.94 259 GLY A CA 1
ATOM 2026 C C . GLY A 1 259 ? -35.928 20.566 -4.291 1.00 95.94 259 GLY A C 1
ATOM 2027 O O . GLY A 1 259 ? -36.160 20.709 -3.091 1.00 95.94 259 GLY A O 1
ATOM 2028 N N . ALA A 1 260 ? -35.617 19.379 -4.823 1.00 95.19 260 ALA A N 1
ATOM 2029 C CA . ALA A 1 260 ? -35.567 18.141 -4.044 1.00 95.19 260 ALA A CA 1
ATOM 2030 C C . ALA A 1 260 ? -34.461 18.177 -2.976 1.00 95.19 260 ALA A C 1
ATOM 2032 O O . ALA A 1 260 ? -34.692 17.780 -1.833 1.00 95.19 260 ALA A O 1
ATOM 2033 N N . LEU A 1 261 ? -33.283 18.712 -3.323 1.00 95.75 261 LEU A N 1
ATOM 2034 C CA . LEU A 1 261 ? -32.159 18.848 -2.396 1.00 95.75 261 LEU A CA 1
ATOM 2035 C C . LEU A 1 261 ? -32.476 19.839 -1.265 1.00 95.75 261 LEU A C 1
ATOM 2037 O O . LEU A 1 261 ? -32.168 19.553 -0.112 1.00 95.75 261 LEU A O 1
ATOM 2041 N N . LYS A 1 262 ? -33.127 20.972 -1.568 1.00 95.94 262 LYS A N 1
ATOM 2042 C CA . LYS A 1 262 ? -33.562 21.957 -0.561 1.00 95.94 262 LYS A CA 1
ATOM 2043 C C . LYS A 1 262 ? -34.627 21.396 0.378 1.00 95.94 262 LYS A C 1
ATOM 2045 O O . LYS A 1 262 ? -34.528 21.618 1.581 1.00 95.94 262 LYS A O 1
ATOM 2050 N N . ALA A 1 263 ? -35.609 20.664 -0.152 1.00 96.25 263 ALA A N 1
ATOM 2051 C CA . ALA A 1 263 ? -36.640 20.026 0.665 1.00 96.25 263 ALA A CA 1
ATOM 2052 C C . ALA A 1 263 ? -36.020 19.017 1.647 1.00 96.25 263 ALA A C 1
ATOM 2054 O O . ALA A 1 263 ? -36.221 19.124 2.852 1.00 96.25 263 ALA A O 1
ATOM 2055 N N . ALA A 1 264 ? -35.165 18.118 1.152 1.00 95.12 264 ALA A N 1
ATOM 2056 C CA . ALA A 1 264 ? -34.495 17.130 1.994 1.00 95.12 264 ALA A CA 1
ATOM 2057 C C . ALA A 1 264 ? -33.493 17.756 2.991 1.00 95.12 264 ALA A C 1
ATOM 2059 O O . ALA A 1 264 ? -33.344 17.267 4.111 1.00 95.12 264 ALA A O 1
ATOM 2060 N N . TYR A 1 265 ? -32.839 18.869 2.629 1.00 96.50 265 TYR A N 1
ATOM 2061 C CA . TYR A 1 265 ? -32.012 19.652 3.556 1.00 96.50 265 TYR A CA 1
ATOM 2062 C C . TYR A 1 265 ? -32.847 20.237 4.708 1.00 96.50 265 TYR A C 1
ATOM 2064 O O . TYR A 1 265 ? -32.408 20.224 5.861 1.00 96.50 265 TYR A O 1
ATOM 2072 N N . ALA A 1 266 ? -34.048 20.750 4.414 1.00 97.38 266 ALA A N 1
ATOM 2073 C CA . ALA A 1 266 ? -34.959 21.288 5.424 1.00 97.38 266 ALA A CA 1
ATOM 2074 C C . ALA A 1 266 ? -35.440 20.195 6.394 1.00 97.38 266 ALA A C 1
ATOM 2076 O O . ALA A 1 266 ? -35.399 20.410 7.608 1.00 97.38 266 ALA A O 1
ATOM 2077 N N . ASP A 1 267 ? -35.792 19.013 5.876 1.00 96.56 267 ASP A N 1
ATOM 2078 C CA . ASP A 1 267 ? -36.179 17.845 6.680 1.00 96.56 267 ASP A CA 1
ATOM 2079 C C . ASP A 1 267 ? -35.046 17.436 7.645 1.00 96.56 267 ASP A C 1
ATOM 2081 O O . ASP A 1 267 ? -35.259 17.309 8.854 1.00 96.56 267 ASP A O 1
ATOM 2085 N N . LEU A 1 268 ? -33.799 17.334 7.161 1.00 96.62 268 LEU A N 1
ATOM 2086 C CA . LEU A 1 268 ? -32.655 17.002 8.023 1.00 96.62 268 LEU A CA 1
ATOM 2087 C C . LEU A 1 268 ? -32.336 18.083 9.057 1.00 96.62 268 LEU A C 1
ATOM 2089 O O . LEU A 1 268 ? -31.958 17.760 10.183 1.00 96.62 268 LEU A O 1
ATOM 2093 N N . THR A 1 269 ? -32.467 19.358 8.685 1.00 97.69 269 THR A N 1
ATOM 2094 C CA . THR A 1 269 ? -32.249 20.480 9.611 1.00 97.69 269 THR A CA 1
ATOM 2095 C C . THR A 1 269 ? -33.280 20.433 10.743 1.00 97.69 269 THR A C 1
ATOM 2097 O O . THR A 1 269 ? -32.928 20.598 11.914 1.00 97.69 269 THR A O 1
ATOM 2100 N N . LYS A 1 270 ? -34.541 20.111 10.419 1.00 97.56 270 LYS A N 1
ATOM 2101 C CA . LYS A 1 270 ? -35.594 19.869 11.412 1.00 97.56 270 LYS A CA 1
ATOM 2102 C C . LYS A 1 270 ? -35.217 18.706 12.330 1.00 97.56 270 LYS A C 1
ATOM 2104 O O . LYS A 1 270 ? -35.229 18.884 13.547 1.00 97.56 270 LYS A O 1
ATOM 2109 N N . HIS A 1 271 ? -34.798 17.563 11.790 1.00 97.44 271 HIS A N 1
ATOM 2110 C CA . HIS A 1 271 ? -34.356 16.433 12.613 1.00 97.44 271 HIS A CA 1
ATOM 2111 C C . HIS A 1 271 ? -33.153 16.762 13.498 1.00 97.44 271 HIS A C 1
ATOM 2113 O O . HIS A 1 271 ? -33.113 16.332 14.645 1.00 97.44 271 HIS A O 1
ATOM 2119 N N . GLN A 1 272 ? -32.198 17.564 13.025 1.00 97.31 272 GLN A N 1
ATOM 2120 C CA . GLN A 1 272 ? -31.069 17.992 13.848 1.00 97.31 272 GLN A CA 1
ATOM 2121 C C . GLN A 1 272 ? -31.538 18.815 15.056 1.00 97.31 272 GLN A C 1
ATOM 2123 O O . GLN A 1 272 ? -31.105 18.546 16.174 1.00 97.31 272 GLN A O 1
ATOM 2128 N N . SER A 1 273 ? -32.478 19.745 14.858 1.00 97.31 273 SER A N 1
ATOM 2129 C CA . SER A 1 273 ? -33.068 20.509 15.968 1.00 97.31 273 SER A CA 1
ATOM 2130 C C . SER A 1 273 ? -33.854 19.623 16.945 1.00 97.31 273 SER A C 1
ATOM 2132 O O . SER A 1 273 ? -33.735 19.784 18.157 1.00 97.31 273 SER A O 1
ATOM 2134 N N . GLN A 1 274 ? -34.586 18.628 16.433 1.00 97.12 274 GLN A N 1
ATOM 2135 C CA . GLN A 1 274 ? -35.312 17.651 17.246 1.00 97.12 274 GLN A CA 1
ATOM 2136 C C . GLN A 1 274 ? -34.363 16.768 18.064 1.00 97.12 274 GLN A C 1
ATOM 2138 O O . GLN A 1 274 ? -34.615 16.526 19.238 1.00 97.12 274 GLN A O 1
ATOM 2143 N N . ILE A 1 275 ? -33.254 16.307 17.480 1.00 97.12 275 ILE A N 1
ATOM 2144 C CA . ILE A 1 275 ? -32.259 15.499 18.195 1.00 97.12 275 ILE A CA 1
ATOM 2145 C C . ILE A 1 275 ? -31.614 16.313 19.323 1.00 97.12 275 ILE A C 1
ATOM 2147 O O . ILE A 1 275 ? -31.447 15.794 20.426 1.00 97.12 275 ILE A O 1
ATOM 2151 N N . GLU A 1 276 ? -31.272 17.580 19.080 1.00 96.62 276 GLU A N 1
ATOM 2152 C CA . GLU A 1 276 ? -30.723 18.456 20.122 1.00 96.62 276 GLU A CA 1
ATOM 2153 C C . GLU A 1 276 ? -31.746 18.768 21.224 1.00 96.62 276 GLU A C 1
ATOM 2155 O O . GLU A 1 276 ? -31.385 18.785 22.402 1.00 96.62 276 GLU A O 1
ATOM 2160 N N . HIS A 1 277 ? -33.031 18.911 20.879 1.00 96.12 277 HIS A N 1
ATOM 2161 C CA . HIS A 1 277 ? -34.109 18.995 21.867 1.00 96.12 277 HIS A CA 1
ATOM 2162 C C . HIS A 1 277 ? -34.137 17.758 22.773 1.00 96.12 277 HIS A C 1
ATOM 2164 O O . HIS A 1 277 ? -34.076 17.895 23.993 1.00 96.12 277 HIS A O 1
ATOM 2170 N N . VAL A 1 278 ? -34.138 16.551 22.194 1.00 96.19 278 VAL A N 1
ATOM 2171 C CA . VAL A 1 278 ? -34.147 15.296 22.967 1.00 96.19 278 VAL A CA 1
ATOM 2172 C C . VAL A 1 278 ? -32.900 15.167 23.842 1.00 96.19 278 VAL A C 1
ATOM 2174 O O . VAL A 1 278 ? -32.994 14.732 24.984 1.00 96.19 278 VAL A O 1
ATOM 2177 N N . LYS A 1 279 ? -31.719 15.562 23.355 1.00 94.44 279 LYS A N 1
ATOM 2178 C CA . LYS A 1 279 ? -30.489 15.530 24.165 1.00 94.44 279 LYS A CA 1
ATOM 2179 C C . LYS A 1 279 ? -30.540 16.486 25.355 1.00 94.44 279 LYS A C 1
ATOM 2181 O O . LYS A 1 279 ? -30.033 16.143 26.420 1.00 94.44 279 LYS A O 1
ATOM 2186 N N . THR A 1 280 ? -31.110 17.670 25.151 1.00 95.56 280 THR A N 1
ATOM 2187 C CA . THR A 1 280 ? -31.134 18.745 26.149 1.00 95.56 280 THR A CA 1
ATOM 2188 C C . THR A 1 280 ? -32.196 18.480 27.209 1.00 95.56 280 THR A C 1
ATOM 2190 O O . THR A 1 280 ? -31.902 18.508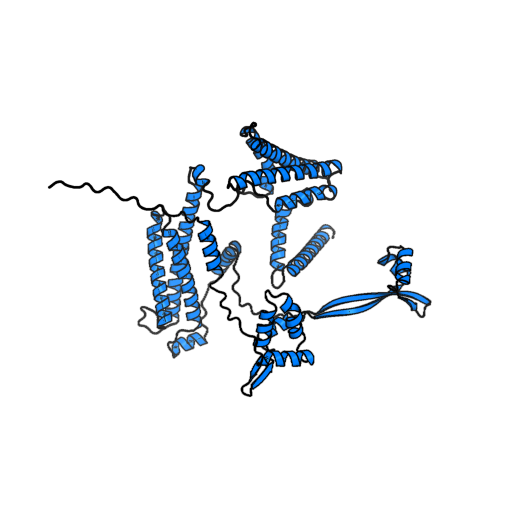 28.400 1.00 95.56 280 THR A O 1
ATOM 2193 N N . TRP A 1 281 ? -33.416 18.178 26.769 1.00 95.06 281 TRP A N 1
ATOM 2194 C CA . TRP A 1 281 ? -34.595 18.088 27.632 1.00 95.06 281 TRP A CA 1
ATOM 2195 C C . TRP A 1 281 ? -34.939 16.660 28.037 1.00 95.06 281 TRP A C 1
ATOM 2197 O O . TRP A 1 281 ? -35.729 16.460 28.947 1.00 95.06 281 TRP A O 1
ATOM 2207 N N . LYS A 1 282 ? -34.319 15.658 27.400 1.00 93.62 282 LYS A N 1
ATOM 2208 C CA . LYS A 1 282 ? -34.617 14.230 27.590 1.00 93.62 282 LYS A CA 1
ATOM 2209 C C . LYS A 1 282 ? -36.078 13.860 27.301 1.00 93.62 282 LYS A C 1
ATOM 2211 O O . LYS A 1 282 ? -36.556 12.834 27.772 1.00 93.62 282 LYS A O 1
ATOM 2216 N N . GLU A 1 283 ? -36.741 14.647 26.457 1.00 93.00 283 GLU A N 1
ATOM 2217 C CA . GLU A 1 283 ? -38.141 14.485 26.063 1.00 93.00 283 GLU A CA 1
ATOM 2218 C C . GLU A 1 283 ? -38.280 14.455 24.534 1.00 93.00 283 GLU A C 1
ATOM 2220 O O . GLU A 1 283 ? -37.537 15.130 23.807 1.00 93.00 283 GLU A O 1
ATOM 2225 N N . LEU A 1 284 ? -39.234 13.660 24.036 1.00 93.56 284 LEU A N 1
ATOM 2226 C CA . LEU A 1 284 ? -39.537 13.563 22.608 1.00 93.56 284 LEU A CA 1
ATOM 2227 C C . LEU A 1 284 ? -40.331 14.797 22.131 1.00 93.56 284 LEU A C 1
ATOM 2229 O O . LEU A 1 284 ? -41.319 15.174 22.760 1.00 93.56 284 LEU A O 1
ATOM 2233 N N . PRO A 1 285 ? -39.938 15.435 21.013 1.00 93.75 285 PRO A N 1
ATOM 2234 C CA . PRO A 1 285 ? -40.646 16.598 20.494 1.00 93.75 285 PRO A CA 1
ATOM 2235 C C . PRO A 1 285 ? -41.994 16.197 19.875 1.00 93.75 285 PRO A C 1
ATOM 2237 O O . PRO A 1 285 ? -42.051 15.286 19.051 1.00 93.75 285 PRO A O 1
ATOM 2240 N N . ASN A 1 286 ? -43.048 16.961 20.179 1.00 89.69 286 ASN A N 1
ATOM 2241 C CA . ASN A 1 286 ? -44.414 16.803 19.648 1.00 89.69 286 ASN A CA 1
ATOM 2242 C C . ASN A 1 286 ? -45.154 15.519 20.072 1.00 89.69 286 ASN A C 1
ATOM 2244 O O . ASN A 1 286 ? -46.034 15.053 19.349 1.00 89.69 286 ASN A O 1
ATOM 2248 N N . THR A 1 287 ? -44.813 14.937 21.220 1.00 88.00 287 THR A N 1
ATOM 2249 C CA . THR A 1 287 ? -45.565 13.817 21.801 1.00 88.00 287 THR A CA 1
ATOM 2250 C C . THR A 1 287 ? -46.099 14.200 23.172 1.00 88.00 287 THR A C 1
ATOM 2252 O O . THR A 1 287 ? -45.340 14.219 24.132 1.00 88.00 287 THR A O 1
ATOM 2255 N N . ASP A 1 288 ? -47.411 14.426 23.266 1.00 87.06 288 ASP A N 1
ATOM 2256 C CA . ASP A 1 288 ? -48.121 14.691 24.532 1.00 87.06 288 ASP A CA 1
ATOM 2257 C C . ASP A 1 288 ? -48.444 13.398 25.319 1.00 87.06 288 ASP A C 1
ATOM 2259 O O . ASP A 1 288 ? -49.212 13.404 26.279 1.00 87.06 288 ASP A O 1
ATOM 2263 N N . GLY A 1 289 ? -47.898 12.257 24.886 1.00 86.88 289 GLY A N 1
ATOM 2264 C CA . GLY A 1 289 ? -48.164 10.932 25.446 1.00 86.88 289 GLY A CA 1
ATOM 2265 C C . GLY A 1 289 ? -47.000 10.366 26.265 1.00 86.88 289 GLY A C 1
ATOM 2266 O O . GLY A 1 289 ? -45.880 10.874 26.191 1.00 86.88 289 GLY A O 1
ATOM 2267 N N . PRO A 1 290 ? -47.237 9.273 27.018 1.00 88.62 290 PRO A N 1
ATOM 2268 C CA . PRO A 1 290 ? -46.183 8.589 27.752 1.00 88.62 290 PRO A CA 1
ATOM 2269 C C . PRO A 1 290 ? -45.092 8.104 26.798 1.00 88.62 290 PRO A C 1
ATOM 2271 O O . PRO A 1 290 ? -45.350 7.691 25.661 1.00 88.62 290 PRO A O 1
ATOM 2274 N N . LEU A 1 291 ? -43.857 8.149 27.282 1.00 91.31 291 LEU A N 1
ATOM 2275 C CA . LEU A 1 291 ? -42.680 7.829 26.498 1.00 91.31 291 LEU A CA 1
ATOM 2276 C C . LEU A 1 291 ? -42.595 6.309 26.297 1.00 91.31 291 LEU A C 1
ATOM 2278 O O . LEU A 1 291 ? -42.055 5.571 27.113 1.00 91.31 291 LEU A O 1
ATOM 2282 N N . THR A 1 292 ? -43.202 5.826 25.215 1.00 92.00 292 THR A N 1
ATOM 2283 C CA . THR A 1 292 ? -43.245 4.397 24.885 1.00 92.00 292 THR A CA 1
ATOM 2284 C C . THR A 1 292 ? -42.098 4.003 23.963 1.00 92.00 292 THR A C 1
ATOM 2286 O O . THR A 1 292 ? -41.602 4.805 23.168 1.00 92.00 292 THR A O 1
ATOM 2289 N N . LYS A 1 293 ? -41.718 2.720 24.003 1.00 89.88 293 LYS A N 1
ATOM 2290 C CA . LYS A 1 293 ? -40.742 2.142 23.069 1.00 89.88 293 LYS A CA 1
ATOM 2291 C C . LYS A 1 293 ? -41.130 2.414 21.610 1.00 89.88 293 LYS A C 1
ATOM 2293 O O . LYS A 1 293 ? -40.297 2.842 20.822 1.00 89.88 293 LYS A O 1
ATOM 2298 N N . GLY A 1 294 ? -42.414 2.248 21.282 1.00 91.62 294 GLY A N 1
ATOM 2299 C CA . GLY A 1 294 ? -42.934 2.515 19.941 1.00 91.62 294 GLY A CA 1
ATOM 2300 C C . GLY A 1 294 ? -42.758 3.972 19.501 1.00 91.62 294 GLY A C 1
ATOM 2301 O O . GLY A 1 294 ? -42.421 4.214 18.347 1.00 91.62 294 GLY A O 1
ATOM 2302 N N . ALA A 1 295 ? -42.919 4.944 20.406 1.00 92.94 295 ALA A N 1
ATOM 2303 C CA . ALA A 1 295 ? -42.686 6.354 20.091 1.00 92.94 295 ALA A CA 1
ATOM 2304 C C . ALA A 1 295 ? -41.205 6.641 19.781 1.00 92.94 295 ALA A C 1
ATOM 2306 O O . ALA A 1 295 ? -40.904 7.345 18.817 1.00 92.94 295 ALA A O 1
ATOM 2307 N N . LEU A 1 296 ? -40.282 6.051 20.551 1.00 93.19 296 LEU A N 1
ATOM 2308 C CA . LEU A 1 296 ? -38.840 6.169 20.312 1.00 93.19 296 LEU A CA 1
ATOM 2309 C C . LEU A 1 296 ? -38.409 5.510 18.996 1.00 93.19 296 LEU A C 1
ATOM 2311 O O . LEU A 1 296 ? -37.624 6.093 18.244 1.00 93.19 296 LEU A O 1
ATOM 2315 N N . ASP A 1 297 ? -38.941 4.321 18.710 1.00 90.88 297 ASP A N 1
ATOM 2316 C CA . ASP A 1 297 ? -38.653 3.582 17.482 1.00 90.88 297 ASP A CA 1
ATOM 2317 C C . ASP A 1 297 ? -39.170 4.341 16.256 1.00 90.88 297 ASP A C 1
ATOM 2319 O O . ASP A 1 297 ? -38.421 4.538 15.299 1.00 90.88 297 ASP A O 1
ATOM 2323 N N . ASN A 1 298 ? -40.405 4.851 16.304 1.00 93.12 298 ASN A N 1
ATOM 2324 C CA . ASN A 1 298 ? -40.973 5.665 15.227 1.00 93.12 298 ASN A CA 1
ATOM 2325 C C . ASN A 1 298 ? -40.153 6.938 14.982 1.00 93.12 298 ASN A C 1
ATOM 2327 O O . ASN A 1 298 ? -39.853 7.260 13.835 1.00 93.12 298 ASN A O 1
ATOM 2331 N N . PHE A 1 299 ? -39.714 7.614 16.049 1.00 95.56 299 PHE A N 1
ATOM 2332 C CA . PHE A 1 299 ? -38.869 8.802 15.938 1.00 95.56 299 PHE A CA 1
ATOM 2333 C C . PHE A 1 299 ? -37.530 8.507 15.242 1.00 95.56 299 PHE A C 1
ATOM 2335 O O . PHE A 1 299 ? -37.122 9.236 14.335 1.00 95.56 299 PHE A O 1
ATOM 2342 N N . LEU A 1 300 ? -36.845 7.421 15.621 1.00 94.75 300 LEU A N 1
ATOM 2343 C CA . LEU A 1 300 ? -35.594 7.015 14.971 1.00 94.75 300 LEU A CA 1
ATOM 2344 C C . LEU A 1 300 ? -35.806 6.540 13.530 1.00 94.75 300 LEU A C 1
ATOM 2346 O O . LEU A 1 300 ? -34.961 6.812 12.675 1.00 94.75 300 LEU A O 1
ATOM 2350 N N . LEU A 1 301 ? -36.909 5.842 13.253 1.00 92.88 301 LEU A N 1
ATOM 2351 C CA . LEU A 1 301 ? -37.252 5.372 11.912 1.00 92.88 301 LEU A CA 1
ATOM 2352 C C . LEU A 1 301 ? -37.544 6.529 10.957 1.00 92.88 301 LEU A C 1
ATOM 2354 O O . LEU A 1 301 ? -37.078 6.491 9.818 1.00 92.88 301 LEU A O 1
ATOM 2358 N N . ASP A 1 302 ? -38.247 7.566 11.415 1.00 95.50 302 ASP A N 1
ATOM 2359 C CA . ASP A 1 302 ? -38.483 8.770 10.619 1.00 95.50 302 ASP A CA 1
ATOM 2360 C C . ASP A 1 302 ? -37.159 9.462 10.262 1.00 95.50 302 ASP A C 1
ATOM 2362 O O . ASP A 1 302 ? -36.899 9.705 9.081 1.00 95.50 302 ASP A O 1
ATOM 2366 N N . ILE A 1 303 ? -36.264 9.658 11.243 1.00 95.81 303 ILE A N 1
ATOM 2367 C CA . ILE A 1 303 ? -34.922 10.215 10.995 1.00 95.81 303 ILE A CA 1
ATOM 2368 C C . ILE A 1 303 ? -34.152 9.344 9.994 1.00 95.81 303 ILE A C 1
ATOM 2370 O O . ILE A 1 303 ? -33.553 9.858 9.050 1.00 95.81 303 ILE A O 1
ATOM 2374 N N . ALA A 1 304 ? -34.151 8.022 10.180 1.00 93.75 304 ALA A N 1
ATOM 2375 C CA . ALA A 1 304 ? -33.424 7.102 9.311 1.00 93.75 304 ALA A CA 1
ATOM 2376 C C . ALA A 1 304 ? -33.947 7.130 7.865 1.00 93.75 304 ALA A C 1
ATOM 2378 O O . ALA A 1 304 ? -33.144 7.116 6.927 1.00 93.75 304 ALA A O 1
ATOM 2379 N N . ARG A 1 305 ? -35.272 7.210 7.675 1.00 95.25 305 ARG A N 1
ATOM 2380 C CA . ARG A 1 305 ? -35.909 7.309 6.354 1.00 95.25 305 ARG A CA 1
ATOM 2381 C C . ARG A 1 305 ? -35.488 8.584 5.631 1.00 95.25 305 ARG A C 1
ATOM 2383 O O . ARG A 1 305 ? -35.115 8.520 4.458 1.00 95.25 305 ARG A O 1
ATOM 2390 N N . ASP A 1 306 ? -35.513 9.720 6.320 1.00 96.12 306 ASP A N 1
ATOM 2391 C CA . ASP A 1 306 ? -35.224 11.012 5.696 1.00 96.12 306 ASP A CA 1
ATOM 2392 C C . ASP A 1 306 ? -33.712 11.203 5.462 1.00 96.12 306 ASP A C 1
ATOM 2394 O O . ASP A 1 306 ? -33.307 11.743 4.428 1.00 96.12 306 ASP A O 1
ATOM 2398 N N . VAL A 1 307 ? -32.862 10.628 6.324 1.00 95.88 307 VAL A N 1
ATOM 2399 C CA . VAL A 1 307 ? -31.411 10.480 6.097 1.00 95.88 307 VAL A CA 1
ATOM 2400 C C . VAL A 1 307 ? -31.111 9.646 4.850 1.00 95.88 307 VAL A C 1
ATOM 2402 O O . VAL A 1 307 ? -30.299 10.064 4.021 1.00 95.88 307 VAL A O 1
ATOM 2405 N N . ASP A 1 308 ? -31.766 8.495 4.673 1.00 93.19 308 ASP A N 1
ATOM 2406 C CA . ASP A 1 308 ? -31.583 7.654 3.482 1.00 93.19 308 ASP A CA 1
ATOM 2407 C C . ASP A 1 308 ? -32.079 8.355 2.207 1.00 93.19 308 ASP A C 1
ATOM 2409 O O . ASP A 1 308 ? -31.377 8.380 1.190 1.00 93.19 308 ASP A O 1
ATOM 2413 N N . LYS A 1 309 ? -33.252 8.999 2.270 1.00 94.81 309 LYS A N 1
ATOM 2414 C CA . LYS A 1 309 ? -33.809 9.805 1.174 1.00 94.81 309 LYS A CA 1
ATOM 2415 C C . LYS A 1 309 ? -32.836 10.904 0.746 1.00 94.81 309 LYS A C 1
ATOM 2417 O O . LYS A 1 309 ? -32.544 11.034 -0.443 1.00 94.81 309 LYS A O 1
ATOM 2422 N N . TYR A 1 310 ? -32.292 11.665 1.693 1.00 96.75 310 TYR A N 1
ATOM 2423 C CA . TYR A 1 310 ? -31.366 12.746 1.373 1.00 96.75 310 TYR A CA 1
ATOM 2424 C C . TYR A 1 310 ? -30.026 12.240 0.830 1.00 96.75 310 TYR A C 1
ATOM 2426 O O . TYR A 1 310 ? -29.497 12.796 -0.133 1.00 96.75 310 TYR A O 1
ATOM 2434 N N . ASN A 1 311 ? -29.505 11.140 1.381 1.00 95.31 311 ASN A N 1
ATOM 2435 C CA . ASN A 1 311 ? -28.300 10.495 0.868 1.00 95.31 311 ASN A CA 1
ATOM 2436 C C . ASN A 1 311 ? -28.478 10.029 -0.592 1.00 95.31 311 ASN A C 1
ATOM 2438 O O . ASN A 1 311 ? -27.588 10.235 -1.417 1.00 95.31 311 ASN A O 1
ATOM 2442 N N . LYS A 1 312 ? -29.645 9.474 -0.948 1.00 93.75 312 LYS A N 1
ATOM 2443 C CA . LYS A 1 312 ? -29.979 9.111 -2.338 1.00 93.75 312 LYS A CA 1
ATOM 2444 C C . LYS A 1 312 ? -30.000 10.323 -3.271 1.00 93.75 312 LYS A C 1
ATOM 2446 O O . LYS A 1 312 ? -29.460 10.238 -4.374 1.00 93.75 312 LYS A O 1
ATOM 2451 N N . GLU A 1 313 ? -30.567 11.451 -2.842 1.00 96.00 313 GLU A N 1
ATOM 2452 C CA . GLU A 1 313 ? -30.553 12.684 -3.643 1.00 96.00 313 GLU A CA 1
ATOM 2453 C C . GLU A 1 313 ? -29.132 13.244 -3.818 1.00 96.00 313 GLU A C 1
ATOM 2455 O O . GLU A 1 313 ? -28.756 13.620 -4.930 1.00 96.00 313 GLU A O 1
ATOM 2460 N N . ILE A 1 314 ? -28.301 13.221 -2.769 1.00 95.62 314 ILE A N 1
ATOM 2461 C CA . ILE A 1 314 ? -26.880 13.600 -2.848 1.00 95.62 314 ILE A CA 1
ATOM 2462 C C . ILE A 1 314 ? -26.136 12.740 -3.879 1.00 95.62 314 ILE A C 1
ATOM 2464 O O . ILE A 1 314 ? -25.430 13.275 -4.739 1.00 95.62 314 ILE A O 1
ATOM 2468 N N . GLU A 1 315 ? -26.306 11.416 -3.843 1.00 95.06 315 GLU A N 1
ATOM 2469 C CA . GLU A 1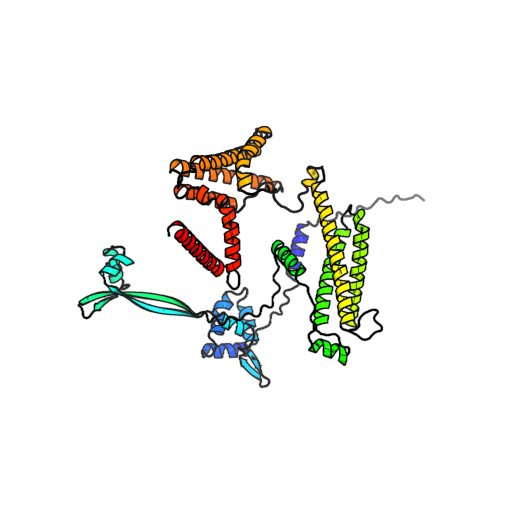 315 ? -25.660 10.514 -4.803 1.00 95.06 315 GLU A CA 1
ATOM 2470 C C . GLU A 1 315 ? -26.199 10.700 -6.231 1.00 95.06 315 GLU A C 1
ATOM 2472 O O . GLU A 1 315 ? -25.422 10.692 -7.191 1.00 95.06 315 GLU A O 1
ATOM 2477 N N . SER A 1 316 ? -27.500 10.969 -6.392 1.00 94.31 316 SER A N 1
ATOM 2478 C CA . SER A 1 316 ? -28.088 11.323 -7.690 1.00 94.31 316 SER A CA 1
ATOM 2479 C C . SER A 1 316 ? -27.455 12.593 -8.268 1.00 94.31 316 SER A C 1
ATOM 2481 O O . SER A 1 3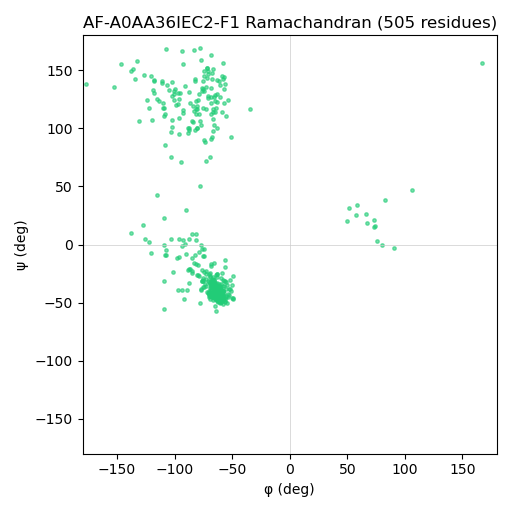16 ? -27.103 12.621 -9.450 1.00 94.31 316 SER A O 1
ATOM 2483 N N . VAL A 1 317 ? -27.281 13.638 -7.454 1.00 94.94 317 VAL A N 1
ATOM 2484 C CA . VAL A 1 317 ? -26.658 14.907 -7.863 1.00 94.94 317 VAL A CA 1
ATOM 2485 C C . VAL A 1 317 ? -25.193 14.703 -8.252 1.00 94.94 317 VAL A C 1
ATOM 2487 O O . VAL A 1 317 ? -24.764 15.172 -9.310 1.00 94.94 317 VAL A O 1
ATOM 2490 N N . LYS A 1 318 ? -24.425 13.940 -7.463 1.00 93.00 318 LYS A N 1
ATOM 2491 C CA . LYS A 1 318 ? -23.045 13.565 -7.820 1.00 93.00 318 LYS A CA 1
ATOM 2492 C C . LYS A 1 318 ? -22.982 12.819 -9.151 1.00 93.00 318 LYS A C 1
ATOM 2494 O O . LYS A 1 318 ? -22.076 13.067 -9.948 1.00 93.00 318 LYS A O 1
ATOM 2499 N N . GLY A 1 319 ? -23.944 11.930 -9.406 1.00 91.00 319 GLY A N 1
ATOM 2500 C CA . GLY A 1 319 ? -24.086 11.219 -10.675 1.00 91.00 319 GLY A CA 1
ATOM 2501 C C . GLY A 1 319 ? -24.258 12.167 -11.863 1.00 91.00 319 GLY A C 1
ATOM 2502 O O . GLY A 1 319 ? -23.540 12.033 -12.856 1.00 91.00 319 GLY A O 1
ATOM 2503 N N . ILE A 1 320 ? -25.136 13.168 -11.738 1.00 90.62 320 ILE A N 1
ATOM 2504 C CA . ILE A 1 320 ? -25.375 14.187 -12.775 1.00 90.62 320 ILE A CA 1
ATOM 2505 C C . ILE A 1 320 ? -24.115 15.022 -13.027 1.00 90.62 320 ILE A C 1
ATOM 2507 O O . ILE A 1 320 ? -23.701 15.177 -14.177 1.00 90.62 320 ILE A O 1
ATOM 2511 N N . LEU A 1 321 ? -23.462 15.514 -11.969 1.00 87.75 321 LEU A N 1
ATOM 2512 C CA . LEU A 1 321 ? -22.224 16.293 -12.094 1.00 87.75 321 LEU A CA 1
ATOM 2513 C C . LEU A 1 321 ? -21.125 15.489 -12.799 1.00 87.75 321 LEU A C 1
ATOM 2515 O O . LEU A 1 321 ? -20.457 15.997 -13.701 1.00 87.75 321 LEU A O 1
ATOM 2519 N N . LYS A 1 322 ? -20.982 14.206 -12.451 1.00 86.19 322 LYS A N 1
ATOM 2520 C CA . LYS A 1 322 ? -20.029 13.296 -13.091 1.00 86.19 322 LYS A CA 1
ATOM 2521 C C . LYS A 1 322 ? -20.369 13.036 -14.560 1.00 86.19 322 LYS A C 1
ATOM 2523 O O . LYS A 1 322 ? -19.474 13.064 -15.397 1.00 86.19 322 LYS A O 1
ATOM 2528 N N . ALA A 1 323 ? -21.639 12.812 -14.890 1.00 83.56 323 ALA A N 1
ATOM 2529 C CA . ALA A 1 323 ? -22.073 12.620 -16.272 1.00 83.56 323 ALA A CA 1
ATOM 2530 C C . ALA A 1 323 ? -21.838 13.878 -17.121 1.00 83.56 323 ALA A C 1
ATOM 2532 O O . ALA A 1 323 ? -21.436 13.779 -18.279 1.00 83.56 323 ALA A O 1
ATOM 2533 N N . ARG A 1 324 ? -22.030 15.065 -16.537 1.00 82.06 324 ARG A N 1
ATOM 2534 C CA . ARG A 1 324 ? -21.776 16.345 -17.202 1.00 82.06 324 ARG A CA 1
ATOM 2535 C C . ARG A 1 324 ? -20.290 16.586 -17.448 1.00 82.06 324 ARG A C 1
ATOM 2537 O O . ARG A 1 324 ? -19.934 16.999 -18.547 1.00 82.06 324 ARG A O 1
ATOM 2544 N N . LEU A 1 325 ? -19.437 16.254 -16.477 1.00 68.12 325 LEU A N 1
ATOM 2545 C CA . LEU A 1 325 ? -17.980 16.233 -16.656 1.00 68.12 325 LEU A CA 1
ATOM 2546 C C . LEU A 1 325 ? -17.554 15.318 -17.816 1.00 68.12 325 LEU A C 1
ATOM 2548 O O . LEU A 1 325 ? -16.578 15.611 -18.493 1.00 68.12 325 LEU A O 1
ATOM 2552 N N . CYS A 1 326 ? -18.298 14.243 -18.090 1.00 69.06 326 CYS A N 1
ATOM 2553 C CA . CYS A 1 326 ? -18.032 13.361 -19.229 1.00 69.06 326 CYS A CA 1
ATOM 2554 C C . CYS A 1 326 ? -18.586 13.867 -20.577 1.00 69.06 326 CYS A C 1
ATOM 2556 O O . CYS A 1 326 ? -18.185 13.335 -21.607 1.00 69.06 326 CYS A O 1
ATOM 2558 N N . ARG A 1 327 ? -19.515 14.837 -20.599 1.00 63.31 327 ARG A N 1
ATOM 2559 C CA . ARG A 1 327 ? -20.217 15.297 -21.818 1.00 63.31 327 ARG A CA 1
ATOM 2560 C C . ARG A 1 327 ? -19.784 16.673 -22.333 1.00 63.31 327 ARG A C 1
ATOM 2562 O O . ARG A 1 327 ? -20.288 17.085 -23.373 1.00 63.31 327 ARG A O 1
ATOM 2569 N N . SER A 1 328 ? -18.906 17.408 -21.646 1.00 52.69 328 SER A N 1
ATOM 2570 C CA . SER A 1 328 ? -18.456 18.718 -22.142 1.00 52.69 328 SER A CA 1
ATOM 2571 C C . SER A 1 328 ? -17.622 18.554 -23.430 1.00 52.69 328 SER A C 1
ATOM 2573 O O . SER A 1 328 ? -16.551 17.951 -23.348 1.00 52.69 328 SER A O 1
ATOM 2575 N N . PRO A 1 329 ? -18.058 19.083 -24.595 1.00 46.38 329 PRO A N 1
ATOM 2576 C CA . PRO A 1 329 ? -17.409 18.843 -25.892 1.00 46.38 329 PRO A CA 1
ATOM 2577 C C . PRO A 1 329 ? -16.092 19.601 -26.098 1.00 46.38 329 PRO A C 1
ATOM 2579 O O . PRO A 1 329 ? -15.379 19.337 -27.062 1.00 46.38 329 PRO A O 1
ATOM 2582 N N . SER A 1 330 ? -15.744 20.549 -25.224 1.00 48.28 330 SER A N 1
ATOM 2583 C CA . SER A 1 330 ? -14.455 21.231 -25.302 1.00 48.28 330 SER A CA 1
ATOM 2584 C C . SER A 1 330 ? -13.372 20.355 -24.674 1.00 48.28 330 SER A C 1
ATOM 2586 O O . SER A 1 330 ? -13.190 20.313 -23.454 1.00 48.28 330 SER A O 1
ATOM 2588 N N . MET A 1 331 ? -12.609 19.674 -25.528 1.00 48.19 331 MET A N 1
ATOM 2589 C CA . MET A 1 331 ? -11.385 18.964 -25.142 1.00 48.19 331 MET A CA 1
ATOM 2590 C C . MET A 1 331 ? -10.427 19.886 -24.350 1.00 48.19 331 MET A C 1
ATOM 2592 O O . MET A 1 331 ? -9.773 19.443 -23.410 1.00 48.19 331 MET A O 1
ATOM 2596 N N . GLU A 1 332 ? -10.452 21.198 -24.628 1.00 48.97 332 GLU A N 1
ATOM 2597 C CA . GLU A 1 332 ? -9.707 22.233 -23.891 1.00 48.97 332 GLU A CA 1
ATOM 2598 C C . GLU A 1 332 ? -10.160 22.440 -22.438 1.00 48.97 332 GLU A C 1
ATOM 2600 O O . GLU A 1 332 ? -9.355 22.822 -21.592 1.00 48.97 332 GLU A O 1
ATOM 2605 N N . THR A 1 333 ? -11.427 22.176 -22.097 1.00 45.78 333 THR A N 1
ATOM 2606 C CA . THR A 1 333 ? -11.916 22.315 -20.711 1.00 45.78 333 THR A CA 1
ATOM 2607 C C . THR A 1 333 ? -12.026 20.971 -19.994 1.00 45.78 333 THR A C 1
ATOM 2609 O O . THR A 1 333 ? -11.882 20.934 -18.775 1.00 45.78 333 THR A O 1
ATOM 2612 N N . ALA A 1 334 ? -12.159 19.858 -20.725 1.00 46.38 334 ALA A N 1
ATOM 2613 C CA . ALA A 1 334 ? -11.947 18.513 -20.182 1.00 46.38 334 ALA A CA 1
ATOM 2614 C C . ALA A 1 334 ? -10.489 18.307 -19.713 1.00 46.38 334 ALA A C 1
ATOM 2616 O O . ALA A 1 334 ? -10.246 17.581 -18.751 1.00 46.38 334 ALA A O 1
ATOM 2617 N N . CYS A 1 335 ? -9.539 19.027 -20.324 1.00 46.16 335 CYS A N 1
ATOM 2618 C CA . CYS A 1 335 ? -8.153 19.144 -19.868 1.00 46.16 335 CYS A CA 1
ATOM 2619 C C . CYS A 1 335 ? -7.913 20.237 -18.808 1.00 46.16 335 CYS A C 1
ATOM 2621 O O . CYS A 1 335 ? -6.765 20.430 -18.407 1.00 46.16 335 CYS A O 1
ATOM 2623 N N . ARG A 1 336 ? -8.944 20.885 -18.233 1.00 43.66 336 ARG A N 1
ATOM 2624 C CA . ARG A 1 336 ? -8.805 21.402 -16.855 1.00 43.66 336 ARG A CA 1
ATOM 2625 C C . ARG A 1 336 ? -8.834 20.202 -15.913 1.00 43.66 336 ARG A C 1
ATOM 2627 O O . ARG A 1 336 ? -9.812 19.946 -15.215 1.00 43.66 336 ARG A O 1
ATOM 2634 N N . TRP A 1 337 ? -7.733 19.457 -15.950 1.00 52.03 337 TRP A N 1
ATOM 2635 C CA . TRP A 1 337 ? -7.369 18.352 -15.085 1.00 52.03 337 TRP A CA 1
ATOM 2636 C C . TRP A 1 337 ? -7.511 18.789 -13.629 1.00 52.03 337 TRP A C 1
ATOM 2638 O O . TRP A 1 337 ? -6.605 19.367 -13.031 1.00 52.03 337 TRP A O 1
ATOM 2648 N N . GLN A 1 338 ? -8.680 18.538 -13.042 1.00 45.31 338 GLN A N 1
ATOM 2649 C CA . GLN A 1 338 ? -8.913 18.765 -11.624 1.00 45.31 338 GLN A CA 1
ATOM 2650 C C . GLN A 1 338 ? -8.085 17.745 -10.825 1.00 45.31 338 GLN A C 1
ATOM 2652 O O . GLN A 1 338 ? -8.532 16.636 -10.539 1.00 45.31 338 GLN A O 1
ATOM 2657 N N . GLY A 1 339 ? -6.853 18.126 -10.476 1.00 51.56 339 GLY A N 1
ATOM 2658 C CA . GLY A 1 339 ? -6.106 17.530 -9.368 1.00 51.56 339 GLY A CA 1
ATOM 2659 C C . GLY A 1 339 ? -4.956 16.587 -9.720 1.00 51.56 339 GLY A C 1
ATOM 2660 O O . GLY A 1 339 ? -4.873 15.526 -9.107 1.00 51.56 339 GLY A O 1
ATOM 2661 N N . GLY A 1 340 ? -4.069 16.958 -10.652 1.00 60.78 340 GLY A N 1
ATOM 2662 C CA . GLY A 1 340 ? -2.721 16.364 -10.742 1.00 60.78 340 GLY A CA 1
ATOM 2663 C C . GLY A 1 340 ? -2.682 14.845 -10.943 1.00 60.78 340 GLY 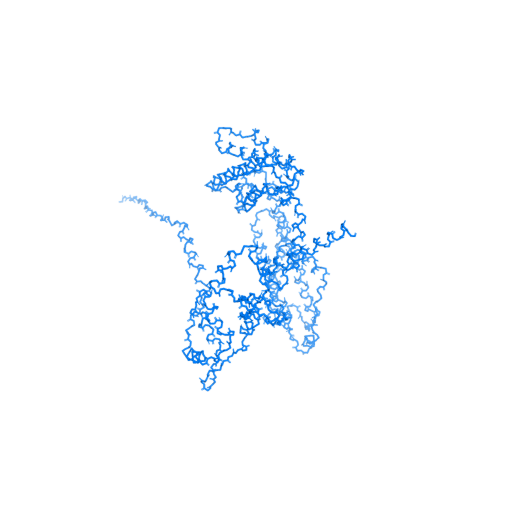A C 1
ATOM 2664 O O . GLY A 1 340 ? -1.822 14.166 -10.391 1.00 60.78 340 GLY A O 1
ATOM 2665 N N . ARG A 1 341 ? -3.650 14.280 -11.669 1.00 72.94 341 ARG A N 1
ATOM 2666 C CA . ARG A 1 341 ? -3.667 12.846 -11.996 1.00 72.94 341 ARG A CA 1
ATOM 2667 C C . ARG A 1 341 ? -3.199 12.665 -13.432 1.00 72.94 341 ARG A C 1
ATOM 2669 O O . ARG A 1 341 ? -3.609 13.431 -14.283 1.00 72.94 341 ARG A O 1
ATOM 2676 N N . PHE A 1 342 ? -2.398 11.641 -13.691 1.00 82.19 342 PHE A N 1
ATOM 2677 C CA . PHE A 1 342 ? -1.992 11.270 -15.046 1.00 82.19 342 PHE A CA 1
ATOM 2678 C C . PHE A 1 342 ? -3.153 10.639 -15.837 1.00 82.19 342 PHE A C 1
ATOM 2680 O O . PHE A 1 342 ? -4.020 9.996 -15.219 1.00 82.19 342 PHE A O 1
ATOM 2687 N N . PRO A 1 343 ? -3.184 10.760 -17.179 1.00 84.12 343 PRO A N 1
ATOM 2688 C CA . PRO A 1 343 ? -4.075 9.975 -18.027 1.00 84.12 343 PRO A CA 1
ATOM 2689 C C . PRO A 1 343 ? -3.868 8.482 -17.814 1.00 84.12 343 PRO A C 1
ATOM 2691 O O . PRO A 1 343 ? -2.752 7.980 -17.728 1.00 84.12 343 PRO A O 1
ATOM 2694 N N . LYS A 1 344 ? -4.986 7.761 -17.675 1.00 82.19 344 LYS A N 1
ATOM 2695 C CA . LYS A 1 344 ? -4.995 6.319 -17.425 1.00 82.19 344 LYS A CA 1
ATOM 2696 C C . LYS A 1 344 ? -5.780 5.625 -18.517 1.00 82.19 344 LYS A C 1
ATOM 2698 O O . LYS A 1 344 ? -6.994 5.811 -18.609 1.00 82.19 344 LYS A O 1
ATOM 2703 N N . LEU A 1 345 ? -5.097 4.773 -19.272 1.00 81.44 345 LEU A N 1
ATOM 2704 C CA . LEU A 1 345 ? -5.763 3.781 -20.098 1.00 81.44 345 LEU A CA 1
ATOM 2705 C C . LEU A 1 345 ? -6.496 2.804 -19.171 1.00 81.44 345 LEU A C 1
ATOM 2707 O O . LEU A 1 345 ? -5.903 2.236 -18.250 1.00 81.44 345 LEU A O 1
ATOM 2711 N N . ARG A 1 346 ? -7.807 2.656 -19.370 1.00 82.06 346 ARG A N 1
ATOM 2712 C CA . ARG A 1 346 ? -8.604 1.647 -18.669 1.00 82.06 346 ARG A CA 1
ATOM 2713 C C . ARG A 1 346 ? -8.718 0.417 -19.553 1.00 82.06 346 ARG A C 1
ATOM 2715 O O . ARG A 1 346 ? -9.104 0.532 -20.707 1.00 82.06 346 ARG A O 1
ATOM 2722 N N . GLY A 1 347 ? -8.433 -0.736 -18.977 1.00 81.62 347 GLY A N 1
ATOM 2723 C CA . GLY A 1 347 ? -8.566 -2.035 -19.621 1.00 81.62 347 GLY A CA 1
ATOM 2724 C C . GLY A 1 347 ? -7.847 -3.076 -18.782 1.00 81.62 347 GLY A C 1
ATOM 2725 O O . GLY A 1 347 ? -6.967 -2.723 -17.986 1.00 81.62 347 GLY A O 1
ATOM 2726 N N . LYS A 1 348 ? -8.235 -4.344 -18.916 1.00 79.12 348 LYS A N 1
ATOM 2727 C CA . LYS A 1 348 ? -7.422 -5.415 -18.342 1.00 79.12 348 LYS A CA 1
ATOM 2728 C C . LYS A 1 348 ? -6.115 -5.487 -19.104 1.00 79.12 348 LYS A C 1
ATOM 2730 O O . LYS A 1 348 ? -6.070 -5.264 -20.311 1.00 79.12 348 LYS A O 1
ATOM 2735 N N . ALA A 1 349 ? -5.061 -5.856 -18.401 1.00 77.38 349 ALA A N 1
ATOM 2736 C CA . ALA A 1 349 ? -3.735 -6.027 -18.968 1.00 77.38 349 ALA A CA 1
ATOM 2737 C C . ALA A 1 349 ? -3.735 -6.893 -20.243 1.00 77.38 349 ALA A C 1
ATOM 2739 O O . ALA A 1 349 ? -3.169 -6.513 -21.264 1.00 77.38 349 ALA A O 1
ATOM 2740 N N . ALA A 1 350 ? -4.442 -8.026 -20.198 1.00 77.69 350 ALA A N 1
ATOM 2741 C CA . ALA A 1 350 ? -4.568 -8.935 -21.332 1.00 77.69 350 ALA A CA 1
ATOM 2742 C C . ALA A 1 350 ? -5.327 -8.330 -22.529 1.00 77.69 350 ALA A C 1
ATOM 2744 O O . ALA A 1 350 ? -5.031 -8.681 -23.668 1.00 77.69 350 ALA A O 1
ATOM 2745 N N . GLU A 1 351 ? -6.279 -7.423 -22.284 1.00 82.81 351 GLU A N 1
ATOM 2746 C CA . GLU A 1 351 ? -7.066 -6.746 -23.326 1.00 82.81 351 GLU A CA 1
ATOM 2747 C C . GLU A 1 351 ? -6.236 -5.670 -24.034 1.00 82.81 351 GLU A C 1
ATOM 2749 O O . GLU A 1 351 ? -6.354 -5.488 -25.242 1.00 82.81 351 GLU A O 1
ATOM 2754 N N . VAL A 1 352 ? -5.368 -4.978 -23.290 1.00 87.06 352 VAL A N 1
ATOM 2755 C CA . VAL A 1 352 ? -4.547 -3.879 -23.820 1.00 87.06 352 VAL A CA 1
ATOM 2756 C C . VAL A 1 352 ? -3.160 -4.322 -24.283 1.00 87.06 352 VAL A C 1
ATOM 2758 O O . VAL A 1 352 ? -2.411 -3.493 -24.787 1.00 87.06 352 VAL A O 1
ATOM 2761 N N . ARG A 1 353 ? -2.805 -5.608 -24.156 1.00 82.62 353 ARG A N 1
ATOM 2762 C CA . ARG A 1 353 ? -1.457 -6.106 -24.492 1.00 82.62 353 ARG A CA 1
ATOM 2763 C C . ARG A 1 353 ? -1.044 -5.836 -25.940 1.00 82.62 353 ARG A C 1
ATOM 2765 O O . ARG A 1 353 ? 0.127 -5.681 -26.209 1.00 82.62 353 ARG A O 1
ATOM 2772 N N . HIS A 1 354 ? -2.010 -5.800 -26.858 1.00 85.25 354 HIS A N 1
ATOM 2773 C CA . HIS A 1 354 ? -1.771 -5.586 -28.292 1.00 85.25 354 HIS A CA 1
ATOM 2774 C C . HIS A 1 354 ? -1.951 -4.122 -28.701 1.00 85.25 354 HIS A C 1
ATOM 2776 O O . HIS A 1 354 ? -1.911 -3.783 -29.882 1.00 85.25 354 HIS A O 1
ATOM 2782 N N . PHE A 1 355 ? -2.199 -3.243 -27.729 1.00 91.44 355 PHE A N 1
ATOM 2783 C CA . PHE A 1 355 ? -2.448 -1.832 -27.983 1.00 91.44 355 PHE A CA 1
ATOM 2784 C C . PHE A 1 355 ? -1.166 -1.071 -28.343 1.00 91.44 355 PHE A C 1
ATOM 2786 O O . PHE A 1 355 ? -1.251 -0.053 -29.026 1.00 91.44 355 PHE A O 1
ATOM 2793 N N . GLY A 1 356 ? 0.013 -1.571 -27.943 1.00 92.62 356 GLY A N 1
ATOM 2794 C CA . GLY A 1 356 ? 1.307 -0.932 -28.202 1.00 92.62 356 GLY A CA 1
ATOM 2795 C C . GLY A 1 356 ? 1.545 -0.649 -29.687 1.00 92.62 356 GLY A C 1
ATOM 2796 O O . GLY A 1 356 ? 1.800 0.496 -30.062 1.00 92.62 356 GLY A O 1
ATOM 2797 N N . ALA A 1 357 ? 1.356 -1.656 -30.544 1.00 95.75 357 ALA A N 1
ATOM 2798 C CA . ALA A 1 357 ? 1.542 -1.520 -31.990 1.00 95.75 357 ALA A CA 1
ATOM 2799 C C . ALA A 1 357 ? 0.566 -0.513 -32.628 1.00 95.75 357 ALA A C 1
ATOM 2801 O O . ALA A 1 357 ? 0.970 0.306 -33.454 1.00 95.75 357 ALA A O 1
ATOM 2802 N N . ALA A 1 358 ? -0.706 -0.529 -32.216 1.00 96.50 358 ALA A N 1
ATOM 2803 C CA . ALA A 1 358 ? -1.705 0.423 -32.701 1.00 96.50 358 ALA A CA 1
ATOM 2804 C C . ALA A 1 358 ? -1.376 1.862 -32.268 1.00 96.50 358 ALA A C 1
ATOM 2806 O O . ALA A 1 358 ? -1.482 2.791 -33.069 1.00 96.50 358 ALA A O 1
ATOM 2807 N N . LEU A 1 359 ? -0.926 2.044 -31.022 1.00 95.88 359 LEU A N 1
ATOM 2808 C CA . LEU A 1 359 ? -0.511 3.342 -30.495 1.00 95.88 359 LEU A CA 1
ATOM 2809 C C . LEU A 1 359 ? 0.731 3.876 -31.220 1.00 95.88 359 LEU A C 1
ATOM 2811 O O . LEU A 1 359 ? 0.772 5.054 -31.566 1.00 95.88 359 LEU A O 1
ATOM 2815 N N . HIS A 1 360 ? 1.711 3.015 -31.498 1.00 97.69 360 HIS A N 1
ATOM 2816 C CA . HIS A 1 360 ? 2.898 3.373 -32.272 1.00 97.69 360 HIS A CA 1
ATOM 2817 C C . HIS A 1 360 ? 2.547 3.765 -33.717 1.00 97.69 360 HIS A C 1
ATOM 2819 O O . HIS A 1 360 ? 3.044 4.773 -34.219 1.00 97.69 360 HIS A O 1
ATOM 2825 N N . ALA A 1 361 ? 1.652 3.028 -34.382 1.00 97.94 361 ALA A N 1
ATOM 2826 C CA . ALA A 1 361 ? 1.185 3.371 -35.726 1.00 97.94 361 ALA A CA 1
ATOM 2827 C C . ALA A 1 361 ? 0.451 4.723 -35.754 1.00 97.94 361 ALA A C 1
ATOM 2829 O O . ALA A 1 361 ? 0.726 5.563 -36.612 1.00 97.94 361 ALA A O 1
ATOM 2830 N N . LEU A 1 362 ? -0.432 4.963 -34.779 1.00 97.69 362 LEU A N 1
ATOM 2831 C CA . LEU A 1 362 ? -1.143 6.233 -34.640 1.00 97.69 362 LEU A CA 1
ATOM 2832 C C . LEU A 1 362 ? -0.179 7.396 -34.367 1.00 97.69 362 LEU A C 1
ATOM 2834 O O . LEU A 1 362 ? -0.326 8.467 -34.953 1.00 97.69 362 LEU A O 1
ATOM 2838 N N . TRP A 1 363 ? 0.823 7.187 -33.508 1.00 97.75 363 TRP A N 1
ATOM 2839 C CA . TRP A 1 363 ? 1.834 8.202 -33.224 1.00 97.75 363 TRP A CA 1
ATOM 2840 C C . TRP A 1 363 ? 2.637 8.558 -34.475 1.00 97.75 363 TRP A C 1
ATOM 2842 O O . TRP A 1 363 ? 2.767 9.737 -34.788 1.00 97.75 363 TRP A O 1
ATOM 2852 N N . ASN A 1 364 ? 3.093 7.566 -35.247 1.00 98.12 364 ASN A N 1
ATOM 2853 C CA . ASN A 1 364 ? 3.804 7.809 -36.506 1.00 98.12 364 ASN A CA 1
ATOM 2854 C C . ASN A 1 364 ? 2.976 8.623 -37.513 1.00 98.12 364 ASN A C 1
ATOM 2856 O O . ASN A 1 364 ? 3.534 9.462 -38.214 1.00 98.12 364 ASN A O 1
ATOM 2860 N N . ALA A 1 365 ? 1.656 8.418 -37.564 1.00 98.31 365 ALA A N 1
ATOM 2861 C CA . ALA A 1 365 ? 0.772 9.151 -38.471 1.00 98.31 365 ALA A CA 1
ATOM 2862 C C . ALA A 1 365 ? 0.595 10.636 -38.099 1.00 98.31 365 ALA A C 1
ATOM 2864 O O . ALA A 1 365 ? 0.289 11.452 -38.968 1.00 98.31 365 ALA A O 1
ATOM 2865 N N . HIS A 1 366 ? 0.772 10.993 -36.823 1.00 98.00 366 HIS A N 1
ATOM 2866 C CA . HIS A 1 366 ? 0.466 12.333 -36.307 1.00 98.00 366 HIS A CA 1
ATOM 2867 C C . HIS A 1 366 ? 1.659 13.072 -35.692 1.00 98.00 366 HIS A C 1
ATOM 2869 O O . HIS A 1 366 ? 1.535 14.244 -35.332 1.00 98.00 366 HIS A O 1
ATOM 2875 N N . MET A 1 367 ? 2.813 12.424 -35.537 1.00 98.00 367 MET A N 1
ATOM 2876 C CA . MET A 1 367 ? 3.976 13.060 -34.933 1.00 98.00 367 MET A CA 1
ATOM 2877 C C . MET A 1 367 ? 4.600 14.117 -35.851 1.00 98.00 367 MET A C 1
ATOM 2879 O O . MET A 1 367 ? 4.619 13.980 -37.071 1.00 98.00 367 MET A O 1
ATOM 2883 N N . ASN A 1 368 ? 5.197 15.148 -35.251 1.00 97.31 368 ASN A N 1
ATOM 2884 C CA . ASN A 1 368 ? 6.048 16.088 -35.967 1.00 97.31 368 ASN A CA 1
ATOM 2885 C C . ASN A 1 368 ? 7.518 15.620 -35.885 1.00 97.31 368 ASN A C 1
ATOM 2887 O O . ASN A 1 368 ? 8.097 15.664 -34.795 1.00 97.31 368 ASN A O 1
ATOM 2891 N N . PRO A 1 369 ? 8.155 15.212 -37.001 1.00 97.88 369 PRO A N 1
ATOM 2892 C CA . PRO A 1 369 ? 9.518 14.676 -36.989 1.00 97.88 369 PRO A CA 1
ATOM 2893 C C . PRO A 1 369 ? 10.587 15.724 -36.640 1.00 97.88 369 PRO A C 1
ATOM 2895 O O . PRO A 1 369 ? 11.705 15.362 -36.271 1.00 97.88 369 PRO A O 1
ATOM 2898 N N . HIS A 1 370 ? 10.265 17.017 -36.721 1.00 97.81 370 HIS A N 1
ATOM 2899 C CA . HIS A 1 370 ? 11.187 18.097 -36.367 1.00 97.81 370 HIS A CA 1
ATOM 2900 C C . HIS A 1 370 ? 11.274 18.331 -34.852 1.00 97.81 370 HIS A C 1
ATOM 2902 O O . HIS A 1 370 ? 12.243 18.923 -34.377 1.00 97.81 370 HIS A O 1
ATOM 2908 N N . LEU A 1 371 ? 10.307 17.833 -34.072 1.00 97.69 371 LEU A N 1
ATOM 2909 C CA . LEU A 1 371 ? 10.316 17.952 -32.615 1.00 97.69 371 LEU A CA 1
ATOM 2910 C C . LEU A 1 371 ? 11.106 16.800 -31.982 1.00 97.69 371 LEU A C 1
ATOM 2912 O O . LEU A 1 371 ? 10.781 15.623 -32.143 1.00 97.69 371 LEU A O 1
ATOM 2916 N N . ILE A 1 372 ? 12.143 17.138 -31.206 1.00 97.69 372 ILE A N 1
ATOM 2917 C CA . ILE A 1 372 ? 12.980 16.155 -30.492 1.00 97.69 372 ILE A CA 1
ATOM 2918 C C . ILE A 1 372 ? 12.127 15.290 -29.556 1.00 97.69 372 ILE A C 1
ATOM 2920 O O . ILE A 1 372 ? 12.273 14.069 -29.560 1.00 97.69 372 ILE A O 1
ATOM 2924 N N . LEU A 1 373 ? 11.203 15.904 -28.810 1.00 97.69 373 LEU A N 1
ATOM 2925 C CA . LEU A 1 373 ? 10.297 15.192 -27.909 1.00 97.69 373 LEU A CA 1
ATOM 2926 C C . LEU A 1 373 ? 9.462 14.138 -28.648 1.00 97.69 373 LEU A C 1
ATOM 2928 O O . LEU A 1 373 ? 9.355 13.004 -28.189 1.00 97.69 373 LEU A O 1
ATOM 2932 N N . HIS A 1 374 ? 8.923 14.477 -29.822 1.00 98.19 374 HIS A N 1
ATOM 2933 C CA . HIS A 1 374 ? 8.102 13.550 -30.602 1.00 98.19 374 HIS A CA 1
ATOM 2934 C C . HIS A 1 374 ? 8.901 12.344 -31.092 1.00 98.19 374 HIS A C 1
ATOM 2936 O O . HIS A 1 374 ? 8.403 11.220 -31.036 1.00 98.19 374 HIS A O 1
ATOM 2942 N N . ARG A 1 375 ? 10.151 12.565 -31.514 1.00 98.44 375 ARG A N 1
ATOM 2943 C CA . ARG A 1 375 ? 11.069 11.483 -31.890 1.00 98.44 375 ARG A CA 1
ATOM 2944 C C . ARG A 1 375 ? 11.419 10.588 -30.702 1.00 98.44 375 ARG A C 1
ATOM 2946 O O . ARG A 1 375 ? 11.460 9.374 -30.868 1.00 98.44 375 ARG A O 1
ATOM 2953 N N . ARG A 1 376 ? 11.613 11.159 -29.505 1.00 98.25 376 ARG A N 1
ATOM 2954 C CA . ARG A 1 376 ? 11.834 10.389 -28.266 1.00 98.25 376 ARG A CA 1
ATOM 2955 C C . ARG A 1 376 ? 10.629 9.517 -27.914 1.00 98.25 376 ARG A C 1
ATOM 2957 O O . ARG A 1 376 ? 10.813 8.336 -27.646 1.00 98.25 376 ARG A O 1
ATOM 2964 N N . ILE A 1 377 ? 9.414 10.070 -27.969 1.00 98.12 377 ILE A N 1
ATOM 2965 C CA . ILE A 1 377 ? 8.176 9.307 -27.735 1.00 98.12 377 ILE A CA 1
ATOM 2966 C C . ILE A 1 377 ? 8.029 8.196 -28.781 1.00 98.12 377 ILE A C 1
ATOM 2968 O O . ILE A 1 377 ? 7.703 7.067 -28.423 1.00 98.12 377 ILE A O 1
ATOM 2972 N N . ASN A 1 378 ? 8.323 8.484 -30.052 1.00 98.44 378 ASN A N 1
ATOM 2973 C CA . ASN A 1 378 ? 8.257 7.480 -31.111 1.00 98.44 378 ASN A CA 1
ATOM 2974 C C . ASN A 1 378 ? 9.224 6.318 -30.861 1.00 98.44 378 ASN A C 1
ATOM 2976 O O . ASN A 1 378 ? 8.814 5.162 -30.883 1.00 98.44 378 ASN A O 1
ATOM 2980 N N . LEU A 1 379 ? 10.487 6.628 -30.547 1.00 98.44 379 LEU A N 1
ATOM 2981 C CA . LEU A 1 379 ? 11.496 5.622 -30.226 1.00 98.44 379 LEU A CA 1
ATOM 2982 C C . LEU A 1 379 ? 11.102 4.807 -28.986 1.00 98.44 379 LEU A C 1
ATOM 2984 O O . LEU A 1 379 ? 11.220 3.588 -28.992 1.00 98.44 379 LEU A O 1
ATOM 2988 N N . MET A 1 380 ? 10.567 5.453 -27.947 1.00 98.12 380 MET A N 1
ATOM 2989 C CA . MET A 1 380 ? 10.062 4.762 -26.758 1.00 98.12 380 MET A CA 1
ATOM 2990 C C . MET A 1 380 ? 8.939 3.768 -27.109 1.00 98.12 380 MET A C 1
ATOM 2992 O O . MET A 1 380 ? 8.970 2.628 -26.652 1.00 98.12 380 MET A O 1
ATOM 2996 N N . LEU A 1 381 ? 7.968 4.163 -27.943 1.00 97.50 381 LEU A N 1
ATOM 2997 C CA . LEU A 1 381 ? 6.881 3.282 -28.394 1.00 97.50 381 LEU A CA 1
ATOM 2998 C C . LEU A 1 381 ? 7.390 2.130 -29.271 1.00 97.50 381 LEU A C 1
ATOM 3000 O O . LEU A 1 381 ? 6.916 1.001 -29.131 1.00 97.50 381 LEU A O 1
ATOM 3004 N N . GLN A 1 382 ? 8.367 2.398 -30.139 1.00 98.19 382 GLN A N 1
ATOM 3005 C CA . GLN A 1 382 ? 9.025 1.384 -30.960 1.00 98.19 382 GLN A CA 1
ATOM 3006 C C . GLN A 1 382 ? 9.728 0.331 -30.093 1.00 98.19 382 GLN A C 1
ATOM 3008 O O . GLN A 1 382 ? 9.511 -0.863 -30.299 1.00 98.19 382 GLN A O 1
ATOM 3013 N N . LEU A 1 383 ? 10.514 0.759 -29.098 1.00 98.19 383 LEU A N 1
ATOM 3014 C CA . LEU A 1 383 ? 11.197 -0.144 -28.167 1.00 98.19 383 LEU A CA 1
ATOM 3015 C C . LEU A 1 383 ? 10.191 -0.959 -27.341 1.00 98.19 383 LEU A C 1
ATOM 3017 O O . LEU A 1 383 ? 10.386 -2.157 -27.163 1.00 98.19 383 LEU A O 1
ATOM 3021 N N . ASN A 1 384 ? 9.070 -0.363 -26.913 1.00 96.12 384 ASN A N 1
ATOM 3022 C CA . ASN A 1 384 ? 8.008 -1.111 -26.233 1.00 96.12 384 ASN A CA 1
ATOM 3023 C C . ASN A 1 384 ? 7.433 -2.234 -27.118 1.00 96.12 384 ASN A C 1
ATOM 3025 O O . ASN A 1 384 ? 7.273 -3.363 -26.659 1.00 96.12 384 ASN A O 1
ATOM 3029 N N . CYS A 1 385 ? 7.175 -1.954 -28.402 1.00 96.44 385 CYS A N 1
ATOM 3030 C CA . CYS A 1 385 ? 6.726 -2.978 -29.351 1.00 96.44 385 CYS A CA 1
ATOM 3031 C C . CYS A 1 385 ? 7.791 -4.069 -29.560 1.00 96.44 385 CYS A C 1
ATOM 3033 O O . CYS A 1 385 ? 7.456 -5.245 -29.682 1.00 96.44 385 CYS A O 1
ATOM 3035 N N . GLN A 1 386 ? 9.075 -3.700 -29.583 1.00 97.31 386 GLN A N 1
ATOM 3036 C CA . GLN A 1 386 ? 10.176 -4.656 -29.707 1.00 97.31 386 GLN A CA 1
ATOM 3037 C C . GLN A 1 386 ? 10.234 -5.619 -28.513 1.00 97.31 386 GLN A C 1
ATOM 3039 O O . GLN A 1 386 ? 10.353 -6.824 -28.723 1.00 97.31 386 GLN A O 1
ATOM 3044 N N . LEU A 1 387 ? 10.067 -5.125 -27.280 1.00 96.06 387 LEU A N 1
ATOM 3045 C CA . LEU A 1 387 ? 9.988 -5.979 -26.088 1.00 96.06 387 LEU A CA 1
ATOM 3046 C C . LEU A 1 387 ? 8.825 -6.982 -26.187 1.00 96.06 387 LEU A C 1
ATOM 3048 O O . LEU A 1 387 ? 9.002 -8.170 -25.916 1.00 96.06 387 LEU A O 1
ATOM 3052 N N . GLU A 1 388 ? 7.640 -6.532 -26.613 1.00 93.88 388 GLU A N 1
ATOM 3053 C CA . GLU A 1 388 ? 6.471 -7.404 -26.812 1.00 93.88 388 GLU A CA 1
ATOM 3054 C C . GLU A 1 388 ? 6.716 -8.477 -27.889 1.00 93.88 388 GLU A C 1
ATOM 3056 O O . GLU A 1 388 ? 6.320 -9.639 -27.719 1.00 93.88 388 GLU A O 1
ATOM 3061 N N . ASN A 1 389 ? 7.409 -8.111 -28.971 1.00 95.50 389 ASN A N 1
ATOM 3062 C CA . ASN A 1 389 ? 7.780 -9.035 -30.040 1.00 95.50 389 ASN A CA 1
ATOM 3063 C C . ASN A 1 389 ? 8.749 -10.111 -29.542 1.00 95.50 389 ASN A C 1
ATOM 3065 O O . ASN A 1 389 ? 8.484 -11.287 -29.771 1.00 95.50 389 ASN A O 1
ATOM 3069 N N . MET A 1 390 ? 9.792 -9.749 -28.785 1.00 97.25 390 MET A N 1
ATOM 3070 C CA . MET A 1 390 ? 10.747 -10.721 -28.226 1.00 97.25 390 MET A CA 1
ATOM 3071 C C . MET A 1 390 ? 10.062 -11.725 -27.290 1.00 97.25 390 MET A C 1
ATOM 3073 O O . MET A 1 390 ? 10.312 -12.925 -27.353 1.00 97.25 390 MET A O 1
ATOM 3077 N N . ILE A 1 391 ? 9.125 -11.263 -26.458 1.00 94.44 391 ILE A N 1
ATOM 3078 C CA . ILE A 1 391 ? 8.341 -12.145 -25.576 1.00 94.44 391 ILE A CA 1
ATOM 3079 C C . ILE A 1 391 ? 7.427 -13.087 -26.376 1.00 94.44 391 ILE A C 1
ATOM 3081 O O . ILE A 1 391 ? 7.117 -14.196 -25.930 1.00 94.44 391 ILE A O 1
ATOM 3085 N N . THR A 1 392 ? 6.962 -12.645 -27.543 1.00 93.75 392 THR A N 1
ATOM 3086 C CA . THR A 1 392 ? 6.138 -13.457 -28.444 1.00 93.75 392 THR A CA 1
ATOM 3087 C C . THR A 1 392 ? 6.976 -14.475 -29.215 1.00 93.75 392 THR A C 1
ATOM 3089 O O . THR A 1 392 ? 6.527 -15.609 -29.380 1.00 93.75 392 THR A O 1
ATOM 3092 N N . GLU A 1 393 ? 8.171 -14.082 -29.653 1.00 97.19 393 GLU A N 1
ATOM 3093 C CA . GLU A 1 393 ? 9.127 -14.908 -30.390 1.00 97.19 393 GLU A CA 1
ATOM 3094 C C . GLU A 1 393 ? 9.638 -16.068 -29.531 1.00 97.19 393 GLU A C 1
ATOM 3096 O O . GLU A 1 393 ? 9.455 -17.226 -29.897 1.00 97.19 393 GLU A O 1
ATOM 3101 N N . TYR A 1 394 ? 10.143 -15.779 -28.331 1.00 97.00 394 TYR A N 1
ATOM 3102 C CA . TYR A 1 394 ? 10.686 -16.782 -27.406 1.00 97.00 394 TYR A CA 1
ATOM 3103 C C . TYR A 1 394 ? 9.626 -17.340 -26.446 1.00 97.00 394 TYR A C 1
ATOM 3105 O O . TYR A 1 394 ? 9.921 -17.672 -25.303 1.00 97.00 394 TYR A O 1
ATOM 3113 N N . LYS A 1 395 ? 8.349 -17.402 -26.844 1.00 94.88 395 LYS A N 1
ATOM 3114 C CA . LYS A 1 395 ? 7.236 -17.762 -25.935 1.00 94.88 395 LYS A CA 1
ATOM 3115 C C . LYS A 1 395 ? 7.311 -19.188 -25.368 1.00 94.88 395 LYS A C 1
ATOM 3117 O O . LYS A 1 395 ? 6.689 -19.440 -24.334 1.00 94.88 395 LYS A O 1
ATOM 3122 N N . ASP A 1 396 ? 7.987 -20.092 -26.076 1.00 96.25 396 ASP A N 1
ATOM 3123 C CA . ASP A 1 396 ? 8.063 -21.522 -25.759 1.00 96.25 396 ASP A CA 1
ATOM 3124 C C . ASP A 1 396 ? 9.337 -21.865 -24.961 1.00 96.25 396 ASP A C 1
ATOM 3126 O O . ASP A 1 396 ? 9.432 -22.945 -24.376 1.00 96.25 396 ASP A O 1
ATOM 3130 N N . ASP A 1 397 ? 10.281 -20.924 -24.863 1.00 96.44 397 ASP A N 1
ATOM 3131 C CA . ASP A 1 397 ? 11.520 -21.097 -24.114 1.00 96.44 397 ASP A CA 1
ATOM 3132 C C . ASP A 1 397 ? 11.324 -20.839 -22.620 1.00 96.44 397 ASP A C 1
ATOM 3134 O O . ASP A 1 397 ? 10.616 -19.919 -22.199 1.00 96.44 397 ASP A O 1
ATOM 3138 N N . PHE A 1 398 ? 12.006 -21.624 -21.784 1.00 95.94 398 PHE A N 1
ATOM 3139 C CA . PHE A 1 398 ? 11.977 -21.428 -20.333 1.00 95.94 398 PHE A CA 1
ATOM 3140 C C . PHE A 1 398 ? 12.678 -20.132 -19.896 1.00 95.94 398 PHE A C 1
ATOM 3142 O O . PHE A 1 398 ? 12.249 -19.504 -18.929 1.00 95.94 398 PHE A O 1
ATOM 3149 N N . ALA A 1 399 ? 13.731 -19.730 -20.608 1.00 97.81 399 ALA A N 1
ATOM 3150 C CA . ALA A 1 399 ? 14.497 -18.499 -20.425 1.00 97.81 399 ALA A CA 1
ATOM 3151 C C . ALA A 1 399 ? 14.985 -18.006 -21.793 1.00 97.81 399 ALA A C 1
ATOM 3153 O O . ALA A 1 399 ? 15.114 -18.811 -22.715 1.00 97.81 399 ALA A O 1
ATOM 3154 N N . PHE A 1 400 ? 15.249 -16.706 -21.937 1.00 98.06 400 PHE A N 1
ATOM 3155 C CA . PHE A 1 400 ? 15.768 -16.177 -23.200 1.00 98.06 400 PHE A CA 1
ATOM 3156 C C . PHE A 1 400 ? 17.191 -16.699 -23.456 1.00 98.06 400 PHE A C 1
ATOM 3158 O O . PHE A 1 400 ? 17.977 -16.795 -22.506 1.00 98.06 400 PHE A O 1
ATOM 3165 N N . PRO A 1 401 ? 17.560 -17.007 -24.717 1.00 98.00 401 PRO A N 1
ATOM 3166 C CA . PRO A 1 401 ? 18.950 -17.295 -25.054 1.00 98.00 401 PRO A CA 1
ATOM 3167 C C . PRO A 1 401 ? 19.859 -16.100 -24.694 1.00 98.00 401 PRO A C 1
ATOM 3169 O O . PRO A 1 401 ? 19.370 -14.970 -24.651 1.00 98.00 401 PRO A O 1
ATOM 3172 N N . PRO A 1 402 ? 21.173 -16.298 -24.456 1.00 97.75 402 PRO A N 1
ATOM 3173 C CA . PRO A 1 402 ? 22.044 -15.246 -23.920 1.00 97.75 402 PRO A CA 1
ATOM 3174 C C . PRO A 1 402 ? 22.028 -13.921 -24.699 1.00 97.75 402 PRO A C 1
ATOM 3176 O O . PRO A 1 402 ? 21.886 -12.874 -24.079 1.00 97.75 402 PRO A O 1
ATOM 3179 N N . GLY A 1 403 ? 22.106 -13.965 -26.036 1.00 98.19 403 GLY A N 1
ATOM 3180 C CA . GLY A 1 403 ? 22.049 -12.762 -26.884 1.00 98.19 403 GLY A CA 1
ATOM 3181 C C . GLY A 1 403 ? 20.705 -12.025 -26.785 1.00 98.19 403 GLY A C 1
ATOM 3182 O O . GLY A 1 403 ? 20.678 -10.880 -26.350 1.00 98.19 403 GLY A O 1
ATOM 3183 N N . PRO A 1 404 ? 19.570 -12.688 -27.072 1.00 98.50 404 PRO A N 1
ATOM 3184 C CA . PRO A 1 404 ? 18.242 -12.109 -26.875 1.00 98.50 404 PRO A CA 1
ATOM 3185 C C . PRO A 1 404 ? 17.964 -11.608 -25.452 1.00 98.50 404 PRO A C 1
ATOM 3187 O O . PRO A 1 404 ? 17.228 -10.643 -25.279 1.00 98.50 404 PRO A O 1
ATOM 3190 N N . ALA A 1 405 ? 18.522 -12.234 -24.415 1.00 98.25 405 ALA A N 1
ATOM 3191 C CA . ALA A 1 405 ? 18.381 -11.737 -23.048 1.00 98.25 405 ALA A CA 1
ATOM 3192 C C . ALA A 1 405 ? 19.082 -10.379 -22.861 1.00 98.25 405 ALA A C 1
ATOM 3194 O O . ALA A 1 405 ? 18.489 -9.464 -22.291 1.00 98.25 405 ALA A O 1
ATOM 3195 N N . GLU A 1 406 ? 20.306 -10.236 -23.377 1.00 98.44 406 GLU A N 1
ATOM 3196 C CA . GLU A 1 406 ? 21.061 -8.978 -23.366 1.00 98.44 406 GLU A CA 1
ATOM 3197 C C . GLU A 1 406 ? 20.363 -7.893 -24.202 1.00 98.44 406 GLU A C 1
ATOM 3199 O O . GLU A 1 406 ? 20.173 -6.769 -23.733 1.00 98.44 406 GLU A O 1
ATOM 3204 N N . ASP A 1 407 ? 19.891 -8.239 -25.402 1.00 98.44 407 ASP A N 1
ATOM 3205 C CA . ASP A 1 407 ? 19.133 -7.324 -26.260 1.00 98.44 407 ASP A CA 1
ATOM 3206 C C . ASP A 1 407 ? 17.845 -6.846 -25.579 1.00 98.44 407 ASP A C 1
ATOM 3208 O O . ASP A 1 407 ? 17.503 -5.661 -25.647 1.00 98.44 407 ASP A O 1
ATOM 3212 N N . PHE A 1 408 ? 17.140 -7.741 -24.882 1.00 98.19 408 PHE A N 1
ATOM 3213 C CA . PHE A 1 408 ? 15.925 -7.407 -24.142 1.00 98.19 408 PHE A CA 1
ATOM 3214 C C . PHE A 1 408 ? 16.220 -6.447 -22.981 1.00 98.19 408 PHE A C 1
ATOM 3216 O O . PHE A 1 408 ? 15.505 -5.458 -22.799 1.00 98.19 408 PHE A O 1
ATOM 3223 N N . GLU A 1 409 ? 17.294 -6.694 -22.226 1.00 98.38 409 GLU A N 1
ATOM 3224 C CA . GLU A 1 409 ? 17.736 -5.829 -21.129 1.00 98.38 409 GLU A CA 1
ATOM 3225 C C . GLU A 1 409 ? 18.135 -4.429 -21.620 1.00 98.38 409 GLU A C 1
ATOM 3227 O O . GLU A 1 409 ? 17.674 -3.419 -21.073 1.00 98.38 409 GLU A O 1
ATOM 3232 N N . ASN A 1 410 ? 18.916 -4.351 -22.700 1.00 98.44 410 ASN A N 1
ATOM 3233 C CA . ASN A 1 410 ? 19.351 -3.092 -23.308 1.00 98.44 410 ASN A CA 1
ATOM 3234 C C . ASN A 1 410 ? 18.175 -2.291 -23.894 1.00 98.44 410 ASN A C 1
ATOM 3236 O O . ASN A 1 410 ? 18.074 -1.073 -23.694 1.00 98.44 410 ASN A O 1
ATOM 3240 N N . THR A 1 411 ? 17.250 -2.977 -24.572 1.00 98.50 411 THR A N 1
ATOM 3241 C CA . THR A 1 411 ? 16.019 -2.389 -25.127 1.00 98.50 411 THR A CA 1
ATOM 3242 C C . THR A 1 411 ? 15.146 -1.819 -24.007 1.00 98.50 411 THR A C 1
ATOM 3244 O O . THR A 1 411 ? 14.712 -0.667 -24.085 1.00 98.50 411 THR A O 1
ATOM 3247 N N . CYS A 1 412 ? 14.937 -2.586 -22.930 1.00 98.25 412 CYS A N 1
ATOM 3248 C CA . CYS A 1 412 ? 14.160 -2.162 -21.765 1.00 98.25 412 CYS A CA 1
ATOM 3249 C C . CYS A 1 412 ? 14.785 -0.945 -21.079 1.00 98.25 412 CYS A C 1
ATOM 3251 O O . CYS A 1 412 ? 14.102 0.052 -20.838 1.00 98.25 412 CYS A O 1
ATOM 3253 N N . THR A 1 413 ? 16.093 -0.992 -20.828 1.00 98.19 413 THR A N 1
ATOM 3254 C CA . THR A 1 413 ? 16.830 0.096 -20.175 1.00 98.19 413 THR A CA 1
ATOM 3255 C C . THR A 1 413 ? 16.711 1.395 -20.972 1.00 98.19 413 THR A C 1
ATOM 3257 O O . THR A 1 413 ? 16.376 2.442 -20.414 1.00 98.19 413 THR A O 1
ATOM 3260 N N . THR A 1 414 ? 16.904 1.327 -22.292 1.00 98.38 414 THR A N 1
ATOM 3261 C CA . THR A 1 414 ? 16.798 2.492 -23.184 1.00 98.38 414 THR A CA 1
ATOM 3262 C C . THR A 1 414 ? 15.372 3.047 -23.217 1.00 98.38 414 THR A C 1
ATOM 3264 O O . THR A 1 414 ? 15.167 4.259 -23.123 1.00 98.38 414 THR A O 1
ATOM 3267 N N . MET A 1 415 ? 14.365 2.173 -23.301 1.00 98.31 415 MET A N 1
ATOM 3268 C CA . MET A 1 415 ? 12.958 2.572 -23.273 1.00 98.31 415 MET A CA 1
ATOM 3269 C C . MET A 1 415 ? 12.604 3.303 -21.969 1.00 98.31 415 MET A C 1
ATOM 3271 O O . MET A 1 415 ? 11.971 4.359 -22.011 1.00 98.31 415 MET A O 1
ATOM 3275 N N . LEU A 1 416 ? 13.032 2.777 -20.816 1.00 97.75 416 LEU A N 1
ATOM 3276 C CA . LEU A 1 416 ? 12.765 3.384 -19.510 1.00 97.75 416 LEU A CA 1
ATOM 3277 C C . LEU A 1 416 ? 13.498 4.717 -19.323 1.00 97.75 416 LEU A C 1
ATOM 3279 O O . LEU A 1 416 ? 12.927 5.648 -18.758 1.00 97.75 416 LEU A O 1
ATOM 3283 N N . GLN A 1 417 ? 14.722 4.853 -19.839 1.00 97.94 417 GLN A N 1
ATOM 3284 C CA . GLN A 1 417 ? 15.431 6.137 -19.854 1.00 97.94 417 GLN A CA 1
ATOM 3285 C C . GLN A 1 417 ? 14.673 7.195 -20.667 1.00 97.94 417 GLN A C 1
ATOM 3287 O O . GLN A 1 417 ? 14.510 8.324 -20.203 1.00 97.94 417 GLN A O 1
ATOM 3292 N N . LEU A 1 418 ? 14.162 6.835 -21.850 1.00 98.19 418 LEU A N 1
ATOM 3293 C CA . LEU A 1 418 ? 13.334 7.734 -22.660 1.00 98.19 418 LEU A CA 1
ATOM 3294 C C . LEU A 1 418 ? 12.030 8.102 -21.945 1.00 98.19 418 LEU A C 1
ATOM 3296 O O . LEU A 1 418 ? 11.644 9.270 -21.963 1.00 98.19 418 LEU A O 1
ATOM 3300 N N . GLN A 1 419 ? 11.377 7.143 -21.281 1.0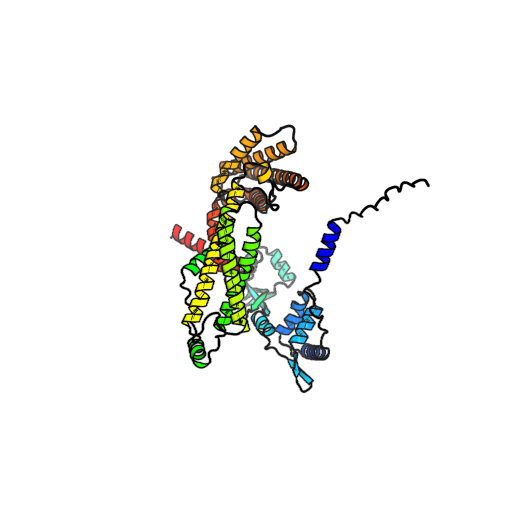0 97.50 419 GLN A N 1
ATOM 3301 C CA . GLN A 1 419 ? 10.168 7.404 -20.498 1.00 97.50 419 GLN A CA 1
ATOM 3302 C C . GLN A 1 419 ? 10.422 8.430 -19.389 1.00 97.50 419 GLN A C 1
ATOM 3304 O O . GLN A 1 419 ? 9.625 9.355 -19.232 1.00 97.50 419 GLN A O 1
ATOM 3309 N N . THR A 1 420 ? 11.532 8.304 -18.658 1.00 97.31 420 THR A N 1
ATOM 3310 C CA . THR A 1 420 ? 11.925 9.268 -17.620 1.00 97.31 420 THR A CA 1
ATOM 3311 C C . THR A 1 420 ? 12.148 10.659 -18.209 1.00 97.31 420 THR A C 1
ATOM 3313 O O . THR A 1 420 ? 11.555 11.615 -17.723 1.00 97.31 420 THR A O 1
ATOM 3316 N N . GLN A 1 421 ? 12.892 10.776 -19.315 1.00 97.62 421 GLN A N 1
ATOM 3317 C CA . GLN A 1 421 ? 13.133 12.070 -19.973 1.00 97.62 421 GLN A CA 1
ATOM 3318 C C . GLN A 1 421 ? 11.841 12.739 -20.469 1.00 97.62 421 GLN A C 1
ATOM 3320 O O . GLN A 1 421 ? 11.698 13.958 -20.403 1.00 97.62 421 GLN A O 1
ATOM 3325 N N . VAL A 1 422 ? 10.899 11.956 -21.004 1.00 97.38 422 VAL A N 1
ATOM 3326 C CA . VAL A 1 422 ? 9.597 12.473 -21.450 1.00 97.38 422 VAL A CA 1
ATOM 3327 C C . VAL A 1 422 ? 8.754 12.911 -20.247 1.00 97.38 422 VAL A C 1
ATOM 3329 O O . VAL A 1 422 ? 8.115 13.960 -20.305 1.00 97.38 422 VAL A O 1
ATOM 3332 N N . ALA A 1 423 ? 8.764 12.143 -19.154 1.00 95.56 423 ALA A N 1
ATOM 3333 C CA . ALA A 1 423 ? 8.055 12.493 -17.926 1.00 95.56 423 ALA A CA 1
ATOM 3334 C C . ALA A 1 423 ? 8.594 13.777 -17.283 1.00 95.56 423 ALA A C 1
ATOM 3336 O O . ALA A 1 423 ? 7.800 14.643 -16.922 1.00 95.56 423 ALA A O 1
ATOM 3337 N N . GLU A 1 424 ? 9.917 13.927 -17.199 1.00 95.19 424 GLU A N 1
ATOM 3338 C CA . GLU A 1 424 ? 10.578 15.138 -16.700 1.00 95.19 424 GLU A CA 1
ATOM 3339 C C . GLU A 1 424 ? 10.187 16.368 -17.522 1.00 95.19 424 GLU A C 1
ATOM 3341 O O . GLU A 1 424 ? 9.752 17.364 -16.951 1.00 95.19 424 GLU A O 1
ATOM 3346 N N . HIS A 1 425 ? 10.226 16.271 -18.855 1.00 96.06 425 HIS A N 1
ATOM 3347 C CA . HIS A 1 425 ? 9.845 17.376 -19.737 1.00 96.06 425 HIS A CA 1
ATOM 3348 C C . HIS A 1 425 ? 8.416 17.880 -19.477 1.00 96.06 425 HIS A C 1
ATOM 3350 O O . HIS A 1 425 ? 8.199 19.074 -19.296 1.00 96.06 425 HIS A O 1
ATOM 3356 N N . PHE A 1 426 ? 7.427 16.982 -19.411 1.00 93.06 426 PHE A N 1
ATOM 3357 C CA . PHE A 1 426 ? 6.045 17.400 -19.151 1.00 93.06 426 PHE A CA 1
ATOM 3358 C C . PHE A 1 426 ? 5.837 17.890 -17.713 1.00 93.06 426 PHE A C 1
ATOM 3360 O O . PHE A 1 426 ? 5.045 18.805 -17.483 1.00 93.06 426 PHE A O 1
ATOM 3367 N N . LEU A 1 427 ? 6.571 17.330 -16.747 1.00 89.12 427 LEU A N 1
ATOM 3368 C CA . LEU A 1 427 ? 6.543 17.799 -15.366 1.00 89.12 427 LEU A CA 1
ATOM 3369 C C . LEU A 1 427 ? 7.061 19.242 -15.247 1.00 89.12 427 LEU A C 1
ATOM 3371 O O . LEU A 1 427 ? 6.450 20.037 -14.532 1.00 89.12 427 LEU A O 1
ATOM 3375 N N . GLU A 1 428 ? 8.130 19.591 -15.969 1.00 92.56 428 GLU A N 1
ATOM 3376 C CA . GLU A 1 428 ? 8.666 20.959 -16.057 1.00 92.56 428 GLU A CA 1
ATOM 3377 C C . GLU A 1 428 ? 7.655 21.942 -16.665 1.00 92.56 428 GLU A C 1
ATOM 3379 O O . GLU A 1 428 ? 7.543 23.079 -16.206 1.00 92.56 428 GLU A O 1
ATOM 3384 N N . GLU A 1 429 ? 6.852 21.496 -17.635 1.00 90.94 429 GLU A N 1
ATOM 3385 C CA . GLU A 1 429 ? 5.749 22.282 -18.208 1.00 90.94 429 GLU A CA 1
ATOM 3386 C C . GLU A 1 429 ? 4.521 22.389 -17.279 1.00 90.94 429 GLU A C 1
ATOM 3388 O O . GLU A 1 429 ? 3.550 23.083 -17.590 1.00 90.94 429 GLU A O 1
ATOM 3393 N N . GLY A 1 430 ? 4.536 21.715 -16.124 1.00 86.81 430 GLY A N 1
ATOM 3394 C CA . GLY A 1 430 ? 3.406 21.663 -15.195 1.00 86.81 430 GLY A CA 1
ATOM 3395 C C . GLY A 1 430 ? 2.254 20.780 -15.686 1.00 86.81 430 GLY A C 1
ATOM 3396 O O . GLY A 1 430 ? 1.118 20.936 -15.228 1.00 86.81 430 GLY A O 1
ATOM 3397 N N . ILE A 1 431 ? 2.528 19.853 -16.609 1.00 87.69 431 ILE A N 1
ATOM 3398 C CA . ILE A 1 431 ? 1.548 18.964 -17.234 1.00 87.69 431 ILE A CA 1
ATOM 3399 C C . ILE A 1 431 ? 1.837 17.508 -16.843 1.00 87.69 431 ILE A C 1
ATOM 3401 O O . ILE A 1 431 ? 2.913 16.968 -17.058 1.00 87.69 431 ILE A O 1
ATOM 3405 N N . ALA A 1 432 ? 0.848 16.807 -16.295 1.00 87.06 432 ALA A N 1
ATOM 3406 C CA . ALA A 1 432 ? 1.009 15.420 -15.857 1.00 87.06 432 ALA A CA 1
ATOM 3407 C C . ALA A 1 432 ? 0.580 14.421 -16.951 1.00 87.06 432 ALA A C 1
ATOM 3409 O O . ALA A 1 432 ? -0.459 13.776 -16.813 1.00 87.06 432 ALA A O 1
ATOM 3410 N N . TYR A 1 433 ? 1.344 14.283 -18.045 1.00 90.31 433 TYR A N 1
ATOM 3411 C CA . TYR A 1 433 ? 1.026 13.308 -19.110 1.00 90.31 433 TYR A CA 1
ATOM 3412 C C . TYR A 1 433 ? 1.714 11.951 -18.964 1.00 90.31 433 TYR A C 1
ATOM 3414 O O . TYR A 1 433 ? 1.076 10.926 -19.208 1.00 90.31 433 TYR A O 1
ATOM 3422 N N . PHE A 1 434 ? 2.975 11.930 -18.539 1.00 92.44 434 PHE A N 1
ATOM 3423 C CA . PHE A 1 434 ? 3.775 10.711 -18.423 1.00 92.44 434 PHE A CA 1
ATOM 3424 C C . PHE A 1 434 ? 4.195 10.502 -16.972 1.00 92.44 434 PHE A C 1
ATOM 3426 O O . PHE A 1 434 ? 4.649 11.434 -16.319 1.00 92.44 434 PHE A O 1
ATOM 3433 N N . ASP A 1 435 ? 4.024 9.277 -16.479 1.00 91.62 435 ASP A N 1
ATOM 3434 C CA . ASP A 1 435 ? 4.308 8.894 -15.095 1.00 91.62 435 ASP A CA 1
ATOM 3435 C C . ASP A 1 435 ? 5.413 7.832 -15.063 1.00 91.62 435 ASP A C 1
ATOM 3437 O O . ASP A 1 435 ? 5.424 6.912 -15.892 1.00 91.62 435 ASP A O 1
ATOM 3441 N N . VAL A 1 436 ? 6.312 7.928 -14.084 1.00 93.19 436 VAL A N 1
ATOM 3442 C CA . VAL A 1 436 ? 7.318 6.901 -13.785 1.00 93.19 436 VAL A CA 1
ATOM 3443 C C . VAL A 1 436 ? 6.843 6.146 -12.552 1.00 93.19 436 VAL A C 1
ATOM 3445 O O . VAL A 1 436 ? 7.008 6.570 -11.410 1.00 93.19 436 VAL A O 1
ATOM 3448 N N . THR A 1 437 ? 6.201 5.006 -12.788 1.00 90.56 437 THR A N 1
ATOM 3449 C CA . THR A 1 437 ? 5.573 4.220 -11.718 1.00 90.56 437 THR A CA 1
ATOM 3450 C C . THR A 1 437 ? 6.510 3.137 -11.186 1.00 90.56 437 THR A C 1
ATOM 3452 O O . THR A 1 437 ? 7.458 2.729 -11.853 1.00 90.56 437 THR A O 1
ATOM 3455 N N . SER A 1 438 ? 6.178 2.543 -10.035 1.00 86.06 438 SER A N 1
ATOM 3456 C CA . SER A 1 438 ? 6.873 1.345 -9.534 1.00 86.06 438 SER A CA 1
ATOM 3457 C C . SER A 1 438 ? 6.862 0.164 -10.517 1.00 86.06 438 SER A C 1
ATOM 3459 O O . SER A 1 438 ? 7.700 -0.728 -10.414 1.00 86.06 438 SER A O 1
ATOM 3461 N N . LYS A 1 439 ? 5.952 0.153 -11.504 1.00 87.44 439 LYS A N 1
ATOM 3462 C CA . LYS A 1 439 ? 5.930 -0.864 -12.564 1.00 87.44 439 LYS A CA 1
ATOM 3463 C C . LYS A 1 439 ? 7.117 -0.746 -13.520 1.00 87.44 439 LYS A C 1
ATOM 3465 O O . LYS A 1 439 ? 7.517 -1.766 -14.061 1.00 87.44 439 LYS A O 1
ATOM 3470 N N . CYS A 1 440 ? 7.682 0.449 -13.700 1.00 92.69 440 CYS A N 1
ATOM 3471 C CA . CYS A 1 440 ? 8.891 0.652 -14.500 1.00 92.69 440 CYS A CA 1
ATOM 3472 C C . CYS A 1 440 ? 10.079 -0.085 -13.868 1.00 92.69 440 CYS A C 1
ATOM 3474 O O . CYS A 1 440 ? 10.778 -0.822 -14.551 1.00 92.69 440 CYS A O 1
ATOM 3476 N N . HIS A 1 441 ? 10.238 0.021 -12.544 1.00 92.06 441 HIS A N 1
ATOM 3477 C CA . HIS A 1 441 ? 11.253 -0.738 -11.810 1.00 92.06 441 HIS A CA 1
ATOM 3478 C C . HIS A 1 441 ? 11.030 -2.251 -11.928 1.00 92.06 441 HIS A C 1
ATOM 3480 O O . HIS A 1 441 ? 11.961 -2.981 -12.242 1.00 92.06 441 HIS A O 1
ATOM 3486 N N . MET A 1 442 ? 9.787 -2.720 -11.766 1.00 90.81 442 MET A N 1
ATOM 3487 C CA . MET A 1 442 ? 9.489 -4.146 -11.943 1.00 90.81 442 MET A CA 1
ATOM 3488 C C . MET A 1 442 ? 9.810 -4.629 -13.360 1.00 90.81 442 MET A C 1
ATOM 3490 O O . MET A 1 442 ? 10.322 -5.729 -13.509 1.00 90.81 442 MET A O 1
ATOM 3494 N N . LEU A 1 443 ? 9.542 -3.825 -14.394 1.00 93.69 443 LEU A N 1
ATOM 3495 C CA . LEU A 1 443 ? 9.900 -4.166 -15.772 1.00 93.69 443 LEU A CA 1
ATOM 3496 C C . LEU A 1 443 ? 11.421 -4.279 -15.963 1.00 93.69 443 LEU A C 1
ATOM 3498 O O . LEU A 1 443 ? 11.868 -5.204 -16.632 1.00 93.69 443 LEU A O 1
ATOM 3502 N N . GLN A 1 444 ? 12.209 -3.407 -15.329 1.00 96.38 444 GLN A N 1
ATOM 3503 C CA . GLN A 1 444 ? 13.671 -3.511 -15.348 1.00 96.38 444 GLN A CA 1
ATOM 3504 C C . GLN A 1 444 ? 14.154 -4.821 -14.707 1.00 96.38 444 GLN A C 1
ATOM 3506 O O . GLN A 1 444 ? 14.989 -5.514 -15.280 1.00 96.38 444 GLN A O 1
ATOM 3511 N N . GLU A 1 445 ? 13.598 -5.202 -13.554 1.00 95.50 445 GLU A N 1
ATOM 3512 C CA . GLU A 1 445 ? 13.925 -6.479 -12.902 1.00 95.50 445 GLU A CA 1
ATOM 3513 C C . GLU A 1 445 ? 13.531 -7.682 -13.775 1.00 95.50 445 GLU A C 1
ATOM 3515 O O . GLU A 1 445 ? 14.278 -8.654 -13.872 1.00 95.50 445 GLU A O 1
ATOM 3520 N N . LEU A 1 446 ? 12.382 -7.611 -14.465 1.00 95.19 446 LEU A N 1
ATOM 3521 C CA . LEU A 1 446 ? 11.977 -8.628 -15.443 1.00 95.19 446 LEU A CA 1
ATOM 3522 C C . LEU A 1 446 ? 13.011 -8.770 -16.566 1.00 95.19 446 LEU A C 1
ATOM 3524 O O . LEU A 1 446 ? 13.317 -9.891 -16.968 1.00 95.19 446 LEU A O 1
ATOM 3528 N N . ALA A 1 447 ? 13.545 -7.651 -17.054 1.00 97.19 447 ALA A N 1
ATOM 3529 C CA . ALA A 1 447 ? 14.582 -7.631 -18.077 1.00 97.19 447 ALA A CA 1
ATOM 3530 C C . ALA A 1 447 ? 15.886 -8.287 -17.597 1.00 97.19 447 ALA A C 1
ATOM 3532 O O . ALA A 1 447 ? 16.379 -9.198 -18.256 1.00 97.19 447 ALA A O 1
ATOM 3533 N N . ILE A 1 448 ? 16.381 -7.922 -16.410 1.00 96.88 448 ILE A N 1
ATOM 3534 C CA . ILE A 1 448 ? 17.609 -8.492 -15.818 1.00 96.88 448 ILE A CA 1
ATOM 3535 C C . ILE A 1 448 ? 17.478 -10.010 -15.584 1.00 96.88 448 ILE A C 1
ATOM 3537 O O . ILE A 1 448 ? 18.447 -10.773 -15.693 1.00 96.88 448 ILE A O 1
ATOM 3541 N N . LEU A 1 449 ? 16.270 -10.468 -15.245 1.00 96.94 449 LEU A N 1
ATOM 3542 C CA . LEU A 1 449 ? 15.971 -11.877 -14.999 1.00 96.94 449 LEU A CA 1
ATOM 3543 C C . LEU A 1 449 ? 15.706 -12.687 -16.275 1.00 96.94 449 LEU A C 1
ATOM 3545 O O . LEU A 1 449 ? 15.666 -13.916 -16.181 1.00 96.94 449 LEU A O 1
ATOM 3549 N N . ALA A 1 450 ? 15.579 -12.058 -17.450 1.00 97.75 450 ALA A N 1
ATOM 3550 C CA . ALA A 1 450 ? 15.188 -12.727 -18.697 1.00 97.75 450 ALA A CA 1
ATOM 3551 C C . ALA A 1 450 ? 16.123 -13.889 -19.092 1.00 97.75 450 ALA A C 1
ATOM 3553 O O . ALA A 1 450 ? 15.671 -14.901 -19.630 1.00 97.75 450 ALA A O 1
ATOM 3554 N N . ARG A 1 451 ? 17.416 -13.786 -18.746 1.00 97.75 451 ARG A N 1
ATOM 3555 C CA . ARG A 1 451 ? 18.437 -14.842 -18.926 1.00 97.75 451 ARG A CA 1
ATOM 3556 C C . ARG A 1 451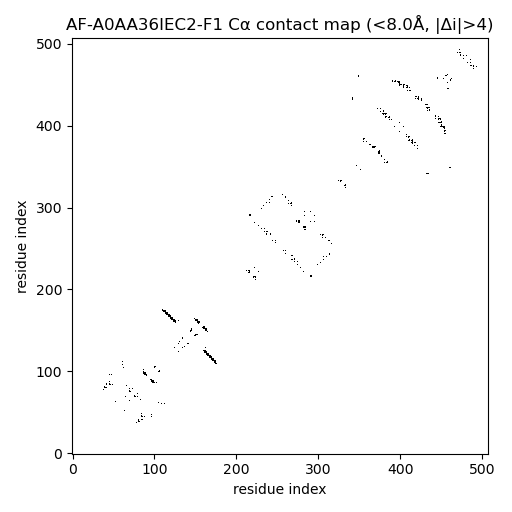 ? 18.246 -16.077 -18.038 1.00 97.75 451 ARG A C 1
ATOM 3558 O O . ARG A 1 451 ? 18.846 -17.117 -18.289 1.00 97.75 451 ARG A O 1
ATOM 3565 N N . HIS A 1 452 ? 17.473 -15.960 -16.962 1.00 97.38 452 HIS A N 1
ATOM 3566 C CA . HIS A 1 452 ? 17.238 -17.035 -15.992 1.00 97.38 452 HIS A CA 1
ATOM 3567 C C . HIS A 1 452 ? 15.820 -17.589 -16.076 1.00 97.38 452 HIS A C 1
ATOM 3569 O O . HIS A 1 452 ? 15.595 -18.762 -15.784 1.00 97.38 452 HIS A O 1
ATOM 3575 N N . ILE A 1 453 ? 14.862 -16.742 -16.445 1.00 96.50 453 ILE A N 1
ATOM 3576 C CA . ILE A 1 453 ? 13.459 -17.099 -16.571 1.00 96.50 453 ILE A CA 1
ATOM 3577 C C . ILE A 1 453 ? 12.800 -16.192 -17.604 1.00 96.50 453 ILE A C 1
ATOM 3579 O O . ILE A 1 453 ? 12.985 -14.979 -17.605 1.00 96.50 453 ILE A O 1
ATOM 3583 N N . ASN A 1 454 ? 12.005 -16.785 -18.483 1.00 95.62 454 ASN A N 1
ATOM 3584 C CA . ASN A 1 454 ? 11.303 -16.063 -19.525 1.00 95.62 454 ASN A CA 1
ATOM 3585 C C . ASN A 1 454 ? 10.365 -15.028 -18.883 1.00 95.62 454 ASN A C 1
ATOM 3587 O O . ASN A 1 454 ? 9.527 -15.419 -18.056 1.00 95.62 454 ASN A O 1
ATOM 3591 N N . PRO A 1 455 ? 10.439 -13.738 -19.273 1.00 93.94 455 PRO A N 1
ATOM 3592 C CA . PRO A 1 455 ? 9.568 -12.701 -18.738 1.00 93.94 455 PRO A CA 1
ATOM 3593 C C . PRO A 1 455 ? 8.091 -13.093 -18.776 1.00 93.94 455 PRO A C 1
ATOM 3595 O O . PRO A 1 455 ? 7.370 -12.809 -17.828 1.00 93.94 455 PRO A O 1
ATOM 3598 N N . ARG A 1 456 ? 7.638 -13.844 -19.790 1.00 90.00 456 ARG A N 1
ATOM 3599 C CA . ARG A 1 456 ? 6.259 -14.349 -19.906 1.00 90.00 456 ARG A CA 1
ATOM 3600 C C . ARG A 1 456 ? 5.778 -15.140 -18.683 1.00 90.00 456 ARG A C 1
ATOM 3602 O O . ARG A 1 456 ? 4.595 -15.073 -18.352 1.00 90.00 456 ARG A O 1
ATOM 3609 N N . LEU A 1 457 ? 6.668 -15.888 -18.027 1.00 87.38 457 LEU A N 1
ATOM 3610 C CA . LEU A 1 457 ? 6.342 -16.749 -16.883 1.00 87.38 457 LEU A CA 1
ATOM 3611 C C . LEU A 1 457 ? 6.187 -15.965 -15.577 1.00 87.38 457 LEU A C 1
ATOM 3613 O O . LEU A 1 457 ? 5.456 -16.389 -14.683 1.00 87.38 457 LEU A O 1
ATOM 3617 N N . ILE A 1 458 ? 6.867 -14.825 -15.472 1.00 85.62 458 ILE A N 1
ATOM 3618 C CA . ILE A 1 458 ? 6.878 -13.963 -14.282 1.00 85.62 458 ILE A CA 1
ATOM 3619 C C . ILE A 1 458 ? 6.088 -12.665 -14.483 1.00 85.62 458 ILE A C 1
ATOM 3621 O O . ILE A 1 458 ? 5.815 -11.941 -13.523 1.00 85.62 458 ILE A O 1
ATOM 3625 N N . TRP A 1 459 ? 5.651 -12.385 -15.712 1.00 78.56 459 TRP A N 1
ATOM 3626 C CA . TRP A 1 459 ? 4.835 -11.226 -16.029 1.00 78.56 459 TRP A CA 1
ATOM 3627 C C . TRP A 1 459 ? 3.463 -11.327 -15.360 1.00 78.56 459 TRP A C 1
ATOM 3629 O O . TRP A 1 459 ? 2.688 -12.269 -15.543 1.00 78.56 459 TRP A O 1
ATOM 3639 N N . VAL A 1 460 ? 3.120 -10.266 -14.636 1.00 63.91 460 VAL A N 1
ATOM 3640 C CA . VAL A 1 460 ? 1.851 -10.068 -13.926 1.00 63.91 460 VAL A CA 1
ATOM 3641 C C . VAL A 1 460 ? 0.602 -10.174 -14.817 1.00 63.91 460 VAL A C 1
ATOM 3643 O O . VAL A 1 460 ? -0.493 -10.289 -14.285 1.00 63.91 460 VAL A O 1
ATOM 3646 N N . PHE A 1 461 ? 0.721 -10.157 -16.150 1.00 64.75 461 PHE A N 1
ATOM 3647 C CA . PHE A 1 461 ? -0.426 -10.272 -17.060 1.00 64.75 461 PHE A CA 1
ATOM 3648 C C . PHE A 1 461 ? -1.048 -11.672 -17.068 1.00 64.75 461 PHE A C 1
ATOM 3650 O O . PHE A 1 461 ? -2.263 -11.794 -16.940 1.00 64.75 461 PHE A O 1
ATOM 3657 N N . CYS A 1 462 ? -0.237 -12.735 -17.128 1.00 59.94 462 CYS A N 1
ATOM 3658 C CA . CYS A 1 462 ? -0.744 -14.099 -16.904 1.00 59.94 462 CYS A CA 1
ATOM 3659 C C . CYS A 1 462 ? -1.061 -14.344 -15.419 1.00 59.94 462 CYS A C 1
ATOM 3661 O O . CYS A 1 462 ? -1.874 -15.201 -15.077 1.00 59.94 462 CYS A O 1
ATOM 3663 N N . GLY A 1 463 ? -0.436 -13.564 -14.534 1.00 61.81 463 GLY A N 1
ATOM 3664 C CA . GLY A 1 463 ? -0.642 -13.602 -13.093 1.00 61.81 463 GLY A CA 1
ATOM 3665 C C . GLY A 1 463 ? -1.780 -12.723 -12.567 1.00 61.81 463 GLY A C 1
ATOM 3666 O O . GLY A 1 463 ? -1.923 -12.661 -11.353 1.00 61.81 463 GLY A O 1
ATOM 3667 N N . GLU A 1 464 ? -2.587 -12.040 -13.388 1.00 68.94 464 GLU A N 1
ATOM 3668 C CA . GLU A 1 464 ? -3.608 -11.103 -12.878 1.00 68.94 464 GLU A CA 1
ATOM 3669 C C . GLU A 1 464 ? -4.671 -11.844 -12.045 1.00 68.94 464 GLU A C 1
ATOM 3671 O O . GLU A 1 464 ? -4.977 -11.454 -10.912 1.00 68.94 464 GLU A O 1
ATOM 3676 N N . ASP A 1 465 ? -5.125 -12.998 -12.538 1.00 70.38 465 ASP A N 1
ATOM 3677 C CA . ASP A 1 465 ? -5.987 -13.917 -11.789 1.00 70.38 465 ASP A CA 1
ATOM 3678 C C . ASP A 1 465 ? -5.292 -14.440 -10.528 1.00 70.38 465 ASP A C 1
ATOM 3680 O O . ASP A 1 465 ? -5.910 -14.600 -9.471 1.00 70.38 465 ASP A O 1
ATOM 3684 N N . MET A 1 466 ? -3.986 -14.701 -10.618 1.00 75.31 466 MET A N 1
ATOM 3685 C CA . MET A 1 466 ? -3.193 -15.122 -9.470 1.00 75.31 466 MET A CA 1
ATOM 3686 C C . MET A 1 466 ? -3.070 -13.997 -8.441 1.00 75.31 466 MET A C 1
ATOM 3688 O O . MET A 1 466 ? -3.163 -14.278 -7.254 1.00 75.31 466 MET A O 1
ATOM 3692 N N . MET A 1 467 ? -2.949 -12.734 -8.846 1.00 78.88 467 MET A N 1
ATOM 3693 C CA . MET A 1 467 ? -2.902 -11.588 -7.944 1.00 78.88 467 MET A CA 1
ATOM 3694 C C . MET A 1 467 ? -4.226 -11.428 -7.197 1.00 78.88 467 MET A C 1
ATOM 3696 O O . MET A 1 467 ? -4.203 -11.242 -5.983 1.00 78.88 467 MET A O 1
ATOM 3700 N N . GLN A 1 468 ? -5.374 -11.553 -7.872 1.00 78.88 468 GLN A N 1
ATOM 3701 C CA . GLN A 1 468 ? -6.677 -11.535 -7.192 1.00 78.88 468 GLN A CA 1
ATOM 3702 C C . GLN A 1 468 ? -6.807 -12.687 -6.186 1.00 78.88 468 GLN A C 1
ATOM 3704 O O . GLN A 1 468 ? -7.221 -12.474 -5.045 1.00 78.88 468 GLN A O 1
ATOM 3709 N N . LYS A 1 469 ? -6.378 -13.899 -6.561 1.00 83.62 469 LYS A N 1
ATOM 3710 C CA . LYS A 1 469 ? -6.339 -15.054 -5.646 1.00 83.62 469 LYS A CA 1
ATOM 3711 C C . LYS A 1 469 ? -5.389 -14.810 -4.471 1.00 83.62 469 LYS A C 1
ATOM 3713 O O . LYS A 1 469 ? -5.753 -15.057 -3.324 1.00 83.62 469 LYS A O 1
ATOM 3718 N N . MET A 1 470 ? -4.205 -14.259 -4.723 1.00 85.38 470 MET A N 1
ATOM 3719 C CA . MET A 1 470 ? -3.232 -13.908 -3.689 1.00 85.38 470 MET A CA 1
ATOM 3720 C C . MET A 1 470 ? -3.744 -12.796 -2.777 1.00 85.38 470 MET A C 1
ATOM 3722 O O . MET A 1 470 ? -3.474 -12.846 -1.584 1.00 85.38 470 MET A O 1
ATOM 3726 N N . GLN A 1 471 ? -4.535 -11.843 -3.277 1.00 88.94 471 GLN A N 1
ATOM 3727 C CA . GLN A 1 471 ? -5.209 -10.846 -2.443 1.00 88.94 471 GLN A CA 1
ATOM 3728 C C . GLN A 1 471 ? -6.229 -11.492 -1.503 1.00 88.94 471 GLN A C 1
ATOM 3730 O O . GLN A 1 471 ? -6.276 -11.119 -0.334 1.00 88.94 471 GLN A O 1
ATOM 3735 N N . GLN A 1 472 ? -6.995 -12.486 -1.960 1.00 90.25 472 GLN A N 1
ATOM 3736 C CA . GLN A 1 472 ? -7.909 -13.239 -1.090 1.00 90.25 472 GLN A CA 1
ATOM 3737 C C . GLN A 1 472 ? -7.140 -14.031 -0.019 1.00 90.25 472 GLN A C 1
ATOM 3739 O O . GLN A 1 472 ? -7.483 -13.984 1.165 1.00 90.25 472 GLN A O 1
ATOM 3744 N N . VAL A 1 473 ? -6.046 -14.700 -0.405 1.00 91.25 473 VAL A N 1
ATOM 3745 C CA . VAL A 1 473 ? -5.162 -15.392 0.549 1.00 91.25 473 VAL A CA 1
ATOM 3746 C C . VAL A 1 473 ? -4.569 -14.391 1.543 1.00 91.25 473 VAL A C 1
ATOM 3748 O O . VAL A 1 473 ? -4.616 -14.631 2.749 1.00 91.25 473 VAL A O 1
ATOM 3751 N N . ALA A 1 474 ? -4.086 -13.239 1.077 1.00 91.56 474 ALA A N 1
ATOM 3752 C CA . ALA A 1 474 ? -3.555 -12.176 1.922 1.00 91.56 474 ALA A CA 1
ATOM 3753 C C . ALA A 1 474 ? -4.616 -11.661 2.903 1.00 91.56 474 ALA A C 1
ATOM 3755 O O . ALA A 1 474 ? -4.348 -11.604 4.101 1.00 91.56 474 ALA A O 1
ATOM 3756 N N . GLN A 1 475 ? -5.837 -11.372 2.441 1.00 92.56 475 GLN A N 1
ATOM 3757 C CA . GLN A 1 475 ? -6.955 -10.950 3.292 1.00 92.56 475 GLN A CA 1
ATOM 3758 C C . GLN A 1 475 ? -7.219 -11.965 4.410 1.00 92.56 475 GLN A C 1
ATOM 3760 O O . GLN A 1 475 ? -7.282 -11.575 5.578 1.00 92.56 475 GLN A O 1
ATOM 3765 N N . SER A 1 476 ? -7.244 -13.265 4.095 1.00 93.75 476 SER A N 1
ATOM 3766 C CA . SER A 1 476 ? -7.395 -14.328 5.104 1.00 93.75 476 SER A CA 1
ATOM 3767 C C . SER A 1 476 ? -6.234 -14.387 6.111 1.00 93.75 476 SER A C 1
ATOM 3769 O O . SER A 1 476 ? -6.399 -14.824 7.253 1.00 93.75 476 SER A O 1
ATOM 3771 N N . CYS A 1 477 ? -5.054 -13.907 5.712 1.00 95.50 477 CYS A N 1
ATOM 3772 C CA . CYS A 1 477 ? -3.861 -13.871 6.546 1.00 95.50 477 CYS A CA 1
ATOM 3773 C C . CYS A 1 477 ? -3.756 -12.599 7.398 1.00 95.50 477 CYS A C 1
ATOM 3775 O O . CYS A 1 477 ? -3.070 -12.638 8.412 1.00 95.50 477 CYS A O 1
ATOM 3777 N N . THR A 1 478 ? -4.427 -11.499 7.044 1.00 94.81 478 THR A N 1
ATOM 3778 C CA . THR A 1 478 ? -4.287 -10.214 7.765 1.00 94.81 478 THR A CA 1
ATOM 3779 C C . THR A 1 478 ? -4.955 -10.186 9.139 1.00 94.81 478 THR A C 1
ATOM 3781 O O . THR A 1 478 ? -4.536 -9.429 10.014 1.00 94.81 478 THR A O 1
ATOM 3784 N N . ARG A 1 479 ? -5.987 -11.006 9.369 1.00 90.94 479 ARG A N 1
ATOM 3785 C CA . ARG A 1 479 ? -6.725 -10.999 10.639 1.00 90.94 479 ARG A CA 1
ATOM 3786 C C . ARG A 1 479 ? -5.829 -11.491 11.785 1.00 90.94 479 ARG A C 1
ATOM 3788 O O . ARG A 1 479 ? -5.427 -12.654 11.803 1.00 90.94 479 ARG A O 1
ATOM 3795 N N . GLY A 1 480 ? -5.527 -10.598 12.729 1.00 90.31 480 GLY A N 1
ATOM 3796 C CA . GLY A 1 480 ? -4.749 -10.893 13.940 1.00 90.31 480 GLY A CA 1
ATOM 3797 C C . GLY A 1 480 ? -3.244 -11.115 13.726 1.00 90.31 480 GLY A C 1
ATOM 3798 O O . GLY A 1 480 ? -2.588 -11.664 14.615 1.00 90.31 480 GLY A O 1
ATOM 3799 N N . ASN A 1 481 ? -2.692 -10.730 12.568 1.00 92.56 481 ASN A N 1
ATOM 3800 C CA . ASN A 1 481 ? -1.261 -10.844 12.260 1.00 92.56 481 ASN A CA 1
ATOM 3801 C C . ASN A 1 481 ? -0.650 -9.472 11.964 1.00 92.56 481 ASN A C 1
ATOM 3803 O O . ASN A 1 481 ? -1.281 -8.618 11.343 1.00 92.56 481 ASN A O 1
ATOM 3807 N N . THR A 1 482 ? 0.608 -9.275 12.362 1.00 91.88 482 THR A N 1
ATOM 3808 C CA . THR A 1 482 ? 1.376 -8.093 11.942 1.00 91.88 482 THR A CA 1
ATOM 3809 C C . THR A 1 482 ? 1.684 -8.153 10.436 1.00 91.88 482 THR A C 1
ATOM 3811 O O . THR A 1 482 ? 1.596 -9.232 9.835 1.00 91.88 482 THR A O 1
ATOM 3814 N N . PRO A 1 483 ? 2.076 -7.041 9.784 1.00 84.44 483 PRO A N 1
ATOM 3815 C CA . PRO A 1 483 ? 2.422 -7.053 8.359 1.00 84.44 483 PRO A CA 1
ATOM 3816 C C . PRO A 1 483 ? 3.487 -8.103 7.991 1.00 84.44 483 PRO A C 1
ATOM 3818 O O . PRO A 1 483 ? 3.307 -8.856 7.035 1.00 84.44 483 PRO A O 1
ATOM 3821 N N . GLY A 1 484 ? 4.544 -8.250 8.801 1.00 86.94 484 GLY A N 1
ATOM 3822 C CA . GLY A 1 484 ? 5.579 -9.270 8.578 1.00 86.94 484 GLY A CA 1
ATOM 3823 C C . GLY A 1 484 ? 5.053 -10.706 8.710 1.00 86.94 484 GLY A C 1
ATOM 3824 O O . GLY A 1 484 ? 5.336 -11.561 7.870 1.00 86.94 484 GLY A O 1
ATOM 3825 N N . GLN A 1 485 ? 4.216 -10.969 9.718 1.00 91.81 485 GLN A N 1
ATOM 3826 C CA . GLN A 1 485 ? 3.576 -12.277 9.906 1.00 91.81 485 GLN A CA 1
ATOM 3827 C C . GLN A 1 485 ? 2.575 -12.603 8.796 1.00 91.81 485 GLN A C 1
ATOM 3829 O O . GLN A 1 485 ? 2.455 -13.762 8.404 1.00 91.81 485 GLN A O 1
ATOM 3834 N N . THR A 1 486 ? 1.881 -11.590 8.274 1.00 91.19 486 THR A N 1
ATOM 3835 C CA . THR A 1 486 ? 0.924 -11.739 7.174 1.00 91.19 486 THR A CA 1
ATOM 3836 C C . THR A 1 486 ? 1.624 -12.286 5.935 1.00 91.19 486 THR A C 1
ATOM 3838 O O . THR A 1 486 ? 1.145 -13.261 5.361 1.00 91.19 486 THR A O 1
ATOM 3841 N N . ASN A 1 487 ? 2.793 -11.743 5.579 1.00 87.88 487 ASN A N 1
ATOM 3842 C CA . ASN A 1 487 ? 3.576 -12.214 4.434 1.00 87.88 487 ASN A CA 1
ATOM 3843 C C . ASN A 1 487 ? 4.059 -13.662 4.621 1.00 87.88 487 ASN A C 1
ATOM 3845 O O . ASN A 1 487 ? 3.888 -14.490 3.727 1.00 87.88 487 ASN A O 1
ATOM 3849 N N . LEU A 1 488 ? 4.591 -14.002 5.803 1.00 92.25 488 LEU A N 1
ATOM 3850 C CA . LEU A 1 488 ? 5.008 -15.372 6.129 1.00 92.25 488 LEU A CA 1
ATOM 3851 C C . LEU A 1 488 ? 3.840 -16.367 6.085 1.00 92.25 488 LEU A C 1
ATOM 3853 O O . LEU A 1 488 ? 3.978 -17.468 5.550 1.00 92.25 488 LEU A O 1
ATOM 3857 N N . LYS A 1 489 ? 2.684 -15.996 6.642 1.00 95.56 489 LYS A N 1
ATOM 3858 C CA . LYS A 1 489 ? 1.484 -16.839 6.636 1.00 95.56 489 LYS A CA 1
ATOM 3859 C C . LYS A 1 489 ? 0.953 -17.010 5.214 1.00 95.56 489 LYS A C 1
ATOM 3861 O O . LYS A 1 489 ? 0.711 -18.139 4.799 1.00 95.56 489 LYS A O 1
ATOM 3866 N N . MET A 1 490 ? 0.869 -15.930 4.443 1.00 95.25 490 MET A N 1
ATOM 3867 C CA . MET A 1 490 ? 0.469 -15.963 3.038 1.00 95.25 490 MET A CA 1
ATOM 3868 C C . MET A 1 490 ? 1.371 -16.899 2.223 1.00 95.25 490 MET A C 1
ATOM 3870 O O . MET A 1 490 ? 0.860 -17.763 1.515 1.00 95.25 490 MET A O 1
ATOM 3874 N N . ALA A 1 491 ? 2.695 -16.806 2.385 1.00 90.56 491 ALA A N 1
ATOM 3875 C CA . ALA A 1 491 ? 3.647 -17.694 1.717 1.00 90.56 491 ALA A CA 1
ATOM 3876 C C . ALA A 1 491 ? 3.439 -19.174 2.095 1.00 90.56 491 ALA A C 1
ATOM 3878 O O . ALA A 1 491 ? 3.469 -20.047 1.228 1.00 90.56 491 ALA A O 1
ATOM 3879 N N . ARG A 1 492 ? 3.163 -19.472 3.375 1.00 94.19 492 ARG A N 1
ATOM 3880 C CA . ARG A 1 492 ? 2.841 -20.838 3.832 1.00 94.19 492 ARG A CA 1
ATOM 3881 C C . ARG A 1 492 ? 1.553 -21.369 3.202 1.00 94.19 492 ARG A C 1
ATOM 3883 O O . ARG A 1 492 ? 1.551 -22.499 2.719 1.00 94.19 492 ARG A O 1
ATOM 3890 N N . HIS A 1 493 ? 0.487 -20.567 3.189 1.00 94.12 493 HIS A N 1
ATOM 3891 C CA . HIS A 1 493 ? -0.787 -20.935 2.562 1.00 94.12 493 HIS A CA 1
ATOM 3892 C C . HIS A 1 493 ? -0.623 -21.165 1.057 1.00 94.12 493 HIS A C 1
ATOM 3894 O O . HIS A 1 493 ? -1.130 -22.152 0.529 1.00 94.12 493 HIS A O 1
ATOM 3900 N N . TYR A 1 494 ? 0.138 -20.303 0.381 1.00 90.62 494 TYR A N 1
ATOM 3901 C CA . TYR A 1 494 ? 0.435 -20.450 -1.039 1.00 90.62 494 TYR A CA 1
ATOM 3902 C C . TYR A 1 494 ? 1.202 -21.748 -1.331 1.00 90.62 494 TYR A C 1
ATOM 3904 O O . TYR A 1 494 ? 0.778 -22.536 -2.175 1.00 90.62 494 TYR A O 1
ATOM 3912 N N . ARG A 1 495 ? 2.266 -22.036 -0.568 1.00 90.88 495 ARG A N 1
ATOM 3913 C CA . ARG A 1 495 ? 3.039 -23.284 -0.693 1.00 90.88 495 ARG A CA 1
ATOM 3914 C C . ARG A 1 495 ? 2.174 -24.526 -0.473 1.00 90.88 495 ARG A C 1
ATOM 3916 O O . ARG A 1 495 ? 2.311 -25.503 -1.203 1.00 90.88 495 ARG A O 1
ATOM 3923 N N . LEU A 1 496 ? 1.277 -24.487 0.513 1.00 94.38 496 LEU A N 1
ATOM 3924 C CA . LEU A 1 496 ? 0.338 -25.578 0.775 1.00 94.38 496 LEU A CA 1
ATOM 3925 C C . LEU A 1 496 ? -0.646 -25.767 -0.393 1.00 94.38 496 LEU A C 1
ATOM 3927 O O . LEU A 1 496 ? -0.887 -26.894 -0.816 1.00 94.38 496 LEU A O 1
ATOM 3931 N N . GLY A 1 497 ? -1.160 -24.669 -0.956 1.00 90.00 497 GLY A N 1
ATOM 3932 C CA . GLY A 1 497 ? -2.009 -24.698 -2.149 1.00 90.00 497 GLY A CA 1
ATOM 3933 C C . GLY A 1 497 ? -1.308 -25.325 -3.358 1.00 90.00 497 GLY A C 1
ATOM 3934 O O . GLY A 1 497 ? -1.892 -26.178 -4.026 1.00 90.00 497 GLY A O 1
ATOM 3935 N N . LEU A 1 498 ? -0.039 -24.973 -3.596 1.00 87.62 498 LEU A N 1
ATOM 3936 C CA . LEU A 1 498 ? 0.777 -25.589 -4.647 1.00 87.62 498 LEU A CA 1
ATOM 3937 C C . LEU A 1 498 ? 0.996 -27.087 -4.409 1.00 87.62 498 LEU A C 1
ATOM 3939 O O . LEU A 1 498 ? 0.880 -27.870 -5.348 1.00 87.62 498 LEU A O 1
ATOM 3943 N N . HIS A 1 499 ? 1.257 -27.500 -3.165 1.00 90.75 499 HIS A N 1
ATOM 3944 C CA . HIS A 1 499 ? 1.412 -28.914 -2.819 1.00 90.75 499 HIS A CA 1
ATOM 3945 C C . HIS A 1 499 ? 0.141 -29.723 -3.121 1.00 90.75 499 HIS A C 1
ATOM 3947 O O . HIS A 1 499 ? 0.220 -30.785 -3.738 1.00 90.75 499 HIS A O 1
ATOM 3953 N N . PHE A 1 500 ? -1.039 -29.209 -2.754 1.00 93.06 500 PHE A N 1
ATOM 3954 C CA . PHE A 1 500 ? -2.306 -29.871 -3.077 1.00 93.06 500 PHE A CA 1
ATOM 3955 C C . PHE A 1 500 ? -2.579 -29.926 -4.581 1.00 93.06 500 PHE A C 1
ATOM 3957 O O . PHE A 1 500 ? -3.056 -30.947 -5.076 1.00 93.06 500 PHE A O 1
ATOM 3964 N N . LEU A 1 501 ? -2.252 -28.862 -5.319 1.00 87.75 501 LEU A N 1
ATOM 3965 C CA . LEU A 1 501 ? -2.387 -28.848 -6.775 1.00 87.75 501 LEU A CA 1
ATOM 3966 C C . LEU A 1 501 ? -1.471 -29.886 -7.435 1.00 87.75 501 LEU A C 1
ATOM 3968 O O . LEU A 1 501 ? -1.911 -30.599 -8.334 1.00 87.75 501 LEU A O 1
ATOM 3972 N N . PHE A 1 502 ? -0.224 -29.989 -6.970 1.00 88.88 502 PHE A N 1
ATOM 3973 C CA . PHE A 1 502 ? 0.739 -30.977 -7.448 1.00 88.88 502 PHE A CA 1
ATOM 3974 C C . PHE A 1 502 ? 0.251 -32.402 -7.173 1.00 88.88 502 PHE A C 1
ATOM 3976 O O . PHE A 1 502 ? 0.174 -33.209 -8.096 1.00 88.88 502 PHE A O 1
ATOM 3983 N N . LYS A 1 503 ? -0.182 -32.686 -5.935 1.00 93.19 503 LYS A N 1
ATOM 3984 C CA . LYS A 1 503 ? -0.742 -33.992 -5.559 1.00 93.19 503 LYS A CA 1
ATOM 3985 C C . LYS A 1 503 ? -1.955 -34.365 -6.415 1.00 93.19 503 LYS A C 1
ATOM 3987 O O . LYS A 1 503 ? -2.061 -35.505 -6.833 1.00 93.19 503 LYS A O 1
ATOM 3992 N N . LYS A 1 504 ? -2.834 -33.407 -6.727 1.00 94.12 504 LYS A N 1
ATOM 3993 C CA . LYS A 1 504 ? -4.003 -33.635 -7.594 1.00 94.12 504 LYS A CA 1
ATOM 3994 C C . LYS A 1 504 ? -3.632 -33.950 -9.051 1.00 94.12 504 LYS A C 1
ATOM 3996 O O . LYS A 1 504 ? -4.407 -34.607 -9.732 1.00 94.12 504 LYS A O 1
ATOM 4001 N N . ARG A 1 505 ? -2.509 -33.432 -9.560 1.00 88.88 505 ARG A N 1
ATOM 4002 C CA . ARG A 1 505 ? -2.078 -33.657 -10.953 1.00 88.88 505 ARG A CA 1
ATOM 4003 C C . ARG A 1 505 ? -1.301 -34.959 -11.152 1.00 88.88 505 ARG A C 1
ATOM 4005 O O . ARG A 1 505 ? -1.266 -35.446 -12.274 1.00 88.88 505 ARG A O 1
ATOM 4012 N N . HIS A 1 506 ? -0.666 -35.474 -10.102 1.00 89.69 506 HIS A N 1
ATOM 4013 C CA . HIS A 1 506 ? 0.275 -36.598 -10.186 1.00 89.69 506 HIS A CA 1
ATOM 4014 C C . HIS A 1 506 ? -0.094 -37.805 -9.316 1.00 89.69 506 HIS A C 1
ATOM 4016 O O . HIS A 1 506 ? 0.688 -38.750 -9.254 1.00 89.69 506 HIS A O 1
ATOM 4022 N N . GLY A 1 507 ? -1.223 -37.765 -8.610 1.00 77.56 507 GLY A N 1
ATOM 4023 C CA . GLY A 1 507 ? -1.658 -38.829 -7.705 1.00 77.56 507 GLY A CA 1
ATOM 4024 C C . GLY A 1 507 ? -3.095 -39.251 -7.913 1.00 77.56 507 GLY A C 1
ATOM 4025 O O . GLY A 1 507 ? -3.699 -38.834 -8.927 1.00 77.56 507 GLY A O 1
#

Radius of gyration: 36.06 Å; Cα contacts (8 Å, |Δi|>4): 378; chains: 1; bounding box: 91×132×92 Å

Foldseek 3Di:
DDDDDDDDDDDDDDDPPDPVVVVVVVVVVVVPPPPPPPLDPQDPQLVVVVVVCVVVVNDDPLLVCCLPPVLVVDPHSVSSNSCSSVVQWDQDPVRDTDGDCPDPVNVVSVQADWDWDWDKDKDKDFPVCCCCPVVVNDPVVVVVCVVVVQWDWDADPVRTIIIIGIDTDTDTDRNDPDDDDDDDDDDDDPVRVVVVVVVVVPDPPDDDDDVVQQVCCVPVVAHDPVLLVVLVVLLVLLVVLLVLLVVLLPDPDCVVLNVVLVVLSVQSVVLNVQSVCCVVVVDGPPDPDRRHPVSSVVSVVSSVVSSVSNVVSSVVSVVVVVVVLVPDPPPVVVVVPPDQDEDDDDDACVVCLPVLVVVLVVLVVPFDPVDPLSVLVNLLSVLSVVLSVLCVVCVPPFADDPVSLVVNLVSLVSSLVSLVVNQVVCVVVVHRHGDDDVVSVVSNVLSNCRRPGNSVVVPCSVCVVVVVVLVVLLVVQPPPDDPVSSVVSSVVVVVVVVVVVVVVVPD

Secondary structure (DSSP, 8-state):
--PPPPPPPPPPPPP---HHHHHHHHHHHHTSSS------PPPHHHHHHHHHHHHTT-S-HHHHHIIIIIHHHSS-HHHHHHHHHHHHEEEPTTS-EEE-TTSHHHHHHHHH-EEEEEEEEEEEEEHHHHHHHTSTT-HHHHHHHHHTTSEEEEE-TTS-EEEEEEEEEEEEEE---------------HHHHHHHHHHHHHS-------HHHHHHHHHH-PPPHHHHHHHHHHHHHHHHHHHHHHHHTTSSS-HHHHHHHHHHHHHHHHHHHHHHHHHHHSS-TT--S---HHHHHHHHHHHHHHHHHHHHHHHHHHHHHHHHHHH---HHHHTS-TTSPPP---S-HHHHTTHHHHHHHHHHHH--TT-HHHHHHHHHHHHHHHHHHHHHHTTT-SS--HHHHHHHHHHHHHHHHHHHHHHHHHHHTT-------HHHHHHHHHHHHTTTS-HHHH-TTTTHHHHHHHHHHHHHHHTT--HHHHHHHHHHHHHHHHHHHHHHHH-

Solvent-accessible surface area (backbone atoms only — not comparable to full-atom values): 29848 Å² total; per-residue (Å²): 141,84,89,83,86,82,79,88,81,84,79,82,85,80,78,84,79,56,70,68,60,56,52,53,52,48,54,58,56,69,74,67,76,85,75,82,66,71,81,70,74,64,55,65,68,49,46,54,53,48,52,52,34,56,77,67,66,72,55,57,66,60,59,51,42,46,62,69,51,49,19,73,72,42,99,46,40,68,59,47,48,30,53,51,41,56,66,35,38,48,76,45,96,88,70,48,75,46,78,45,70,77,45,68,73,48,48,52,46,54,51,66,45,62,48,76,46,73,44,83,40,79,51,69,39,46,47,72,57,43,33,50,72,76,44,72,62,40,64,67,64,51,52,50,36,42,75,71,62,61,37,47,80,46,67,48,98,85,67,50,52,28,40,27,34,81,42,78,47,75,42,76,50,68,60,80,85,84,80,84,85,90,83,81,92,75,89,70,53,73,68,58,45,50,54,46,48,55,52,54,70,69,47,83,83,72,85,74,74,51,68,74,47,49,53,40,25,75,73,67,67,46,76,43,70,71,55,54,55,50,50,53,53,50,47,54,53,44,54,53,51,51,57,50,47,59,57,55,71,72,50,85,89,44,76,91,51,46,64,61,51,51,52,40,48,50,53,45,52,51,49,48,54,49,51,52,44,29,71,74,70,60,45,72,84,95,56,100,60,82,76,42,71,66,59,54,51,52,54,52,48,52,51,52,51,51,51,51,53,36,52,52,51,50,53,51,51,53,49,51,54,54,53,48,68,73,63,58,85,49,67,79,60,63,62,61,65,88,71,88,64,58,77,73,90,84,71,54,63,74,75,48,65,72,43,49,58,56,51,39,53,53,44,68,77,68,56,53,84,87,40,67,67,46,48,45,54,50,52,28,37,50,36,52,38,48,53,56,48,52,54,61,71,53,60,87,45,72,34,38,57,72,66,62,16,52,52,45,30,53,41,49,53,53,26,52,53,42,50,49,56,54,21,50,55,32,49,76,73,75,40,57,68,54,83,90,50,76,64,56,58,52,50,52,53,40,27,73,38,14,58,76,35,25,45,74,82,73,36,59,63,80,33,47,69,53,49,57,52,48,49,54,46,39,57,72,28,47,73,96,40,54,76,71,52,18,54,57,47,29,51,52,53,49,53,52,52,51,50,53,53,50,47,66,75,78,100